Protein AF-0000000080691422 (afdb_homodimer)

Structure (mmCIF, N/CA/C/O backbone):
data_AF-0000000080691422-model_v1
#
loop_
_entity.id
_entity.type
_entity.pdbx_description
1 polymer 'LacI transcriptional regulator'
#
loop_
_atom_site.group_PDB
_atom_site.id
_atom_site.type_symbol
_atom_site.label_atom_id
_atom_site.label_alt_id
_atom_site.label_comp_id
_atom_site.label_asym_id
_atom_site.label_entity_id
_atom_site.label_seq_id
_atom_site.pdbx_PDB_ins_code
_atom_site.Cartn_x
_atom_site.Cartn_y
_atom_site.Cartn_z
_atom_site.occupancy
_atom_site.B_iso_or_equiv
_atom_site.auth_seq_id
_atom_site.auth_comp_id
_atom_site.auth_asym_id
_atom_site.auth_atom_id
_atom_site.pdbx_PDB_model_num
ATOM 1 N N . ARG A 1 1 ? 32.285 -22.207 -23.541 1 24.23 1 ARG A N 1
ATOM 2 C CA . ARG A 1 1 ? 33.228 -21.154 -23.181 1 24.23 1 ARG A CA 1
ATOM 3 C C . ARG A 1 1 ? 32.974 -19.89 -23.995 1 24.23 1 ARG A C 1
ATOM 5 O O . ARG A 1 1 ? 33.753 -19.555 -24.89 1 24.23 1 ARG A O 1
ATOM 12 N N . TRP A 1 2 ? 31.738 -19.546 -24.39 1 28.56 2 TRP A N 1
ATOM 13 C CA . TRP A 1 2 ? 31.642 -18.549 -25.452 1 28.56 2 TRP A CA 1
ATOM 14 C C . TRP A 1 2 ? 32.177 -17.201 -24.982 1 28.56 2 TRP A C 1
ATOM 16 O O . TRP A 1 2 ? 31.766 -16.693 -23.936 1 28.56 2 TRP A O 1
ATOM 26 N N . PRO A 1 3 ? 33.341 -16.684 -25.59 1 31.63 3 PRO A N 1
ATOM 27 C CA . PRO A 1 3 ? 34.159 -15.512 -25.272 1 31.63 3 PRO A CA 1
ATOM 28 C C . PRO A 1 3 ? 33.355 -14.214 -25.267 1 31.63 3 PRO A C 1
ATOM 30 O O . PRO A 1 3 ? 32.479 -14.024 -26.115 1 31.63 3 PRO A O 1
ATOM 33 N N . VAL A 1 4 ? 32.903 -13.841 -24.109 1 35.77 4 VAL A N 1
ATOM 34 C CA . VAL A 1 4 ? 32.48 -12.452 -23.962 1 35.77 4 VAL A CA 1
ATOM 35 C C . VAL A 1 4 ? 33.383 -11.546 -24.796 1 35.77 4 VAL A C 1
ATOM 37 O O . VAL A 1 4 ? 34.608 -11.581 -24.656 1 35.77 4 VAL A O 1
ATOM 40 N N . SER A 1 5 ? 32.944 -11.149 -25.981 1 38.04 5 SER A N 1
ATOM 41 C CA . SER A 1 5 ? 33.784 -10.465 -26.959 1 38.04 5 SER A CA 1
ATOM 42 C C . SER A 1 5 ? 34.468 -9.248 -26.345 1 38.04 5 SER A C 1
ATOM 44 O O . SER A 1 5 ? 33.986 -8.691 -25.356 1 38.04 5 SER A O 1
ATOM 46 N N . GLU A 1 6 ? 35.759 -8.865 -26.626 1 40.36 6 GLU A N 1
ATOM 47 C CA . GLU A 1 6 ? 36.775 -7.9 -26.217 1 40.36 6 GLU A CA 1
ATOM 48 C C . GLU A 1 6 ? 36.21 -6.483 -26.187 1 40.36 6 GLU A C 1
ATOM 50 O O . GLU A 1 6 ? 36.448 -5.734 -25.238 1 40.36 6 GLU A O 1
ATOM 55 N N . PRO A 1 7 ? 35.446 -6.08 -27.175 1 41.86 7 PRO A N 1
ATOM 56 C CA . PRO A 1 7 ? 35.034 -4.676 -27.242 1 41.86 7 PRO A CA 1
ATOM 57 C C . PRO A 1 7 ? 34.017 -4.307 -26.166 1 41.86 7 PRO A C 1
ATOM 59 O O . PRO A 1 7 ? 34.061 -3.2 -25.622 1 41.86 7 PRO A O 1
ATOM 62 N N . VAL A 1 8 ? 33.145 -5.143 -25.851 1 39.08 8 VAL A N 1
ATOM 63 C CA . VAL A 1 8 ? 32.098 -4.851 -24.876 1 39.08 8 VAL A CA 1
ATOM 64 C C . VAL A 1 8 ? 32.689 -4.847 -23.468 1 39.08 8 VAL A C 1
ATOM 66 O O . VAL A 1 8 ? 32.259 -4.072 -22.61 1 39.08 8 VAL A O 1
ATOM 69 N N . ARG A 1 9 ? 33.76 -5.564 -23.225 1 39.48 9 ARG A N 1
ATOM 70 C CA . ARG A 1 9 ? 34.492 -5.542 -21.963 1 39.48 9 ARG A CA 1
ATOM 71 C C . ARG A 1 9 ? 35.174 -4.195 -21.749 1 39.48 9 ARG A C 1
ATOM 73 O O . ARG A 1 9 ? 35.097 -3.62 -20.661 1 39.48 9 ARG A O 1
ATOM 80 N N . LEU A 1 10 ? 35.674 -3.632 -22.836 1 42.99 10 LEU A N 1
ATOM 81 C CA . LEU A 1 10 ? 36.429 -2.388 -22.724 1 42.99 10 LEU A CA 1
ATOM 82 C C . LEU A 1 10 ? 35.501 -1.214 -22.43 1 42.99 10 LEU A C 1
ATOM 84 O O . LEU A 1 10 ? 35.832 -0.342 -21.623 1 42.99 10 LEU A O 1
ATOM 88 N N . LYS A 1 11 ? 34.32 -1.191 -23.02 1 40.81 11 LYS A N 1
ATOM 89 C CA . LYS A 1 11 ? 33.427 -0.057 -22.8 1 40.81 11 LYS A CA 1
ATOM 90 C C . LYS A 1 11 ? 32.871 -0.063 -21.379 1 40.81 11 LYS A C 1
ATOM 92 O O . LYS A 1 11 ? 32.753 0.989 -20.748 1 40.81 11 LYS A O 1
ATOM 97 N N . VAL A 1 12 ? 32.628 -1.166 -20.876 1 39.18 12 VAL A N 1
ATOM 98 C CA . VAL A 1 12 ? 32.087 -1.266 -19.524 1 39.18 12 VAL A CA 1
ATOM 99 C C . VAL A 1 12 ? 33.189 -0.993 -18.504 1 39.18 12 VAL A C 1
ATOM 101 O O . VAL A 1 12 ? 32.975 -0.272 -17.527 1 39.18 12 VAL A O 1
ATOM 104 N N . GLU A 1 13 ? 34.379 -1.437 -18.697 1 42.79 13 GLU A N 1
ATOM 105 C CA . GLU A 1 13 ? 35.534 -1.1 -17.87 1 42.79 13 GLU A CA 1
ATOM 106 C C . GLU A 1 13 ? 35.827 0.397 -17.915 1 42.79 13 GLU A C 1
ATOM 108 O O . GLU A 1 13 ? 36.156 1.001 -16.892 1 42.79 13 GLU A O 1
ATOM 113 N N . ALA A 1 14 ? 35.666 0.992 -19.065 1 40.8 14 ALA A N 1
ATOM 114 C CA . ALA A 1 14 ? 35.876 2.434 -19.169 1 40.8 14 ALA A CA 1
ATOM 115 C C . ALA A 1 14 ? 34.83 3.2 -18.365 1 40.8 14 ALA A C 1
ATOM 117 O O . ALA A 1 14 ? 35.15 4.19 -17.703 1 40.8 14 ALA A O 1
ATOM 118 N N . ALA A 1 15 ? 33.587 2.712 -18.319 1 38.79 15 ALA A N 1
ATOM 119 C CA . ALA A 1 15 ? 32.567 3.424 -17.553 1 38.79 15 ALA A CA 1
ATOM 120 C C . ALA A 1 15 ? 32.768 3.225 -16.053 1 38.79 15 ALA A C 1
ATOM 122 O O . ALA A 1 15 ? 32.65 4.172 -15.273 1 38.79 15 ALA A O 1
ATOM 123 N N . ILE A 1 16 ? 33.062 2.095 -15.506 1 37.37 16 ILE A N 1
ATOM 124 C CA . ILE A 1 16 ? 33.367 1.807 -14.109 1 37.37 16 ILE A CA 1
ATOM 125 C C . ILE A 1 16 ? 34.735 2.382 -13.75 1 37.37 16 ILE A C 1
ATOM 127 O O . ILE A 1 16 ? 34.912 2.95 -12.67 1 37.37 16 ILE A O 1
ATOM 131 N N . ALA A 1 17 ? 35.809 2.136 -14.479 1 39.19 17 ALA A N 1
ATOM 132 C CA . ALA A 1 17 ? 37.102 2.788 -14.289 1 39.19 17 ALA A CA 1
ATOM 133 C C . ALA A 1 17 ? 36.948 4.305 -14.229 1 39.19 17 ALA A C 1
ATOM 135 O O . ALA A 1 17 ? 37.669 4.98 -13.491 1 39.19 17 ALA A O 1
ATOM 136 N N . GLN A 1 18 ? 36.028 4.797 -15.028 1 36.29 18 GLN A N 1
ATOM 137 C CA . GLN A 1 18 ? 35.68 6.201 -14.834 1 36.29 18 GLN A CA 1
ATOM 138 C C . GLN A 1 18 ? 34.96 6.411 -13.505 1 36.29 18 GLN A C 1
ATOM 140 O O . GLN A 1 18 ? 34.994 7.506 -12.941 1 36.29 18 GLN A O 1
ATOM 145 N N . LEU A 1 19 ? 34.231 5.441 -12.994 1 35.13 19 LEU A N 1
ATOM 146 C CA . LEU A 1 19 ? 33.566 5.485 -11.696 1 35.13 19 LEU A CA 1
ATOM 147 C C . LEU A 1 19 ? 34.568 5.289 -10.564 1 35.13 19 LEU A C 1
ATOM 149 O O . LEU A 1 19 ? 34.35 5.763 -9.447 1 35.13 19 LEU A O 1
ATOM 153 N N . ASP A 1 20 ? 35.464 4.387 -10.467 1 36.57 20 ASP A N 1
ATOM 154 C CA . ASP A 1 20 ? 36.581 4.397 -9.528 1 36.57 20 ASP A CA 1
ATOM 155 C C . ASP A 1 20 ? 37.198 5.79 -9.424 1 36.57 20 ASP A C 1
ATOM 157 O O . ASP A 1 20 ? 37.956 6.071 -8.493 1 36.57 20 ASP A O 1
ATOM 161 N N . TYR A 1 21 ? 37.533 6.391 -10.52 1 33.08 21 TYR A N 1
ATOM 162 C CA . TYR A 1 21 ? 37.82 7.819 -10.444 1 33.08 21 TYR A CA 1
ATOM 163 C C . TYR A 1 21 ? 36.557 8.613 -10.136 1 33.08 21 TYR A C 1
ATOM 165 O O . TYR A 1 21 ? 36.063 9.36 -10.984 1 33.08 21 TYR A O 1
ATOM 173 N N . VAL A 1 22 ? 35.43 7.85 -9.762 1 35.56 22 VAL A N 1
ATOM 174 C CA . VAL A 1 22 ? 34.347 8.751 -9.381 1 35.56 22 VAL A CA 1
ATOM 175 C C . VAL A 1 22 ? 34.857 9.771 -8.364 1 35.56 22 VAL A C 1
ATOM 177 O O . VAL A 1 22 ? 35.231 9.409 -7.246 1 35.56 22 VAL A O 1
ATOM 180 N N . PRO A 1 23 ? 35.385 10.723 -8.632 1 34.98 23 PRO A N 1
ATOM 181 C CA . PRO A 1 23 ? 35.595 11.788 -7.648 1 34.98 23 PRO A CA 1
ATOM 182 C C . PRO A 1 23 ? 34.509 11.822 -6.575 1 34.98 23 PRO A C 1
ATOM 184 O O . PRO A 1 23 ? 33.383 11.381 -6.817 1 34.98 23 PRO A O 1
ATOM 187 N N . SER A 1 24 ? 34.779 11.594 -5.24 1 37 24 SER A N 1
ATOM 188 C CA . SER A 1 24 ? 33.771 11.726 -4.194 1 37 24 SER A CA 1
ATOM 189 C C . SER A 1 24 ? 32.576 12.542 -4.677 1 37 24 SER A C 1
ATOM 191 O O . SER A 1 24 ? 32.747 13.582 -5.317 1 37 24 SER A O 1
ATOM 193 N N . ALA A 1 25 ? 31.604 11.798 -5.216 1 39.37 25 ALA A N 1
ATOM 194 C CA . ALA A 1 25 ? 30.421 12.6 -5.516 1 39.37 25 ALA A CA 1
ATOM 195 C C . ALA A 1 25 ? 30.403 13.881 -4.686 1 39.37 25 ALA A C 1
ATOM 197 O O . ALA A 1 25 ? 29.927 14.921 -5.148 1 39.37 25 ALA A O 1
ATOM 198 N N . VAL A 1 26 ? 30.919 13.711 -3.491 1 39.73 26 VAL A N 1
ATOM 199 C CA . VAL A 1 26 ? 31.14 14.909 -2.687 1 39.73 26 VAL A CA 1
ATOM 200 C C . VAL A 1 26 ? 32.104 15.847 -3.412 1 39.73 26 VAL A C 1
ATOM 202 O O . VAL A 1 26 ? 31.87 17.056 -3.48 1 39.73 26 VAL A O 1
ATOM 205 N N . ALA A 1 27 ? 33.154 15.238 -3.887 1 41.83 27 ALA A N 1
ATOM 206 C CA . ALA A 1 27 ? 34.135 16.098 -4.546 1 41.83 27 ALA A CA 1
ATOM 207 C C . ALA A 1 27 ? 33.622 16.577 -5.901 1 41.83 27 ALA A C 1
ATOM 209 O O . ALA A 1 27 ? 33.85 17.726 -6.286 1 41.83 27 ALA A O 1
ATOM 210 N N . ARG A 1 28 ? 32.96 15.773 -6.634 1 42.05 28 ARG A N 1
ATOM 211 C CA . ARG A 1 28 ? 32.341 16.237 -7.871 1 42.05 28 ARG A CA 1
ATOM 212 C C . ARG A 1 28 ? 31.118 17.101 -7.582 1 42.05 28 ARG A C 1
ATOM 214 O O . ARG A 1 28 ? 30.856 18.074 -8.292 1 42.05 28 ARG A O 1
ATOM 221 N N . SER A 1 29 ? 30.236 16.61 -6.608 1 42.56 29 SER A N 1
ATOM 222 C CA . SER A 1 29 ? 29.128 17.441 -6.148 1 42.56 29 SER A CA 1
ATOM 223 C C . SER A 1 29 ? 29.625 18.781 -5.616 1 42.56 29 SER A C 1
ATOM 225 O O . SER A 1 29 ? 28.918 19.788 -5.698 1 42.56 29 SER A O 1
ATOM 227 N N . LEU A 1 30 ? 30.793 18.727 -5.033 1 43.4 30 LEU A N 1
ATOM 228 C CA . LEU A 1 30 ? 31.358 20.021 -4.665 1 43.4 30 LEU A CA 1
ATOM 229 C C . LEU A 1 30 ? 31.565 20.893 -5.899 1 43.4 30 LEU A C 1
ATOM 231 O O . LEU A 1 30 ? 31.418 22.115 -5.832 1 43.4 30 LEU A O 1
ATOM 235 N N . LYS A 1 31 ? 32.065 20.24 -6.954 1 44.5 31 LYS A N 1
ATOM 236 C CA . LYS A 1 31 ? 32.187 21.1 -8.127 1 44.5 31 LYS A CA 1
ATOM 237 C C . LYS A 1 31 ? 30.849 21.241 -8.848 1 44.5 31 LYS A C 1
ATOM 239 O O . LYS A 1 31 ? 30.549 22.297 -9.409 1 44.5 31 LYS A O 1
ATOM 244 N N . ALA A 1 32 ? 30.101 20.066 -9.056 1 48.86 32 ALA A N 1
ATOM 245 C CA . ALA A 1 32 ? 28.823 20.171 -9.755 1 48.86 32 ALA A CA 1
ATOM 246 C C . ALA A 1 32 ? 27.726 20.671 -8.82 1 48.86 32 ALA A C 1
ATOM 248 O O . ALA A 1 32 ? 27.559 20.15 -7.714 1 48.86 32 ALA A O 1
ATOM 249 N N . LYS A 1 33 ? 27.22 21.857 -8.883 1 58.92 33 LYS A N 1
ATOM 250 C CA . LYS A 1 33 ? 26.228 22.65 -8.162 1 58.92 33 LYS A CA 1
ATOM 251 C C . LYS A 1 33 ? 24.949 21.851 -7.929 1 58.92 33 LYS A C 1
ATOM 253 O O . LYS A 1 33 ? 24.093 22.257 -7.14 1 58.92 33 LYS A O 1
ATOM 258 N N . THR A 1 34 ? 24.698 20.579 -8.618 1 72.55 34 THR A N 1
ATOM 259 C CA . THR A 1 34 ? 23.437 19.86 -8.479 1 72.55 34 THR A CA 1
ATOM 260 C C . THR A 1 34 ? 23.678 18.355 -8.404 1 72.55 34 THR A C 1
ATOM 262 O O . THR A 1 34 ? 24.608 17.838 -9.027 1 72.55 34 THR A O 1
ATOM 265 N N . THR A 1 35 ? 23.076 17.584 -7.496 1 81.04 35 THR A N 1
ATOM 266 C CA . THR A 1 35 ? 23.162 16.136 -7.348 1 81.04 35 THR A CA 1
ATOM 267 C C . THR A 1 35 ? 22.004 15.449 -8.066 1 81.04 35 THR A C 1
ATOM 269 O O . THR A 1 35 ? 21.965 14.221 -8.159 1 81.04 35 THR A O 1
ATOM 272 N N . SER A 1 36 ? 21.041 16.152 -8.6 1 91.59 36 SER A N 1
ATOM 273 C CA . SER A 1 36 ? 19.838 15.658 -9.263 1 91.59 36 SER A CA 1
ATOM 274 C C . SER A 1 36 ? 19.086 14.669 -8.379 1 91.59 36 SER A C 1
ATOM 276 O O . SER A 1 36 ? 18.585 13.652 -8.864 1 91.59 36 SER A O 1
ATOM 278 N N . THR A 1 37 ? 19.106 14.94 -7.073 1 94.78 37 THR A N 1
ATOM 279 C CA . THR A 1 37 ? 18.426 14.084 -6.107 1 94.78 37 THR A CA 1
ATOM 280 C C . THR A 1 37 ? 17.464 14.897 -5.246 1 94.78 37 THR A C 1
ATOM 282 O O . THR A 1 37 ? 17.799 15.998 -4.802 1 94.78 37 THR A O 1
ATOM 285 N N . ILE A 1 38 ? 16.298 14.332 -5.104 1 96.74 38 ILE A N 1
ATOM 286 C CA . ILE A 1 38 ? 15.277 14.94 -4.258 1 96.74 38 ILE A CA 1
ATOM 287 C C . ILE A 1 38 ? 14.999 14.039 -3.057 1 96.74 38 ILE A C 1
ATOM 289 O O . ILE A 1 38 ? 14.938 12.815 -3.192 1 96.74 38 ILE A O 1
ATOM 293 N N . GLY A 1 39 ? 14.923 14.683 -1.863 1 97.02 39 GLY A N 1
ATOM 294 C CA . GLY A 1 39 ? 14.48 13.953 -0.685 1 97.02 39 GLY A CA 1
ATOM 295 C C . GLY A 1 39 ? 12.979 14.012 -0.476 1 97.02 39 GLY A C 1
ATOM 296 O O . GLY A 1 39 ? 12.369 15.075 -0.611 1 97.02 39 GLY A O 1
ATOM 297 N N . LEU A 1 40 ? 12.402 12.915 -0.248 1 97.8 40 LEU A N 1
ATOM 298 C CA . LEU A 1 40 ? 10.981 12.812 0.067 1 97.8 40 LEU A CA 1
ATOM 299 C C . LEU A 1 40 ? 10.773 12.166 1.432 1 97.8 40 LEU A C 1
ATOM 301 O O . LEU A 1 40 ? 11.236 11.048 1.672 1 97.8 40 LEU A O 1
ATOM 305 N N . LEU A 1 41 ? 10.138 12.84 2.324 1 95.98 41 LEU A N 1
ATOM 306 C CA . LEU A 1 41 ? 9.822 12.336 3.656 1 95.98 41 LEU A CA 1
ATOM 307 C C . LEU A 1 41 ? 8.316 12.188 3.838 1 95.98 41 LEU A C 1
ATOM 309 O O . LEU A 1 41 ? 7.576 13.171 3.75 1 95.98 41 LEU A O 1
ATOM 313 N N . ILE A 1 42 ? 7.862 10.953 4.087 1 96.24 42 ILE A N 1
ATOM 314 C CA . ILE A 1 42 ? 6.438 10.7 4.272 1 96.24 42 ILE A CA 1
ATOM 315 C C . ILE A 1 42 ? 6.2 10.061 5.638 1 96.24 42 ILE A C 1
ATOM 317 O O . ILE A 1 42 ? 7.11 9.464 6.218 1 96.24 42 ILE A O 1
ATOM 321 N N . PRO A 1 43 ? 4.975 10.07 6.136 1 93.79 43 PRO A N 1
ATOM 322 C CA . PRO A 1 43 ? 4.677 9.566 7.479 1 93.79 43 PRO A CA 1
ATOM 323 C C . PRO A 1 43 ? 4.626 8.041 7.538 1 93.79 43 PRO A C 1
ATOM 325 O O . PRO A 1 43 ? 4.951 7.448 8.571 1 93.79 43 PRO A O 1
ATOM 328 N N . ASN A 1 44 ? 4.079 7.414 6.425 1 93.39 44 ASN A N 1
ATOM 329 C CA . ASN A 1 44 ? 3.853 5.975 6.5 1 93.39 44 ASN A CA 1
ATOM 330 C C . ASN A 1 44 ? 3.74 5.352 5.111 1 93.39 44 ASN A C 1
ATOM 332 O O . ASN A 1 44 ? 2.671 5.38 4.498 1 93.39 44 ASN A O 1
ATOM 336 N N . GLY A 1 45 ? 4.716 4.618 4.789 1 94.17 45 GLY A N 1
ATOM 337 C CA . GLY A 1 45 ? 4.746 4.033 3.458 1 94.17 45 GLY A CA 1
ATOM 338 C C . GLY A 1 45 ? 3.809 2.849 3.306 1 94.17 45 GLY A C 1
ATOM 339 O O . GLY A 1 45 ? 3.525 2.415 2.187 1 94.17 45 GLY A O 1
ATOM 340 N N . MET A 1 46 ? 3.25 2.323 4.399 1 95.03 46 MET A N 1
ATOM 341 C CA . MET A 1 46 ? 2.315 1.203 4.346 1 95.03 46 MET A CA 1
ATOM 342 C C . MET A 1 46 ? 0.908 1.684 4.008 1 95.03 46 MET A C 1
ATOM 344 O O . MET A 1 46 ? 0.035 0.88 3.676 1 95.03 46 MET A O 1
ATOM 348 N N . ASN A 1 47 ? 0.676 2.93 4.227 1 96.06 47 ASN A N 1
ATOM 349 C CA . ASN A 1 47 ? -0.573 3.536 3.779 1 96.06 47 ASN A CA 1
ATOM 350 C C . ASN A 1 47 ? -0.552 3.82 2.28 1 96.06 47 ASN A C 1
ATOM 352 O O . ASN A 1 47 ? 0.262 4.614 1.806 1 96.06 47 ASN A O 1
ATOM 356 N N . PRO A 1 48 ? -1.504 3.216 1.518 1 97.42 48 PRO A N 1
ATOM 357 C CA . PRO A 1 48 ? -1.481 3.362 0.06 1 97.42 48 PRO A CA 1
ATOM 358 C C . PRO A 1 48 ? -1.563 4.819 -0.388 1 97.42 48 PRO A C 1
ATOM 360 O O . PRO A 1 48 ? -1.099 5.16 -1.479 1 97.42 48 PRO A O 1
ATOM 363 N N . TYR A 1 49 ? -2.092 5.688 0.44 1 97.13 49 TYR A N 1
ATOM 364 C CA . TYR A 1 49 ? -2.151 7.105 0.098 1 97.13 49 TYR A CA 1
ATOM 365 C C . TYR A 1 49 ? -0.754 7.668 -0.138 1 97.13 49 TYR A C 1
ATOM 367 O O . TYR A 1 49 ? -0.503 8.315 -1.157 1 97.13 49 TYR A O 1
ATOM 375 N N . PHE A 1 50 ? 0.132 7.352 0.695 1 97.36 50 PHE A N 1
ATOM 376 C CA . PHE A 1 50 ? 1.47 7.923 0.608 1 97.36 50 PHE A CA 1
ATOM 377 C C . PHE A 1 50 ? 2.288 7.225 -0.471 1 97.36 50 PHE A C 1
ATOM 379 O O . PHE A 1 50 ? 3.14 7.845 -1.111 1 97.36 50 PHE A O 1
ATOM 386 N N . ALA A 1 51 ? 2.019 5.952 -0.674 1 96.97 51 ALA A N 1
ATOM 387 C CA . ALA A 1 51 ? 2.681 5.256 -1.775 1 96.97 51 ALA A CA 1
ATOM 388 C C . ALA A 1 51 ? 2.299 5.87 -3.119 1 96.97 51 ALA A C 1
ATOM 390 O O . ALA A 1 51 ? 3.153 6.053 -3.99 1 96.97 51 ALA A O 1
ATOM 391 N N . GLU A 1 52 ? 1.03 6.172 -3.294 1 97.45 52 GLU A N 1
ATOM 392 C CA . GLU A 1 52 ? 0.551 6.786 -4.529 1 97.45 52 GLU A CA 1
ATOM 393 C C . GLU A 1 52 ? 1.074 8.212 -4.675 1 97.45 52 GLU A C 1
ATOM 395 O O . GLU A 1 52 ? 1.416 8.643 -5.778 1 97.45 52 GLU A O 1
ATOM 400 N N . LEU A 1 53 ? 1.103 8.929 -3.559 1 97.68 53 LEU A N 1
ATOM 401 C CA . LEU A 1 53 ? 1.672 10.272 -3.557 1 97.68 53 LEU A CA 1
ATOM 402 C C . LEU A 1 53 ? 3.134 10.244 -3.99 1 97.68 53 LEU A C 1
ATOM 404 O O . LEU A 1 53 ? 3.548 11.028 -4.846 1 97.68 53 LEU A O 1
ATOM 408 N N . ALA A 1 54 ? 3.865 9.328 -3.404 1 97.72 54 ALA A N 1
ATOM 409 C CA . ALA A 1 54 ? 5.278 9.17 -3.739 1 97.72 54 ALA A CA 1
ATOM 410 C C . ALA A 1 54 ? 5.458 8.836 -5.217 1 97.72 54 ALA A C 1
ATOM 412 O O . ALA A 1 54 ? 6.371 9.348 -5.869 1 97.72 54 ALA A O 1
ATOM 413 N N . ARG A 1 55 ? 4.584 8.034 -5.709 1 96.82 55 ARG A N 1
ATOM 414 C CA . ARG A 1 55 ? 4.671 7.653 -7.115 1 96.82 55 ARG A CA 1
ATOM 415 C C . ARG A 1 55 ? 4.496 8.865 -8.023 1 96.82 55 ARG A C 1
ATOM 417 O O . ARG A 1 55 ? 5.226 9.024 -9.003 1 96.82 55 ARG A O 1
ATOM 424 N N . GLY A 1 56 ? 3.491 9.663 -7.745 1 97.65 56 GLY A N 1
ATOM 425 C CA . GLY A 1 56 ? 3.302 10.883 -8.514 1 97.65 56 GLY A CA 1
ATOM 426 C C . GLY A 1 56 ? 4.516 11.791 -8.501 1 97.65 56 GLY A C 1
ATOM 427 O O . GLY A 1 56 ? 4.901 12.337 -9.537 1 97.65 56 GLY A O 1
ATOM 428 N N . ILE A 1 57 ? 5.139 11.933 -7.334 1 98.23 57 ILE A N 1
ATOM 429 C CA . ILE A 1 57 ? 6.336 12.752 -7.179 1 98.23 57 ILE A CA 1
ATOM 430 C C . ILE A 1 57 ? 7.482 12.148 -7.987 1 98.23 57 ILE A C 1
ATOM 432 O O . ILE A 1 57 ? 8.163 12.854 -8.734 1 98.23 57 ILE A O 1
ATOM 436 N N . GLU A 1 58 ? 7.69 10.852 -7.851 1 97.56 58 GLU A N 1
ATOM 437 C CA . GLU A 1 58 ? 8.765 10.135 -8.53 1 97.56 58 GLU A CA 1
ATOM 438 C C . GLU A 1 58 ? 8.628 10.242 -10.046 1 97.56 58 GLU A C 1
ATOM 440 O O . GLU A 1 58 ? 9.613 10.474 -10.749 1 97.56 58 GLU A O 1
ATOM 445 N N . ASP A 1 59 ? 7.418 10.09 -10.533 1 96.66 59 ASP A N 1
ATOM 446 C CA . ASP A 1 59 ? 7.183 10.143 -11.973 1 96.66 59 ASP A CA 1
ATOM 447 C C . ASP A 1 59 ? 7.579 11.503 -12.544 1 96.66 59 ASP A C 1
ATOM 449 O O . ASP A 1 59 ? 8.288 11.576 -13.55 1 96.66 59 ASP A O 1
ATOM 453 N N . TYR A 1 60 ? 7.13 12.521 -11.879 1 97.96 60 TYR A N 1
ATOM 454 C CA . TYR A 1 60 ? 7.443 13.864 -12.352 1 97.96 60 TYR A CA 1
ATOM 455 C C . TYR A 1 60 ? 8.94 14.138 -12.266 1 97.96 60 TYR A C 1
ATOM 457 O O . TYR A 1 60 ? 9.529 14.702 -13.192 1 97.96 60 TYR A O 1
ATOM 465 N N . CYS A 1 61 ? 9.607 13.728 -11.182 1 96.98 61 CYS A N 1
ATOM 466 C CA . CYS A 1 61 ? 11.038 13.941 -10.995 1 96.98 61 CYS A CA 1
ATOM 467 C C . CYS A 1 61 ? 11.843 13.172 -12.036 1 96.98 61 CYS A C 1
ATOM 469 O O . CYS A 1 61 ? 12.789 13.708 -12.615 1 96.98 61 CYS A O 1
ATOM 471 N N . GLU A 1 62 ? 11.407 11.995 -12.242 1 95.56 62 GLU A N 1
ATOM 472 C CA . GLU A 1 62 ? 12.101 11.162 -13.219 1 95.56 62 GLU A CA 1
ATOM 473 C C . GLU A 1 62 ? 12.063 11.793 -14.608 1 95.56 62 GLU A C 1
ATOM 475 O O . GLU A 1 62 ? 13.08 11.835 -15.304 1 95.56 62 GLU A O 1
ATOM 480 N N . ARG A 1 63 ? 10.916 12.261 -14.978 1 95.88 63 ARG A N 1
ATOM 481 C CA . ARG A 1 63 ? 10.745 12.882 -16.288 1 95.88 63 ARG A CA 1
ATOM 482 C C . ARG A 1 63 ? 11.621 14.123 -16.424 1 95.88 63 ARG A C 1
ATOM 484 O O . ARG A 1 63 ? 11.868 14.596 -17.535 1 95.88 63 ARG A O 1
ATOM 491 N N . ASN A 1 64 ? 12.106 14.613 -15.305 1 95.86 64 ASN A N 1
ATOM 492 C CA . ASN A 1 64 ? 12.917 15.826 -15.323 1 95.86 64 ASN A CA 1
ATOM 493 C C . ASN A 1 64 ? 14.346 15.553 -14.864 1 95.86 64 ASN A C 1
ATOM 495 O O . ASN A 1 64 ? 15.055 16.47 -14.448 1 95.86 64 ASN A O 1
ATOM 499 N N . GLY A 1 65 ? 14.71 14.278 -14.837 1 93.32 65 GLY A N 1
ATOM 500 C CA . GLY A 1 65 ? 16.099 13.887 -14.654 1 93.32 65 GLY A CA 1
ATOM 501 C C . GLY A 1 65 ? 16.511 13.813 -13.196 1 93.32 65 GLY A C 1
ATOM 502 O O . GLY A 1 65 ? 17.702 13.855 -12.88 1 93.32 65 GLY A O 1
ATOM 503 N N . PHE A 1 66 ? 15.545 13.805 -12.265 1 95.19 66 PHE A N 1
ATOM 504 C CA . PHE A 1 66 ? 15.85 13.721 -10.842 1 95.19 66 PHE A CA 1
ATOM 505 C C . PHE A 1 66 ? 15.516 12.337 -10.298 1 95.19 66 PHE A C 1
ATOM 507 O O . PHE A 1 66 ? 14.527 11.725 -10.708 1 95.19 66 PHE A O 1
ATOM 514 N N . CYS A 1 67 ? 16.319 11.859 -9.313 1 95.41 67 CYS A N 1
ATOM 515 C CA . CYS A 1 67 ? 16.013 10.678 -8.513 1 95.41 67 CYS A CA 1
ATOM 516 C C . CYS A 1 67 ? 15.406 11.071 -7.171 1 95.41 67 CYS A C 1
ATOM 518 O O . CYS A 1 67 ? 15.719 12.133 -6.63 1 95.41 67 CYS A O 1
ATOM 520 N N . VAL A 1 68 ? 14.521 10.21 -6.723 1 97.71 68 VAL A N 1
ATOM 521 C CA . VAL A 1 68 ? 13.872 10.51 -5.45 1 97.71 68 VAL A CA 1
ATOM 522 C C . VAL A 1 68 ? 14.33 9.512 -4.389 1 97.71 68 VAL A C 1
ATOM 524 O O . VAL A 1 68 ? 14.284 8.299 -4.607 1 97.71 68 VAL A O 1
ATOM 527 N N . ILE A 1 69 ? 14.779 10.031 -3.279 1 97.24 69 ILE A N 1
ATOM 528 C CA . ILE A 1 69 ? 15.096 9.251 -2.088 1 97.24 69 ILE A CA 1
ATOM 529 C C . ILE A 1 69 ? 13.962 9.376 -1.073 1 97.24 69 ILE A C 1
ATOM 531 O O . ILE A 1 69 ? 13.691 10.467 -0.566 1 97.24 69 ILE A O 1
ATOM 535 N N . LEU A 1 70 ? 13.42 8.232 -0.811 1 97.76 70 LEU A N 1
ATOM 536 C CA . LEU A 1 70 ? 12.226 8.23 0.027 1 97.76 70 LEU A CA 1
ATOM 537 C C . LEU A 1 70 ? 12.554 7.761 1.441 1 97.76 70 LEU A C 1
ATOM 539 O O . LEU A 1 70 ? 13.28 6.78 1.621 1 97.76 70 LEU A O 1
ATOM 543 N N . CYS A 1 71 ? 12.028 8.464 2.44 1 96.99 71 CYS A N 1
ATOM 544 C CA . CYS A 1 71 ? 12.184 8.127 3.85 1 96.99 71 CYS A CA 1
ATOM 545 C C . CYS A 1 71 ? 10.832 8.075 4.552 1 96.99 71 CYS A C 1
ATOM 547 O O . CYS A 1 71 ? 9.956 8.898 4.282 1 96.99 71 CYS A O 1
ATOM 549 N N . ASN A 1 72 ? 10.716 7.091 5.425 1 95.97 72 ASN A N 1
ATOM 550 C CA . ASN A 1 72 ? 9.485 6.912 6.189 1 95.97 72 ASN A CA 1
ATOM 551 C C . ASN A 1 72 ? 9.672 7.303 7.652 1 95.97 72 ASN A C 1
ATOM 553 O O . ASN A 1 72 ? 10.455 6.68 8.37 1 95.97 72 ASN A O 1
ATOM 557 N N . SER A 1 73 ? 8.892 8.264 8.117 1 92.25 73 SER A N 1
ATOM 558 C CA . SER A 1 73 ? 9.043 8.705 9.5 1 92.25 73 SER A CA 1
ATOM 559 C C . SER A 1 73 ? 8.188 7.865 10.443 1 92.25 73 SER A C 1
ATOM 561 O O . SER A 1 73 ? 8.359 7.925 11.663 1 92.25 73 SER A O 1
ATOM 563 N N . ASP A 1 74 ? 7.207 7.053 9.9 1 90.05 74 ASP A N 1
ATOM 564 C CA . ASP A 1 74 ? 6.317 6.191 10.672 1 90.05 74 ASP A CA 1
ATOM 565 C C . ASP A 1 74 ? 5.542 6.995 11.714 1 90.05 74 ASP A C 1
ATOM 567 O O . ASP A 1 74 ? 5.426 6.577 12.868 1 90.05 74 ASP A O 1
ATOM 571 N N . ASP A 1 75 ? 5.16 8.19 11.357 1 89.47 75 ASP A N 1
ATOM 572 C CA . ASP A 1 75 ? 4.389 9.099 12.2 1 89.47 75 ASP A CA 1
ATOM 573 C C . ASP A 1 75 ? 5.106 9.362 13.523 1 89.47 75 ASP A C 1
ATOM 575 O O . ASP A 1 75 ? 4.464 9.488 14.568 1 89.47 75 ASP A O 1
ATOM 579 N N . ASN A 1 76 ? 6.371 9.346 13.487 1 90.24 76 ASN A N 1
ATOM 580 C CA . ASN A 1 76 ? 7.217 9.581 14.652 1 90.24 76 ASN A CA 1
ATOM 581 C C . ASN A 1 76 ? 8.075 10.831 14.48 1 90.24 76 ASN A C 1
ATOM 583 O O . ASN A 1 76 ? 8.959 10.868 13.623 1 90.24 76 ASN A O 1
ATOM 587 N N . PRO A 1 77 ? 7.883 11.831 15.336 1 86.81 77 PRO A N 1
ATOM 588 C CA . PRO A 1 77 ? 8.606 13.096 15.184 1 86.81 77 PRO A CA 1
ATOM 589 C C . PRO A 1 77 ? 10.119 12.929 15.305 1 86.81 77 PRO A C 1
ATOM 591 O O . PRO A 1 77 ? 10.877 13.636 14.636 1 86.81 77 PRO A O 1
ATOM 594 N N . GLU A 1 78 ? 10.55 12.059 16.188 1 87.42 78 GLU A N 1
ATOM 595 C CA . GLU A 1 78 ? 11.984 11.832 16.346 1 87.42 78 GLU A CA 1
ATOM 596 C C . GLU A 1 78 ? 12.584 11.203 15.092 1 87.42 78 GLU A C 1
ATOM 598 O O . GLU A 1 78 ? 13.662 11.602 14.647 1 87.42 78 GLU A O 1
ATOM 603 N N . LYS A 1 79 ? 11.867 10.294 14.536 1 89.73 79 LYS A N 1
ATOM 604 C CA . LYS A 1 79 ? 12.308 9.684 13.284 1 89.73 79 LYS A CA 1
ATOM 605 C C . LYS A 1 79 ? 12.344 10.71 12.156 1 89.73 79 LYS A C 1
ATOM 607 O O . LYS A 1 79 ? 13.275 10.719 11.347 1 89.73 79 LYS A O 1
ATOM 612 N N . GLN A 1 80 ? 11.353 11.533 12.178 1 90.51 80 GLN A N 1
ATOM 613 C CA . GLN A 1 80 ? 11.283 12.582 11.167 1 90.51 80 GLN A CA 1
ATOM 614 C C . GLN A 1 80 ? 12.51 13.487 11.227 1 90.51 80 GLN A C 1
ATOM 616 O O . GLN A 1 80 ? 13.117 13.788 10.197 1 90.51 80 GLN A O 1
ATOM 621 N N . ARG A 1 81 ? 12.891 13.906 12.364 1 86.46 81 ARG A N 1
ATOM 622 C CA . ARG A 1 81 ? 14.058 14.763 12.546 1 86.46 81 ARG A CA 1
ATOM 623 C C . ARG A 1 81 ? 15.33 14.063 12.077 1 86.46 81 ARG A C 1
ATOM 625 O O . ARG A 1 81 ? 16.17 14.67 11.41 1 86.46 81 ARG A O 1
ATOM 632 N N . GLY A 1 82 ? 15.406 12.834 12.474 1 87.53 82 GLY A N 1
ATOM 633 C CA . GLY A 1 82 ? 16.568 12.059 12.067 1 87.53 82 GLY A CA 1
ATOM 634 C C . GLY A 1 82 ? 16.707 11.938 10.561 1 87.53 82 GLY A C 1
ATOM 635 O O . GLY A 1 82 ? 17.802 12.1 10.019 1 87.53 82 GLY A O 1
ATOM 636 N N . TYR A 1 83 ? 15.661 11.733 9.908 1 91.66 83 TYR A N 1
ATOM 637 C CA . TYR A 1 83 ? 15.7 11.565 8.459 1 91.66 83 TYR A CA 1
ATOM 638 C C . TYR A 1 83 ? 15.974 12.893 7.764 1 91.66 83 TYR A C 1
ATOM 640 O O . TYR A 1 83 ? 16.643 12.932 6.729 1 91.66 83 TYR A O 1
ATOM 648 N N . LEU A 1 84 ? 15.397 13.909 8.306 1 88.69 84 LEU A N 1
ATOM 649 C CA . LEU A 1 84 ? 15.688 15.218 7.732 1 88.69 84 LEU A CA 1
ATOM 650 C C . LEU A 1 84 ? 17.181 15.522 7.802 1 88.69 84 LEU A C 1
ATOM 652 O O . LEU A 1 84 ? 17.764 16.016 6.834 1 88.69 84 LEU A O 1
ATOM 656 N N . ARG A 1 85 ? 17.765 15.195 8.899 1 86.84 85 ARG A N 1
ATOM 657 C CA . ARG A 1 85 ? 19.207 15.365 9.049 1 86.84 85 ARG A CA 1
ATOM 658 C C . ARG A 1 85 ? 19.966 14.544 8.013 1 86.84 85 ARG A C 1
ATOM 660 O O . ARG A 1 85 ? 20.9 15.042 7.382 1 86.84 85 ARG A O 1
ATOM 667 N N . VAL A 1 86 ? 19.567 13.352 7.861 1 89.98 86 VAL A N 1
ATOM 668 C CA . VAL A 1 86 ? 20.22 12.445 6.923 1 89.98 86 VAL A CA 1
ATOM 669 C C . VAL A 1 86 ? 20.113 13.003 5.506 1 89.98 86 VAL A C 1
ATOM 671 O O . VAL A 1 86 ? 21.099 13.032 4.766 1 89.98 86 VAL A O 1
ATOM 674 N N . LEU A 1 87 ? 18.969 13.47 5.1 1 91.3 87 LEU A N 1
ATOM 675 C CA . LEU A 1 87 ? 18.742 13.965 3.746 1 91.3 87 LEU A CA 1
ATOM 676 C C . LEU A 1 87 ? 19.573 15.216 3.478 1 91.3 87 LEU A C 1
ATOM 678 O O . LEU A 1 87 ? 20.108 15.387 2.381 1 91.3 87 LEU A O 1
ATOM 682 N N . LEU A 1 88 ? 19.71 15.995 4.443 1 85.34 88 LEU A N 1
ATOM 683 C CA . LEU A 1 88 ? 20.531 17.193 4.305 1 85.34 88 LEU A CA 1
ATOM 684 C C . LEU A 1 88 ? 22.01 16.832 4.225 1 85.34 88 LEU A C 1
ATOM 686 O O . LEU A 1 88 ? 22.749 17.397 3.416 1 85.34 88 LEU A O 1
ATOM 690 N N . GLU A 1 89 ? 22.331 15.89 5.008 1 84.02 89 GLU A N 1
ATOM 691 C CA . GLU A 1 89 ? 23.712 15.415 4.995 1 84.02 89 GLU A CA 1
ATOM 692 C C . GLU A 1 89 ? 24.067 14.788 3.65 1 84.02 89 GLU A C 1
ATOM 694 O O . GLU A 1 89 ? 25.213 14.873 3.203 1 84.02 89 GLU A O 1
ATOM 699 N N . LYS A 1 90 ? 23.102 14.202 3.053 1 89.2 90 LYS A N 1
ATOM 700 C CA . LYS A 1 90 ? 23.33 13.553 1.765 1 89.2 90 LYS A CA 1
ATOM 701 C C . LYS A 1 90 ? 23.278 14.564 0.623 1 89.2 90 LYS A C 1
ATOM 703 O O . LYS A 1 90 ? 23.466 14.204 -0.541 1 89.2 90 LYS A O 1
ATOM 708 N N . ARG A 1 91 ? 22.993 15.831 0.844 1 88.04 91 ARG A N 1
ATOM 709 C CA . ARG A 1 91 ? 23.043 16.958 -0.081 1 88.04 91 ARG A CA 1
ATOM 710 C C . ARG A 1 91 ? 22.038 16.781 -1.215 1 88.04 91 ARG A C 1
ATOM 712 O O . ARG A 1 91 ? 22.397 16.879 -2.39 1 88.04 91 ARG A O 1
ATOM 719 N N . VAL A 1 92 ? 20.845 16.606 -0.88 1 92.66 92 VAL A N 1
ATOM 720 C CA . VAL A 1 92 ? 19.788 16.581 -1.885 1 92.66 92 VAL A CA 1
ATOM 721 C C . VAL A 1 92 ? 19.535 17.995 -2.404 1 92.66 92 VAL A C 1
ATOM 723 O O . VAL A 1 92 ? 19.814 18.976 -1.711 1 92.66 92 VAL A O 1
ATOM 726 N N . ASP A 1 93 ? 19.017 18.113 -3.58 1 93.49 93 ASP A N 1
ATOM 727 C CA . ASP A 1 93 ? 18.797 19.404 -4.223 1 93.49 93 ASP A CA 1
ATOM 728 C C . ASP A 1 93 ? 17.496 20.042 -3.744 1 93.49 93 ASP A C 1
ATOM 730 O O . ASP A 1 93 ? 17.293 21.248 -3.905 1 93.49 93 ASP A O 1
ATOM 734 N N . GLY A 1 94 ? 16.634 19.311 -3.253 1 94.31 94 GLY A N 1
ATOM 735 C CA . GLY A 1 94 ? 15.343 19.754 -2.751 1 94.31 94 GLY A CA 1
ATOM 736 C C . GLY A 1 94 ? 14.661 18.725 -1.87 1 94.31 94 GLY A C 1
ATOM 737 O O . GLY A 1 94 ? 15.035 17.551 -1.873 1 94.31 94 GLY A O 1
ATOM 738 N N . LEU A 1 95 ? 13.63 19.234 -1.104 1 94.47 95 LEU A N 1
ATOM 739 C CA . LEU A 1 95 ? 12.921 18.38 -0.157 1 94.47 95 LEU A CA 1
ATOM 740 C C . LEU A 1 95 ? 11.411 18.509 -0.334 1 94.47 95 LEU A C 1
ATOM 742 O O . LEU A 1 95 ? 10.896 19.613 -0.524 1 94.47 95 LEU A O 1
ATOM 746 N N . ILE A 1 96 ? 10.777 17.394 -0.379 1 96.21 96 ILE A N 1
ATOM 747 C CA . ILE A 1 96 ? 9.328 17.345 -0.216 1 96.21 96 ILE A CA 1
ATOM 748 C C . ILE A 1 96 ? 8.98 16.625 1.085 1 96.21 96 ILE A C 1
ATOM 750 O O . ILE A 1 96 ? 9.416 15.494 1.312 1 96.21 96 ILE A O 1
ATOM 754 N N . VAL A 1 97 ? 8.133 17.255 1.943 1 93.83 97 VAL A N 1
ATOM 755 C CA . VAL A 1 97 ? 7.883 16.717 3.276 1 93.83 97 VAL A CA 1
ATOM 756 C C . VAL A 1 97 ? 6.381 16.683 3.547 1 93.83 97 VAL A C 1
ATOM 758 O O . VAL A 1 97 ? 5.683 17.677 3.333 1 93.83 97 VAL A O 1
ATOM 761 N N . SER A 1 98 ? 5.904 15.519 3.85 1 93.3 98 SER A N 1
ATOM 762 C CA . SER A 1 98 ? 4.621 15.396 4.534 1 93.3 98 SER A CA 1
ATOM 763 C C . SER A 1 98 ? 4.811 15.189 6.033 1 93.3 98 SER A C 1
ATOM 765 O O . SER A 1 98 ? 5.183 14.098 6.471 1 93.3 98 SER A O 1
ATOM 767 N N . SER A 1 99 ? 4.557 16.174 6.798 1 82.62 99 SER A N 1
ATOM 768 C CA . SER A 1 99 ? 5.022 16.259 8.179 1 82.62 99 SER A CA 1
ATOM 769 C C . SER A 1 99 ? 4.139 15.436 9.111 1 82.62 99 SER A C 1
ATOM 771 O O . SER A 1 99 ? 2.96 15.216 8.825 1 82.62 99 SER A O 1
ATOM 773 N N . VAL A 1 100 ? 4.912 14.998 10.152 1 75.35 100 VAL A N 1
ATOM 774 C CA . VAL A 1 100 ? 4.196 14.41 11.279 1 75.35 100 VAL A CA 1
ATOM 775 C C . VAL A 1 100 ? 3.919 15.481 12.331 1 75.35 100 VAL A C 1
ATOM 777 O O . VAL A 1 100 ? 4.72 16.401 12.516 1 75.35 100 VAL A O 1
ATOM 780 N N . GLY A 1 101 ? 2.721 15.936 12.499 1 64.72 101 GLY A N 1
ATOM 781 C CA . GLY A 1 101 ? 2.316 16.969 13.438 1 64.72 101 GLY A CA 1
ATOM 782 C C . GLY A 1 101 ? 3.268 17.115 14.611 1 64.72 101 GLY A C 1
ATOM 783 O O . GLY A 1 101 ? 4.072 16.22 14.88 1 64.72 101 GLY A O 1
ATOM 784 N N . GLY A 1 102 ? 3.374 18.318 15.43 1 55.8 102 GLY A N 1
ATOM 785 C CA . GLY A 1 102 ? 3.914 18.589 16.753 1 55.8 102 GLY A CA 1
ATOM 786 C C . GLY A 1 102 ? 5.368 19.023 16.727 1 55.8 102 GLY A C 1
ATOM 787 O O . GLY A 1 102 ? 5.962 19.286 17.774 1 55.8 102 GLY A O 1
ATOM 788 N N . ASP A 1 103 ? 5.997 18.838 15.521 1 53.54 103 ASP A N 1
ATOM 789 C CA . ASP A 1 103 ? 7.426 19.002 15.771 1 53.54 103 ASP A CA 1
ATOM 790 C C . ASP A 1 103 ? 7.88 20.423 15.446 1 53.54 103 ASP A C 1
ATOM 792 O O . ASP A 1 103 ? 8.45 20.67 14.38 1 53.54 103 ASP A O 1
ATOM 796 N N . ALA A 1 104 ? 7.405 21.301 16.208 1 54.38 104 ALA A N 1
ATOM 797 C CA . ALA A 1 104 ? 7.978 22.644 16.186 1 54.38 104 ALA A CA 1
ATOM 798 C C . ALA A 1 104 ? 9.495 22.591 16.034 1 54.38 104 ALA A C 1
ATOM 800 O O . ALA A 1 104 ? 10.101 23.499 15.459 1 54.38 104 ALA A O 1
ATOM 801 N N . GLY A 1 105 ? 10.07 21.491 16.445 1 54.39 105 GLY A N 1
ATOM 802 C CA . GLY A 1 105 ? 11.521 21.393 16.417 1 54.39 105 GLY A CA 1
ATOM 803 C C . GLY A 1 105 ? 12.077 21.166 15.024 1 54.39 105 GLY A C 1
ATOM 804 O O . GLY A 1 105 ? 13.137 21.693 14.68 1 54.39 105 GLY A O 1
ATOM 805 N N . VAL A 1 106 ? 11.35 20.533 14.179 1 59.67 106 VAL A N 1
ATOM 806 C CA . VAL A 1 106 ? 11.838 20.274 12.829 1 59.67 106 VAL A CA 1
ATOM 807 C C . VAL A 1 106 ? 11.8 21.562 12.009 1 59.67 106 VAL A C 1
ATOM 809 O O . VAL A 1 106 ? 12.701 21.823 11.208 1 59.67 106 VAL A O 1
ATOM 812 N N . ALA A 1 107 ? 10.801 22.264 12.302 1 59.5 107 ALA A N 1
ATOM 813 C CA . ALA A 1 107 ? 10.594 23.517 11.58 1 59.5 107 ALA A CA 1
ATOM 814 C C . ALA A 1 107 ? 11.794 24.447 11.74 1 59.5 107 ALA A C 1
ATOM 816 O O . ALA A 1 107 ? 12.213 25.101 10.782 1 59.5 107 ALA A O 1
ATOM 817 N N . GLY A 1 108 ? 12.283 24.39 12.88 1 56.1 108 GLY A N 1
ATOM 818 C CA . GLY A 1 108 ? 13.412 25.275 13.113 1 56.1 108 GLY A CA 1
ATOM 819 C C . GLY A 1 108 ? 14.642 24.898 12.309 1 56.1 108 GLY A C 1
ATOM 820 O O . GLY A 1 108 ? 15.311 25.766 11.745 1 56.1 108 GLY A O 1
ATOM 821 N N . GLY A 1 109 ? 14.9 23.594 12.149 1 58.7 109 GLY A N 1
ATOM 822 C CA . GLY A 1 109 ? 16.053 23.136 11.39 1 58.7 109 GLY A CA 1
ATOM 823 C C . GLY A 1 109 ? 15.907 23.349 9.895 1 58.7 109 GLY A C 1
ATOM 824 O O . GLY A 1 109 ? 16.872 23.705 9.216 1 58.7 109 GLY A O 1
ATOM 825 N N . LEU A 1 110 ? 14.706 23.3 9.458 1 64.87 110 LEU A N 1
ATOM 826 C CA . LEU A 1 110 ? 14.447 23.425 8.027 1 64.87 110 LEU A CA 1
ATOM 827 C C . LEU A 1 110 ? 14.421 24.89 7.605 1 64.87 110 LEU A C 1
ATOM 829 O O . LEU A 1 110 ? 14.694 25.211 6.446 1 64.87 110 LEU A O 1
ATOM 833 N N . ALA A 1 111 ? 14.103 25.659 8.542 1 60.06 111 ALA A N 1
ATOM 834 C CA . ALA A 1 111 ? 13.992 27.084 8.242 1 60.06 111 ALA A CA 1
ATOM 835 C C . ALA A 1 111 ? 15.343 27.667 7.839 1 60.06 111 ALA A C 1
ATOM 837 O O . ALA A 1 111 ? 15.407 28.633 7.075 1 60.06 111 ALA A O 1
ATOM 838 N N . GLU A 1 112 ? 16.314 27.022 8.269 1 57.16 112 GLU A N 1
ATOM 839 C CA . GLU A 1 112 ? 17.646 27.565 8.017 1 57.16 112 GLU A CA 1
ATOM 840 C C . GLU A 1 112 ? 18.301 26.885 6.818 1 57.16 112 GLU A C 1
ATOM 842 O O . GLU A 1 112 ? 19.348 27.328 6.342 1 57.16 112 GLU A O 1
ATOM 847 N N . VAL A 1 113 ? 17.553 25.954 6.45 1 63.92 113 VAL A N 1
ATOM 848 C CA . VAL A 1 113 ? 18.173 25.173 5.385 1 63.92 113 VAL A CA 1
ATOM 849 C C . VAL A 1 113 ? 17.877 25.816 4.032 1 63.92 113 VAL A C 1
ATOM 851 O O . VAL A 1 113 ? 16.755 26.26 3.781 1 63.92 113 VAL A O 1
ATOM 854 N N . ARG A 1 114 ? 18.901 26.104 3.274 1 75.52 114 ARG A N 1
ATOM 855 C CA . ARG A 1 114 ? 18.833 26.715 1.95 1 75.52 114 ARG A CA 1
ATOM 856 C C . ARG A 1 114 ? 18.278 25.734 0.922 1 75.52 114 ARG A C 1
ATOM 858 O O . ARG A 1 114 ? 18.007 26.111 -0.22 1 75.52 114 ARG A O 1
ATOM 865 N N . THR A 1 115 ? 18.042 24.56 1.405 1 86.69 115 THR A N 1
ATOM 866 C CA . THR A 1 115 ? 17.518 23.558 0.484 1 86.69 115 THR A CA 1
ATOM 867 C C . THR A 1 115 ? 16.048 23.825 0.172 1 86.69 115 THR A C 1
ATOM 869 O O . THR A 1 115 ? 15.23 23.962 1.084 1 86.69 115 THR A O 1
ATOM 872 N N . PRO A 1 116 ? 15.745 24.048 -1.142 1 91.07 116 PRO A N 1
ATOM 873 C CA . PRO A 1 116 ? 14.339 24.253 -1.501 1 91.07 116 PRO A CA 1
ATOM 874 C C . PRO A 1 116 ? 13.412 23.215 -0.873 1 91.07 116 PRO A C 1
ATOM 876 O O . PRO A 1 116 ? 13.749 22.029 -0.825 1 91.07 116 PRO A O 1
ATOM 879 N N . LEU A 1 117 ? 12.229 23.702 -0.375 1 91.58 117 LEU A N 1
ATOM 880 C CA . LEU A 1 117 ? 11.336 22.857 0.411 1 91.58 117 LEU A CA 1
ATOM 881 C C . LEU A 1 117 ? 9.887 23.047 -0.022 1 91.58 117 LEU A C 1
ATOM 883 O O . LEU A 1 117 ? 9.436 24.177 -0.218 1 91.58 117 LEU A O 1
ATOM 887 N N . VAL A 1 118 ? 9.178 21.962 -0.206 1 94.16 118 VAL A N 1
ATOM 888 C CA . VAL A 1 118 ? 7.733 21.967 -0.411 1 94.16 118 VAL A CA 1
ATOM 889 C C . VAL A 1 118 ? 7.062 21.063 0.621 1 94.16 118 VAL A C 1
ATOM 891 O O . VAL A 1 118 ? 7.497 19.931 0.841 1 94.16 118 VAL A O 1
ATOM 894 N N . ILE A 1 119 ? 6.075 21.588 1.284 1 93.24 119 ILE A N 1
ATOM 895 C CA . ILE A 1 119 ? 5.265 20.82 2.223 1 93.24 119 ILE A CA 1
ATOM 896 C C . ILE A 1 119 ? 4.016 20.297 1.52 1 93.24 119 ILE A C 1
ATOM 898 O O . ILE A 1 119 ? 3.33 21.046 0.82 1 93.24 119 ILE A O 1
ATOM 902 N N . VAL A 1 120 ? 3.74 19.007 1.733 1 94.51 120 VAL A N 1
ATOM 903 C CA . VAL A 1 120 ? 2.611 18.416 1.023 1 94.51 120 VAL A CA 1
ATOM 904 C C . VAL A 1 120 ? 1.672 17.738 2.02 1 94.51 120 VAL A C 1
ATOM 906 O O . VAL A 1 120 ? 2.125 17.103 2.975 1 94.51 120 VAL A O 1
ATOM 909 N N . ASP A 1 121 ? 0.38 17.862 1.941 1 90.15 121 ASP A N 1
ATOM 910 C CA . ASP A 1 121 ? -0.715 17.177 2.622 1 90.15 121 ASP A CA 1
ATOM 911 C C . ASP A 1 121 ? -0.849 17.657 4.066 1 90.15 121 ASP A C 1
ATOM 913 O O . ASP A 1 121 ? -1.85 18.278 4.429 1 90.15 121 ASP A O 1
ATOM 917 N N . ARG A 1 122 ? 0.219 17.466 4.883 1 86.53 122 ARG A N 1
ATOM 918 C CA . ARG A 1 122 ? 0.205 17.855 6.289 1 86.53 122 ARG A CA 1
ATOM 919 C C . ARG A 1 122 ? 1.107 19.06 6.534 1 86.53 122 ARG A C 1
ATOM 921 O O . ARG A 1 122 ? 2.245 19.096 6.062 1 86.53 122 ARG A O 1
ATOM 928 N N . GLU A 1 123 ? 0.624 19.953 7.309 1 77.86 123 GLU A N 1
ATOM 929 C CA . GLU A 1 123 ? 1.342 21.203 7.538 1 77.86 123 GLU A CA 1
ATOM 930 C C . GLU A 1 123 ? 2.489 21.008 8.526 1 77.86 123 GLU A C 1
ATOM 932 O O . GLU A 1 123 ? 2.499 20.04 9.289 1 77.86 123 GLU A O 1
ATOM 937 N N . LEU A 1 124 ? 3.445 21.831 8.292 1 73.94 124 LEU A N 1
ATOM 938 C CA . LEU A 1 124 ? 4.56 21.952 9.225 1 73.94 124 LEU A CA 1
ATOM 939 C C . LEU A 1 124 ? 4.579 23.332 9.874 1 73.94 124 LEU A C 1
ATOM 941 O O . LEU A 1 124 ? 4.731 24.344 9.186 1 73.94 124 LEU A O 1
ATOM 945 N N . ASP A 1 125 ? 4.401 23.353 11.099 1 69.33 125 ASP A N 1
ATOM 946 C CA . ASP A 1 125 ? 4.28 24.633 11.791 1 69.33 125 ASP A CA 1
ATOM 947 C C . ASP A 1 125 ? 5.59 25.416 11.729 1 69.33 125 ASP A C 1
ATOM 949 O O . ASP A 1 125 ? 6.672 24.836 11.842 1 69.33 125 ASP A O 1
ATOM 953 N N . GLY A 1 126 ? 5.488 26.661 11.524 1 68.21 126 GLY A N 1
ATOM 954 C CA . GLY A 1 126 ? 6.612 27.568 11.698 1 68.21 126 GLY A CA 1
ATOM 955 C C . GLY A 1 126 ? 7.477 27.691 10.457 1 68.21 126 GLY A C 1
ATOM 956 O O . GLY A 1 126 ? 8.555 28.286 10.503 1 68.21 126 GLY A O 1
ATOM 957 N N . ILE A 1 127 ? 7.027 27.04 9.393 1 73.29 127 ILE A N 1
ATOM 958 C CA . ILE A 1 127 ? 7.843 27.104 8.186 1 73.29 127 ILE A CA 1
ATOM 959 C C . ILE A 1 127 ? 7.085 27.848 7.089 1 73.29 127 ILE A C 1
ATOM 961 O O . ILE A 1 127 ? 5.913 27.563 6.834 1 73.29 127 ILE A O 1
ATOM 965 N N . ASP A 1 128 ? 7.791 28.878 6.597 1 76.64 128 ASP A N 1
ATOM 966 C CA . ASP A 1 128 ? 7.256 29.557 5.422 1 76.64 128 ASP A CA 1
ATOM 967 C C . ASP A 1 128 ? 7.748 28.899 4.135 1 76.64 128 ASP A C 1
ATOM 969 O O . ASP A 1 128 ? 8.787 29.281 3.593 1 76.64 128 ASP A O 1
ATOM 973 N N . ALA A 1 129 ? 7.057 27.886 3.722 1 84.09 129 ALA A N 1
ATOM 974 C CA . ALA A 1 129 ? 7.433 27.133 2.528 1 84.09 129 ALA A CA 1
ATOM 975 C C . ALA A 1 129 ? 6.231 26.917 1.614 1 84.09 129 ALA A C 1
ATOM 977 O O . ALA A 1 129 ? 5.087 27.131 2.021 1 84.09 129 ALA A O 1
ATOM 978 N N . ASP A 1 130 ? 6.519 26.63 0.379 1 91.33 130 ASP A N 1
ATOM 979 C CA . ASP A 1 130 ? 5.457 26.199 -0.525 1 91.33 130 ASP A CA 1
ATOM 980 C C . ASP A 1 130 ? 4.695 25.008 0.053 1 91.33 130 ASP A C 1
ATOM 982 O O . ASP A 1 130 ? 5.29 24.126 0.676 1 91.33 130 ASP A O 1
ATOM 986 N N . MET A 1 131 ? 3.446 25.101 -0.097 1 92.96 131 MET A N 1
ATOM 987 C CA . MET A 1 131 ? 2.604 24.047 0.461 1 92.96 131 MET A CA 1
ATOM 988 C C . MET A 1 131 ? 1.466 23.697 -0.492 1 92.96 131 MET A C 1
ATOM 990 O O . MET A 1 131 ? 0.888 24.581 -1.126 1 92.96 131 MET A O 1
ATOM 994 N N . ILE A 1 132 ? 1.212 22.454 -0.61 1 95.18 132 ILE A N 1
ATOM 995 C CA . ILE A 1 132 ? 0.018 21.987 -1.305 1 95.18 132 ILE A CA 1
ATOM 996 C C . ILE A 1 132 ? -0.697 20.939 -0.456 1 95.18 132 ILE A C 1
ATOM 998 O O . ILE A 1 132 ? -0.058 20.046 0.106 1 95.18 132 ILE A O 1
ATOM 1002 N N . ARG A 1 133 ? -1.942 21.076 -0.251 1 92.81 133 ARG A N 1
ATOM 1003 C CA . ARG A 1 133 ? -2.704 20.101 0.523 1 92.81 133 ARG A CA 1
ATOM 1004 C C . ARG A 1 133 ? -4.14 20.005 0.02 1 92.81 133 ARG A C 1
ATOM 1006 O O . ARG A 1 133 ? -4.605 20.876 -0.718 1 92.81 133 ARG A O 1
ATOM 1013 N N . ILE A 1 134 ? -4.771 19.002 0.389 1 94.31 134 ILE A N 1
ATOM 1014 C CA . ILE A 1 134 ? -6.203 18.858 0.146 1 94.31 134 ILE A CA 1
ATOM 1015 C C . ILE A 1 134 ? -6.988 19.544 1.261 1 94.31 134 ILE A C 1
ATOM 1017 O O . ILE A 1 134 ? -6.497 19.674 2.385 1 94.31 134 ILE A O 1
ATOM 1021 N N . ASP A 1 135 ? -8.116 20.078 0.97 1 96.22 135 ASP A N 1
ATOM 1022 C CA . ASP A 1 135 ? -8.997 20.646 1.986 1 96.22 135 ASP A CA 1
ATOM 1023 C C . ASP A 1 135 ? -9.692 19.547 2.787 1 96.22 135 ASP A C 1
ATOM 1025 O O . ASP A 1 135 ? -10.812 19.147 2.46 1 96.22 135 ASP A O 1
ATOM 1029 N N . HIS A 1 136 ? -9.053 19.105 3.797 1 96.38 136 HIS A N 1
ATOM 1030 C CA . HIS A 1 136 ? -9.499 17.979 4.61 1 96.38 136 HIS A CA 1
ATOM 1031 C C . HIS A 1 136 ? -10.869 18.25 5.222 1 96.38 136 HIS A C 1
ATOM 1033 O O . HIS A 1 136 ? -11.728 17.366 5.246 1 96.38 136 HIS A O 1
ATOM 1039 N N . GLU A 1 137 ? -11.063 19.413 5.736 1 97.58 137 GLU A N 1
ATOM 1040 C CA . GLU A 1 137 ? -12.34 19.741 6.362 1 97.58 137 GLU A CA 1
ATOM 1041 C C . GLU A 1 137 ? -13.473 19.735 5.341 1 97.58 137 GLU A C 1
ATOM 1043 O O . GLU A 1 137 ? -14.536 19.16 5.588 1 97.58 137 GLU A O 1
ATOM 1048 N N . GLN A 1 138 ? -13.197 20.349 4.221 1 98.13 138 GLN A N 1
ATOM 1049 C CA . GLN A 1 138 ? -14.212 20.375 3.173 1 98.13 138 GLN A CA 1
ATOM 1050 C C . GLN A 1 138 ? -14.518 18.968 2.669 1 98.13 138 GLN A C 1
ATOM 1052 O O . GLN A 1 138 ? -15.673 18.644 2.381 1 98.13 138 GLN A O 1
ATOM 1057 N N . GLY A 1 139 ? -13.485 18.171 2.544 1 98.28 139 GLY A N 1
ATOM 1058 C CA . GLY A 1 139 ? -13.701 16.798 2.116 1 98.28 139 GLY A CA 1
ATOM 1059 C C . GLY A 1 139 ? -14.601 16.016 3.053 1 98.28 139 GLY A C 1
ATOM 1060 O O . GLY A 1 139 ? -15.517 15.321 2.607 1 98.28 139 GLY A O 1
ATOM 1061 N N . ALA A 1 140 ? -14.347 16.152 4.288 1 98.54 140 ALA A N 1
ATOM 1062 C CA . ALA A 1 140 ? -15.151 15.437 5.276 1 98.54 140 ALA A CA 1
ATOM 1063 C C . ALA A 1 140 ? -16.577 15.979 5.319 1 98.54 140 ALA A C 1
ATOM 1065 O O . ALA A 1 140 ? -17.531 15.221 5.51 1 98.54 140 ALA A O 1
ATOM 1066 N N . TYR A 1 141 ? -16.696 17.288 5.167 1 98.7 141 TYR A N 1
ATOM 1067 C CA . TYR A 1 141 ? -18.011 17.91 5.061 1 98.7 141 TYR A CA 1
ATOM 1068 C C . TYR A 1 141 ? -18.801 17.32 3.899 1 98.7 141 TYR A C 1
ATOM 1070 O O . TYR A 1 141 ? -19.961 16.934 4.061 1 98.7 141 TYR A O 1
ATOM 1078 N N . LEU A 1 142 ? -18.187 17.185 2.729 1 98.78 142 LEU A N 1
ATOM 1079 C CA . LEU A 1 142 ? -18.834 16.655 1.533 1 98.78 142 LEU A CA 1
ATOM 1080 C C . LEU A 1 142 ? -19.22 15.193 1.726 1 98.78 142 LEU A C 1
ATOM 1082 O O . LEU A 1 142 ? -20.295 14.768 1.297 1 98.78 142 LEU A O 1
ATOM 1086 N N . ALA A 1 143 ? -18.306 14.448 2.363 1 98.81 143 ALA A N 1
ATOM 1087 C CA . ALA A 1 143 ? -18.585 13.039 2.628 1 98.81 143 ALA A CA 1
ATOM 1088 C C . ALA A 1 143 ? -19.831 12.881 3.495 1 98.81 143 ALA A C 1
ATOM 1090 O O . ALA A 1 143 ? -20.722 12.091 3.175 1 98.81 143 ALA A O 1
ATOM 1091 N N . THR A 1 144 ? -19.882 13.615 4.556 1 98.81 144 THR A N 1
ATOM 1092 C CA . THR A 1 144 ? -20.999 13.542 5.492 1 98.81 144 THR A CA 1
ATOM 1093 C C . THR A 1 144 ? -22.276 14.078 4.852 1 98.81 144 THR A C 1
ATOM 1095 O O . THR A 1 144 ? -23.353 13.505 5.028 1 98.81 144 THR A O 1
ATOM 1098 N N . ARG A 1 145 ? -22.154 15.165 4.134 1 98.75 145 ARG A N 1
ATOM 1099 C CA . ARG A 1 145 ? -23.294 15.745 3.43 1 98.75 145 ARG A CA 1
ATOM 1100 C C . ARG A 1 145 ? -23.901 14.743 2.454 1 98.75 145 ARG A C 1
ATOM 1102 O O . ARG A 1 145 ? -25.124 14.66 2.323 1 98.75 145 ARG A O 1
ATOM 1109 N N . HIS A 1 146 ? -23.056 13.989 1.765 1 98.88 146 HIS A N 1
ATOM 1110 C CA . HIS A 1 146 ? -23.522 12.944 0.861 1 98.88 146 HIS A CA 1
ATOM 1111 C C . HIS A 1 146 ? -24.434 11.957 1.584 1 98.88 146 HIS A C 1
ATOM 1113 O O . HIS A 1 146 ? -25.497 11.599 1.072 1 98.88 146 HIS A O 1
ATOM 1119 N N . LEU A 1 147 ? -24.019 11.532 2.766 1 98.81 147 LEU A N 1
ATOM 1120 C CA . LEU A 1 147 ? -24.817 10.6 3.556 1 98.81 147 LEU A CA 1
ATOM 1121 C C . LEU A 1 147 ? -26.12 11.249 4.01 1 98.81 147 LEU A C 1
ATOM 1123 O O . LEU A 1 147 ? -27.178 10.616 3.978 1 98.81 147 LEU A O 1
ATOM 1127 N N . LEU A 1 148 ? -26.1 12.515 4.412 1 98.7 148 LEU A N 1
ATOM 1128 C CA . LEU A 1 148 ? -27.283 13.264 4.821 1 98.7 148 LEU A CA 1
ATOM 1129 C C . LEU A 1 148 ? -28.268 13.396 3.664 1 98.7 148 LEU A C 1
ATOM 1131 O O . LEU A 1 148 ? -29.475 13.22 3.848 1 98.7 148 LEU A O 1
ATOM 1135 N N . ASP A 1 149 ? -27.689 13.67 2.493 1 98.63 149 ASP A N 1
ATOM 1136 C CA . ASP A 1 149 ? -28.513 13.857 1.303 1 98.63 149 ASP A CA 1
ATOM 1137 C C . ASP A 1 149 ? -29.208 12.556 0.906 1 98.63 149 ASP A C 1
ATOM 1139 O O . ASP A 1 149 ? -30.277 12.579 0.293 1 98.63 149 ASP A O 1
ATOM 1143 N N . LEU A 1 150 ? -28.638 11.434 1.211 1 98.4 150 LEU A N 1
ATOM 1144 C CA . LEU A 1 150 ? -29.241 10.131 0.952 1 98.4 150 LEU A CA 1
ATOM 1145 C C . LEU A 1 150 ? -30.345 9.833 1.961 1 98.4 150 LEU A C 1
ATOM 1147 O O . LEU A 1 150 ? -31.105 8.876 1.792 1 98.4 150 LEU A O 1
ATOM 1151 N N . GLY A 1 151 ? -30.34 10.629 3.115 1 98.09 151 GLY A N 1
ATOM 1152 C CA . GLY A 1 151 ? -31.428 10.488 4.07 1 98.09 151 GLY A CA 1
ATOM 1153 C C . GLY A 1 151 ? -30.973 9.966 5.42 1 98.09 151 GLY A C 1
ATOM 1154 O O . GLY A 1 151 ? -31.785 9.801 6.333 1 98.09 151 GLY A O 1
ATOM 1155 N N . HIS A 1 152 ? -29.706 9.786 5.603 1 98.02 152 HIS A N 1
ATOM 1156 C CA . HIS A 1 152 ? -29.21 9.268 6.873 1 98.02 152 HIS A CA 1
ATOM 1157 C C . HIS A 1 152 ? -29.238 10.342 7.955 1 98.02 152 HIS A C 1
ATOM 1159 O O . HIS A 1 152 ? -28.939 11.508 7.686 1 98.02 152 HIS A O 1
ATOM 1165 N N . ARG A 1 153 ? -29.539 9.955 9.162 1 96.68 153 ARG A N 1
ATOM 1166 C CA . ARG A 1 153 ? -29.496 10.844 10.319 1 96.68 153 ARG A CA 1
ATOM 1167 C C . ARG A 1 153 ? -28.663 10.239 11.444 1 96.68 153 ARG A C 1
ATOM 1169 O O . ARG A 1 153 ? -28.213 10.952 12.342 1 96.68 153 ARG A O 1
ATOM 1176 N N . ALA A 1 154 ? -28.512 8.88 11.426 1 96.41 154 ALA A N 1
ATOM 1177 C CA . ALA A 1 154 ? -27.624 8.167 12.341 1 96.41 154 ALA A CA 1
ATOM 1178 C C . ALA A 1 154 ? -26.278 7.875 11.682 1 96.41 154 ALA A C 1
ATOM 1180 O O . ALA A 1 154 ? -26.063 6.783 11.152 1 96.41 154 ALA A O 1
ATOM 1181 N N . ILE A 1 155 ? -25.443 8.865 11.755 1 98.05 155 ILE A N 1
ATOM 1182 C CA . ILE A 1 155 ? -24.173 8.798 11.041 1 98.05 155 ILE A CA 1
ATOM 1183 C C . ILE A 1 155 ? -23.018 8.802 12.039 1 98.05 155 ILE A C 1
ATOM 1185 O O . ILE A 1 155 ? -22.856 9.754 12.807 1 98.05 155 ILE A O 1
ATOM 1189 N N . ALA A 1 156 ? -22.229 7.757 12.065 1 98.29 156 ALA A N 1
ATOM 1190 C CA . ALA A 1 156 ? -21.043 7.679 12.914 1 98.29 156 ALA A CA 1
ATOM 1191 C C . ALA A 1 156 ? -19.788 8.075 12.141 1 98.29 156 ALA A C 1
ATOM 1193 O O . ALA A 1 156 ? -19.782 8.065 10.908 1 98.29 156 ALA A O 1
ATOM 1194 N N . CYS A 1 157 ? -18.793 8.425 12.878 1 98.48 157 CYS A N 1
ATOM 1195 C CA . CYS A 1 157 ? -17.483 8.748 12.324 1 98.48 157 CYS A CA 1
ATOM 1196 C C . CYS A 1 157 ? -16.385 7.949 13.016 1 98.48 157 CYS A C 1
ATOM 1198 O O . CYS A 1 157 ? -16.295 7.945 14.245 1 98.48 157 CYS A O 1
ATOM 1200 N N . ILE A 1 158 ? -15.688 7.213 12.244 1 98.19 158 ILE A N 1
ATOM 1201 C CA . ILE A 1 158 ? -14.432 6.64 12.714 1 98.19 158 ILE A CA 1
ATOM 1202 C C . ILE A 1 158 ? -13.258 7.438 12.153 1 98.19 158 ILE A C 1
ATOM 1204 O O . ILE A 1 158 ? -12.844 7.225 11.011 1 98.19 158 ILE A O 1
ATOM 1208 N N . GLY A 1 159 ? -12.79 8.285 12.93 1 96.96 159 GLY A N 1
ATOM 1209 C CA . GLY A 1 159 ? -11.768 9.222 12.493 1 96.96 159 GLY A CA 1
ATOM 1210 C C . GLY A 1 159 ? -10.367 8.641 12.54 1 96.96 159 GLY A C 1
ATOM 1211 O O . GLY A 1 159 ? -10.195 7.421 12.532 1 96.96 159 GLY A O 1
ATOM 1212 N N . GLY A 1 160 ? -9.341 9.441 12.434 1 95.31 160 GLY A N 1
ATOM 1213 C CA . GLY A 1 160 ? -7.942 9.073 12.575 1 95.31 160 GLY A CA 1
ATOM 1214 C C . GLY A 1 160 ? -7.423 9.229 13.992 1 95.31 160 GLY A C 1
ATOM 1215 O O . GLY A 1 160 ? -8.206 9.401 14.93 1 95.31 160 GLY A O 1
ATOM 1216 N N . PRO A 1 161 ? -6.136 9.084 14.101 1 93.8 161 PRO A N 1
ATOM 1217 C CA . PRO A 1 161 ? -5.541 9.204 15.435 1 93.8 161 PRO A CA 1
ATOM 1218 C C . PRO A 1 161 ? -5.844 10.547 16.097 1 93.8 161 PRO A C 1
ATOM 1220 O O . PRO A 1 161 ? -5.871 11.58 15.423 1 93.8 161 PRO A O 1
ATOM 1223 N N . VAL A 1 162 ? -5.946 10.575 17.368 1 90.56 162 VAL A N 1
ATOM 1224 C CA . VAL A 1 162 ? -6.36 11.731 18.155 1 90.56 162 VAL A CA 1
ATOM 1225 C C . VAL A 1 162 ? -5.366 12.873 17.958 1 90.56 162 VAL A C 1
ATOM 1227 O O . VAL A 1 162 ? -5.753 14.044 17.931 1 90.56 162 VAL A O 1
ATOM 1230 N N . HIS A 1 163 ? -4.136 12.616 17.721 1 86.85 163 HIS A N 1
ATOM 1231 C CA . HIS A 1 163 ? -3.109 13.651 17.667 1 86.85 163 HIS A CA 1
ATOM 1232 C C . HIS A 1 163 ? -2.834 14.079 16.229 1 86.85 163 HIS A C 1
ATOM 1234 O O . HIS A 1 163 ? -1.979 14.934 15.985 1 86.85 163 HIS A O 1
ATOM 1240 N N . SER A 1 164 ? -3.541 13.588 15.319 1 89.91 164 SER A N 1
ATOM 1241 C CA . SER A 1 164 ? -3.35 13.905 13.907 1 89.91 164 SER A CA 1
ATOM 1242 C C . SER A 1 164 ? -4.13 15.153 13.511 1 89.91 164 SER A C 1
ATOM 1244 O O . SER A 1 164 ? -5.351 15.207 13.674 1 89.91 164 SER A O 1
ATOM 1246 N N . THR A 1 165 ? -3.461 16.124 12.952 1 89.2 165 THR A N 1
ATOM 1247 C CA . THR A 1 165 ? -4.107 17.355 12.51 1 89.2 165 THR A CA 1
ATOM 1248 C C . THR A 1 165 ? -5.107 17.07 11.394 1 89.2 165 THR A C 1
ATOM 1250 O O . THR A 1 165 ? -6.176 17.682 11.339 1 89.2 165 THR A O 1
ATOM 1253 N N . VAL A 1 166 ? -4.791 16.154 10.564 1 92.94 166 VAL A N 1
ATOM 1254 C CA . VAL A 1 166 ? -5.669 15.779 9.461 1 92.94 166 VAL A CA 1
ATOM 1255 C C . VAL A 1 166 ? -6.955 15.164 10.01 1 92.94 166 VAL A C 1
ATOM 1257 O O . VAL A 1 166 ? -8.052 15.49 9.55 1 92.94 166 VAL A O 1
ATOM 1260 N N . ALA A 1 167 ? -6.837 14.309 10.983 1 94.73 167 ALA A N 1
ATOM 1261 C CA . ALA A 1 167 ? -8.002 13.692 11.611 1 94.73 167 ALA A CA 1
ATOM 1262 C C . ALA A 1 167 ? -8.905 14.746 12.247 1 94.73 167 ALA A C 1
ATOM 1264 O O . ALA A 1 167 ? -10.131 14.657 12.159 1 94.73 167 ALA A O 1
ATOM 1265 N N . GLU A 1 168 ? -8.307 15.727 12.838 1 94.72 168 GLU A N 1
ATOM 1266 C CA . GLU A 1 168 ? -9.059 16.801 13.481 1 94.72 168 GLU A CA 1
ATOM 1267 C C . GLU A 1 168 ? -9.849 17.611 12.457 1 94.72 168 GLU A C 1
ATOM 1269 O O . GLU A 1 168 ? -11.014 17.942 12.685 1 94.72 168 GLU A O 1
ATOM 1274 N N . MET A 1 169 ? -9.227 17.927 11.391 1 95.75 169 MET A N 1
ATOM 1275 C CA . MET A 1 169 ? -9.879 18.7 10.338 1 95.75 169 MET A CA 1
ATOM 1276 C C . MET A 1 169 ? -11.045 17.924 9.736 1 95.75 169 MET A C 1
ATOM 1278 O O . MET A 1 169 ? -12.104 18.495 9.467 1 95.75 169 MET A O 1
ATOM 1282 N N . ARG A 1 170 ? -10.839 16.66 9.5 1 97.32 170 ARG A N 1
ATOM 1283 C CA . ARG A 1 170 ? -11.907 15.838 8.94 1 97.32 170 ARG A CA 1
ATOM 1284 C C . ARG A 1 170 ? -13.064 15.7 9.924 1 97.32 170 ARG A C 1
ATOM 1286 O O . ARG A 1 170 ? -14.231 15.768 9.531 1 97.32 170 ARG A O 1
ATOM 1293 N N . LEU A 1 171 ? -12.721 15.52 11.213 1 97.41 171 LEU A N 1
ATOM 1294 C CA . LEU A 1 171 ? -13.761 15.478 12.235 1 97.41 171 LEU A CA 1
ATOM 1295 C C . LEU A 1 171 ? -14.553 16.781 12.259 1 97.41 171 LEU A C 1
ATOM 1297 O O . LEU A 1 171 ? -15.774 16.767 12.43 1 97.41 171 LEU A O 1
ATOM 1301 N N . ALA A 1 172 ? -13.866 17.899 12.129 1 97.44 172 ALA A N 1
ATOM 1302 C CA . ALA A 1 172 ? -14.522 19.204 12.09 1 97.44 172 ALA A CA 1
ATOM 1303 C C . ALA A 1 172 ? -15.499 19.292 10.921 1 97.44 172 ALA A C 1
ATOM 1305 O O . ALA A 1 172 ? -16.593 19.845 11.058 1 97.44 172 ALA A O 1
ATOM 1306 N N . GLY A 1 173 ? -15.072 18.772 9.76 1 98.4 173 GLY A N 1
ATOM 1307 C CA . GLY A 1 173 ? -15.958 18.743 8.607 1 98.4 173 GLY A CA 1
ATOM 1308 C C . GLY A 1 173 ? -17.199 17.898 8.828 1 98.4 173 GLY A C 1
ATOM 1309 O O . GLY A 1 173 ? -18.303 18.297 8.451 1 98.4 173 GLY A O 1
ATOM 1310 N N . TYR A 1 174 ? -17.001 16.758 9.486 1 98.58 174 TYR A N 1
ATOM 1311 C CA . TYR A 1 174 ? -18.09 15.865 9.868 1 98.58 174 TYR A CA 1
ATOM 1312 C C . TYR A 1 174 ? -19.079 16.574 10.785 1 98.58 174 TYR A C 1
ATOM 1314 O O . TYR A 1 174 ? -20.286 16.568 10.53 1 98.58 174 TYR A O 1
ATOM 1322 N N . ARG A 1 175 ? -18.608 17.209 11.755 1 98.19 175 ARG A N 1
ATOM 1323 C CA . ARG A 1 175 ? -19.442 17.902 12.732 1 98.19 175 ARG A CA 1
ATOM 1324 C C . ARG A 1 175 ? -20.181 19.071 12.091 1 98.19 175 ARG A C 1
ATOM 1326 O O . ARG A 1 175 ? -21.358 19.3 12.376 1 98.19 175 ARG A O 1
ATOM 1333 N N . ARG A 1 176 ? -19.502 19.812 11.261 1 98.39 176 ARG A N 1
ATOM 1334 C CA . ARG A 1 176 ? -20.099 20.956 10.579 1 98.39 176 ARG A CA 1
ATOM 1335 C C . ARG A 1 176 ? -21.295 20.527 9.735 1 98.39 176 ARG A C 1
ATOM 1337 O O . ARG A 1 176 ? -22.334 21.19 9.74 1 98.39 176 ARG A O 1
ATOM 1344 N N . ALA A 1 177 ? -21.134 19.425 9.008 1 98.68 177 ALA A N 1
ATOM 1345 C CA . ALA A 1 177 ? -22.219 18.92 8.17 1 98.68 177 ALA A CA 1
ATOM 1346 C C . ALA A 1 177 ? -23.435 18.548 9.012 1 98.68 177 ALA A C 1
ATOM 1348 O O . ALA A 1 177 ? -24.568 18.886 8.662 1 98.68 177 ALA A O 1
ATOM 1349 N N . LEU A 1 178 ? -23.237 17.874 10.114 1 98.36 178 LEU A N 1
ATOM 1350 C CA . LEU A 1 178 ? -24.329 17.461 10.989 1 98.36 178 LEU A CA 1
ATOM 1351 C C . LEU A 1 178 ? -25.018 18.673 11.608 1 98.36 178 LEU A C 1
ATOM 1353 O O . LEU A 1 178 ? -26.248 18.73 11.667 1 98.36 178 LEU A O 1
ATOM 1357 N N . GLN A 1 179 ? -24.207 19.589 12.039 1 97.83 179 GLN A N 1
ATOM 1358 C CA . GLN A 1 179 ? -24.742 20.803 12.647 1 97.83 179 GLN A CA 1
ATOM 1359 C C . GLN A 1 179 ? -25.636 21.56 11.67 1 97.83 179 GLN A C 1
ATOM 1361 O O . GLN A 1 179 ? -26.74 21.977 12.026 1 97.83 179 GLN A O 1
ATOM 1366 N N . GLN A 1 180 ? -25.197 21.709 10.486 1 98.07 180 GLN A N 1
ATOM 1367 C CA . GLN A 1 180 ? -25.948 22.444 9.474 1 98.07 180 GLN A CA 1
ATOM 1368 C C . GLN A 1 180 ? -27.259 21.738 9.14 1 98.07 180 GLN A C 1
ATOM 1370 O O . GLN A 1 180 ? -28.238 22.382 8.759 1 98.07 180 GLN A O 1
ATOM 1375 N N . ALA A 1 181 ? -27.249 20.449 9.272 1 97.88 181 ALA A N 1
ATOM 1376 C CA . ALA A 1 181 ? -28.449 19.665 8.991 1 97.88 181 ALA A CA 1
ATOM 1377 C C . ALA A 1 181 ? -29.296 19.486 10.248 1 97.88 181 ALA A C 1
ATOM 1379 O O . ALA A 1 181 ? -30.302 18.773 10.23 1 97.88 181 ALA A O 1
ATOM 1380 N N . SER A 1 182 ? -28.886 20.059 11.385 1 97.49 182 SER A N 1
ATOM 1381 C CA . SER A 1 182 ? -29.563 19.98 12.676 1 97.49 182 SER A CA 1
ATOM 1382 C C . SER A 1 182 ? -29.667 18.537 13.158 1 97.49 182 SER A C 1
ATOM 1384 O O . SER A 1 182 ? -30.715 18.116 13.653 1 97.49 182 SER A O 1
ATOM 1386 N N . VAL A 1 183 ? -28.674 17.777 12.862 1 96.36 183 VAL A N 1
ATOM 1387 C CA . VAL A 1 183 ? -28.556 16.412 13.364 1 96.36 183 VAL A CA 1
ATOM 1388 C C . VAL A 1 183 ? -27.609 16.382 14.562 1 96.36 183 VAL A C 1
ATOM 1390 O O . VAL A 1 183 ? -26.531 16.979 14.524 1 96.36 183 VAL A O 1
ATOM 1393 N N . GLN A 1 184 ? -27.991 15.77 15.582 1 91.55 184 GLN A N 1
ATOM 1394 C CA . GLN A 1 184 ? -27.194 15.731 16.804 1 91.55 184 GLN A CA 1
ATOM 1395 C C . GLN A 1 184 ? -25.995 14.8 16.65 1 91.55 184 GLN A C 1
ATOM 1397 O O . GLN A 1 184 ? -26.133 13.679 16.156 1 91.55 184 GLN A O 1
ATOM 1402 N N . VAL A 1 185 ? -24.904 15.298 17.091 1 89.44 185 VAL A N 1
ATOM 1403 C CA . VAL A 1 185 ? -23.7 14.476 17.14 1 89.44 185 VAL A CA 1
ATOM 1404 C C . VAL A 1 185 ? -23.694 13.643 18.42 1 89.44 185 VAL A C 1
ATOM 1406 O O . VAL A 1 185 ? -23.83 14.183 19.52 1 89.44 185 VAL A O 1
ATOM 1409 N N . ARG A 1 186 ? -23.578 12.44 18.262 1 90.23 186 ARG A N 1
ATOM 1410 C CA . ARG A 1 186 ? -23.489 11.552 19.416 1 90.23 186 ARG A CA 1
ATOM 1411 C C . ARG A 1 186 ? -22.038 11.193 19.719 1 90.23 186 ARG A C 1
ATOM 1413 O O . ARG A 1 186 ? -21.322 10.693 18.849 1 90.23 186 ARG A O 1
ATOM 1420 N N . ALA A 1 187 ? -21.605 11.305 20.876 1 89.63 187 ALA A N 1
ATOM 1421 C CA . ALA A 1 187 ? -20.222 11.071 21.282 1 89.63 187 ALA A CA 1
ATOM 1422 C C . ALA A 1 187 ? -19.827 9.613 21.067 1 89.63 187 ALA A C 1
ATOM 1424 O O . ALA A 1 187 ? -18.685 9.319 20.706 1 89.63 187 ALA A O 1
ATOM 1425 N N . GLU A 1 188 ? -20.798 8.73 21.263 1 90.93 188 GLU A N 1
ATOM 1426 C CA . GLU A 1 188 ? -20.522 7.302 21.138 1 90.93 188 GLU A CA 1
ATOM 1427 C C . GLU A 1 188 ? -20.322 6.904 19.678 1 90.93 188 GLU A C 1
ATOM 1429 O O . GLU A 1 188 ? -19.844 5.805 19.389 1 90.93 188 GLU A O 1
ATOM 1434 N N . TRP A 1 189 ? -20.647 7.889 18.77 1 92.94 189 TRP A N 1
ATOM 1435 C CA . TRP A 1 189 ? -20.528 7.608 17.343 1 92.94 189 TRP A CA 1
ATOM 1436 C C . TRP A 1 189 ? -19.344 8.355 16.738 1 92.94 189 TRP A C 1
ATOM 1438 O O . TRP A 1 189 ? -19.211 8.434 15.515 1 92.94 189 TRP A O 1
ATOM 1448 N N . SER A 1 190 ? -18.543 8.915 17.572 1 94.46 190 SER A N 1
ATOM 1449 C CA . SER A 1 190 ? -17.301 9.559 17.156 1 94.46 190 SER A CA 1
ATOM 1450 C C . SER A 1 190 ? -16.087 8.859 17.757 1 94.46 190 SER A C 1
ATOM 1452 O O . SER A 1 190 ? -15.683 9.162 18.882 1 94.46 190 SER A O 1
ATOM 1454 N N . LEU A 1 191 ? -15.489 7.997 16.985 1 95.47 191 LEU A N 1
ATOM 1455 C CA . LEU A 1 191 ? -14.38 7.19 17.482 1 95.47 191 LEU A CA 1
ATOM 1456 C C . LEU A 1 191 ? -13.074 7.583 16.8 1 95.47 191 LEU A C 1
ATOM 1458 O O . LEU A 1 191 ? -13.075 7.996 15.638 1 95.47 191 LEU A O 1
ATOM 1462 N N . HIS A 1 192 ? -12.028 7.444 17.507 1 96.25 192 HIS A N 1
ATOM 1463 C CA . HIS A 1 192 ? -10.686 7.581 16.954 1 96.25 192 HIS A CA 1
ATOM 1464 C C . HIS A 1 192 ? -10.075 6.218 16.645 1 96.25 192 HIS A C 1
ATOM 1466 O O . HIS A 1 192 ? -10.415 5.221 17.286 1 96.25 192 HIS A O 1
ATOM 1472 N N . SER A 1 193 ? -9.262 6.226 15.662 1 96.72 193 SER A N 1
ATOM 1473 C CA . SER A 1 193 ? -8.557 5.023 15.23 1 96.72 193 SER A CA 1
ATOM 1474 C C . SER A 1 193 ? -7.24 5.371 14.545 1 96.72 193 SER A C 1
ATOM 1476 O O . SER A 1 193 ? -7.061 6.493 14.066 1 96.72 193 SER A O 1
ATOM 1478 N N . GLU A 1 194 ? -6.295 4.382 14.538 1 95.83 194 GLU A N 1
ATOM 1479 C CA . GLU A 1 194 ? -5.162 4.521 13.628 1 95.83 194 GLU A CA 1
ATOM 1480 C C . GLU A 1 194 ? -5.608 4.417 12.172 1 95.83 194 GLU A C 1
ATOM 1482 O O . GLU A 1 194 ? -6.697 3.917 11.885 1 95.83 194 GLU A O 1
ATOM 1487 N N . PHE A 1 195 ? -4.812 4.898 11.287 1 95.88 195 PHE A N 1
ATOM 1488 C CA . PHE A 1 195 ? -5.119 4.841 9.863 1 95.88 195 PHE A CA 1
ATOM 1489 C C . PHE A 1 195 ? -4.762 3.476 9.287 1 95.88 195 PHE A C 1
ATOM 1491 O O . PHE A 1 195 ? -3.951 3.379 8.363 1 95.88 195 PHE A O 1
ATOM 1498 N N . THR A 1 196 ? -5.302 2.44 9.855 1 96.72 196 THR A N 1
ATOM 1499 C CA . THR A 1 196 ? -5.097 1.072 9.392 1 96.72 196 THR A CA 1
ATOM 1500 C C . THR A 1 196 ? -6.428 0.334 9.279 1 96.72 196 THR A C 1
ATOM 1502 O O . THR A 1 196 ? -7.407 0.705 9.929 1 96.72 196 THR A O 1
ATOM 1505 N N . SER A 1 197 ? -6.417 -0.656 8.49 1 98.14 197 SER A N 1
ATOM 1506 C CA . SER A 1 197 ? -7.617 -1.476 8.359 1 98.14 197 SER A CA 1
ATOM 1507 C C . SER A 1 197 ? -7.928 -2.213 9.657 1 98.14 197 SER A C 1
ATOM 1509 O O . SER A 1 197 ? -9.093 -2.351 10.035 1 98.14 197 SER A O 1
ATOM 1511 N N . SER A 1 198 ? -6.894 -2.684 10.322 1 98.18 198 SER A N 1
ATOM 1512 C CA . SER A 1 198 ? -7.078 -3.398 11.581 1 98.18 198 SER A CA 1
ATOM 1513 C C . SER A 1 198 ? -7.755 -2.514 12.624 1 98.18 198 SER A C 1
ATOM 1515 O O . SER A 1 198 ? -8.696 -2.944 13.293 1 98.18 198 SER A O 1
ATOM 1517 N N . ALA A 1 199 ? -7.316 -1.32 12.752 1 98.08 199 ALA A N 1
ATOM 1518 C CA . ALA A 1 199 ? -7.901 -0.39 13.715 1 98.08 199 ALA A CA 1
ATOM 1519 C C . ALA A 1 199 ? -9.324 -0.01 13.315 1 98.08 199 ALA A C 1
ATOM 1521 O O . ALA A 1 199 ? -10.204 0.113 14.17 1 98.08 199 ALA A O 1
ATOM 1522 N N . GLY A 1 200 ? -9.514 0.227 12.006 1 98.43 200 GLY A N 1
ATOM 1523 C CA . GLY A 1 200 ? -10.86 0.481 11.518 1 98.43 200 GLY A CA 1
ATOM 1524 C C . GLY A 1 200 ? -11.821 -0.659 11.799 1 98.43 200 GLY A C 1
ATOM 1525 O O . GLY A 1 200 ? -12.972 -0.429 12.175 1 98.43 200 GLY A O 1
ATOM 1526 N N . HIS A 1 201 ? -11.341 -1.874 11.611 1 98.59 201 HIS A N 1
ATOM 1527 C CA . HIS A 1 201 ? -12.126 -3.07 11.894 1 98.59 201 HIS A CA 1
ATOM 1528 C C . HIS A 1 201 ? -12.53 -3.129 13.364 1 98.59 201 HIS A C 1
ATOM 1530 O O . HIS A 1 201 ? -13.698 -3.364 13.682 1 98.59 201 HIS A O 1
ATOM 1536 N N . GLU A 1 202 ? -11.587 -2.901 14.22 1 98.05 202 GLU A N 1
ATOM 1537 C CA . GLU A 1 202 ? -11.843 -2.949 15.657 1 98.05 202 GLU A CA 1
ATOM 1538 C C . GLU A 1 202 ? -12.864 -1.893 16.071 1 98.05 202 GLU A C 1
ATOM 1540 O O . GLU A 1 202 ? -13.79 -2.182 16.831 1 98.05 202 GLU A O 1
ATOM 1545 N N . ALA A 1 203 ? -12.669 -0.692 15.607 1 97.21 203 ALA A N 1
ATOM 1546 C CA . ALA A 1 203 ? -13.595 0.392 15.926 1 97.21 203 ALA A CA 1
ATOM 1547 C C . ALA A 1 203 ? -14.999 0.082 15.414 1 97.21 203 ALA A C 1
ATOM 1549 O O . ALA A 1 203 ? -15.988 0.33 16.107 1 97.21 203 ALA A O 1
ATOM 1550 N N . ALA A 1 204 ? -15.091 -0.425 14.234 1 97.92 204 ALA A N 1
ATOM 1551 C CA . ALA A 1 204 ? -16.38 -0.768 13.638 1 97.92 204 ALA A CA 1
ATOM 1552 C C . ALA A 1 204 ? -17.073 -1.875 14.429 1 97.92 204 ALA A C 1
ATOM 1554 O O . ALA A 1 204 ? -18.294 -1.851 14.602 1 97.92 204 ALA A O 1
ATOM 1555 N N . CYS A 1 205 ? -16.272 -2.852 14.843 1 97.29 205 CYS A N 1
ATOM 1556 C CA . CYS A 1 205 ? -16.837 -3.927 15.651 1 97.29 205 CYS A CA 1
ATOM 1557 C C . CYS A 1 205 ? -17.511 -3.374 16.901 1 97.29 205 CYS A C 1
ATOM 1559 O O . CYS A 1 205 ? -18.598 -3.817 17.273 1 97.29 205 CYS A O 1
ATOM 1561 N N . GLN A 1 206 ? -16.897 -2.429 17.472 1 94.59 206 GLN A N 1
ATOM 1562 C CA . GLN A 1 206 ? -17.453 -1.799 18.665 1 94.59 206 GLN A CA 1
ATOM 1563 C C . GLN A 1 206 ? -18.738 -1.043 18.34 1 94.59 206 GLN A C 1
ATOM 1565 O O . GLN A 1 206 ? -19.739 -1.176 19.047 1 94.59 206 GLN A O 1
ATOM 1570 N N . LEU A 1 207 ? -18.741 -0.301 17.29 1 94.61 207 LEU A N 1
ATOM 1571 C CA . LEU A 1 207 ? -19.857 0.553 16.897 1 94.61 207 LEU A CA 1
ATOM 1572 C C . LEU A 1 207 ? -21.072 -0.284 16.51 1 94.61 207 LEU A C 1
ATOM 1574 O O . LEU A 1 207 ? -22.207 0.076 16.83 1 94.61 207 LEU A O 1
ATOM 1578 N N . LEU A 1 208 ? -20.881 -1.385 15.839 1 95.47 208 LEU A N 1
ATOM 1579 C CA . LEU A 1 208 ? -21.957 -2.162 15.234 1 95.47 208 LEU A CA 1
ATOM 1580 C C . LEU A 1 208 ? -22.559 -3.134 16.243 1 95.47 208 LEU A C 1
ATOM 1582 O O . LEU A 1 208 ? -23.622 -3.709 15.999 1 95.47 208 LEU A O 1
ATOM 1586 N N . ALA A 1 209 ? -21.953 -3.376 17.354 1 90.92 209 ALA A N 1
ATOM 1587 C CA . ALA A 1 209 ? -22.413 -4.318 18.371 1 90.92 209 ALA A CA 1
ATOM 1588 C C . ALA A 1 209 ? -23.579 -3.738 19.167 1 90.92 209 ALA A C 1
ATOM 1590 O O . ALA A 1 209 ? -24.469 -4.473 19.601 1 90.92 209 ALA A O 1
ATOM 1591 N N . GLU A 1 210 ? -23.725 -2.577 19.462 1 80.86 210 GLU A N 1
ATOM 1592 C CA . GLU A 1 210 ? -24.695 -2.019 20.399 1 80.86 210 GLU A CA 1
ATOM 1593 C C . GLU A 1 210 ? -25.813 -1.284 19.664 1 80.86 210 GLU A C 1
ATOM 1595 O O . GLU A 1 210 ? -26.926 -1.799 19.542 1 80.86 210 GLU A O 1
ATOM 1600 N N . ARG A 1 211 ? -25.722 -0.114 19.216 1 80.28 211 ARG A N 1
ATOM 1601 C CA . ARG A 1 211 ? -26.647 0.744 18.482 1 80.28 211 ARG A CA 1
ATOM 1602 C C . ARG A 1 211 ? -26.067 1.144 17.13 1 80.28 211 ARG A C 1
ATOM 1604 O O . ARG A 1 211 ? -25.524 2.241 16.981 1 80.28 211 ARG A O 1
ATOM 1611 N N . PRO A 1 212 ? -26.322 0.244 16.225 1 90.43 212 PRO A N 1
ATOM 1612 C CA . PRO A 1 212 ? -25.637 0.468 14.949 1 90.43 212 PRO A CA 1
ATOM 1613 C C . PRO A 1 212 ? -26.181 1.678 14.193 1 90.43 212 PRO A C 1
ATOM 1615 O O . PRO A 1 212 ? -27.398 1.861 14.107 1 90.43 212 PRO A O 1
ATOM 1618 N N . PRO A 1 213 ? -25.284 2.568 13.8 1 96.01 213 PRO A N 1
ATOM 1619 C CA . PRO A 1 213 ? -25.69 3.612 12.857 1 96.01 213 PRO A CA 1
ATOM 1620 C C . PRO A 1 213 ? -26.134 3.049 11.508 1 96.01 213 PRO A C 1
ATOM 1622 O O . PRO A 1 213 ? -25.976 1.853 11.253 1 96.01 213 PRO A O 1
ATOM 1625 N N . THR A 1 214 ? -26.755 3.861 10.745 1 97.07 214 THR A N 1
ATOM 1626 C CA . THR A 1 214 ? -27.121 3.432 9.399 1 97.07 214 THR A CA 1
ATOM 1627 C C . THR A 1 214 ? -26.045 3.832 8.393 1 97.07 214 THR A C 1
ATOM 1629 O O . THR A 1 214 ? -26.083 3.412 7.235 1 97.07 214 THR A O 1
ATOM 1632 N N . ALA A 1 215 ? -25.052 4.695 8.897 1 98.41 215 ALA A N 1
ATOM 1633 C CA . ALA A 1 215 ? -23.965 5.125 8.02 1 98.41 215 ALA A CA 1
ATOM 1634 C C . ALA A 1 215 ? -22.698 5.415 8.82 1 98.41 215 ALA A C 1
ATOM 1636 O O . ALA A 1 215 ? -22.77 5.851 9.972 1 98.41 215 ALA A O 1
ATOM 1637 N N . ILE A 1 216 ? -21.58 5.168 8.22 1 98.73 216 ILE A N 1
ATOM 1638 C CA . ILE A 1 216 ? -20.286 5.459 8.828 1 98.73 216 ILE A CA 1
ATOM 1639 C C . ILE A 1 216 ? -19.432 6.274 7.86 1 98.73 216 ILE A C 1
ATOM 1641 O O . ILE A 1 216 ? -19.233 5.875 6.71 1 98.73 216 ILE A O 1
ATOM 1645 N N . PHE A 1 217 ? -19.021 7.419 8.28 1 98.89 217 PHE A N 1
ATOM 1646 C CA . PHE A 1 217 ? -17.915 8.127 7.646 1 98.89 217 PHE A CA 1
ATOM 1647 C C . PHE A 1 217 ? -16.58 7.675 8.225 1 98.89 217 PHE A C 1
ATOM 1649 O O . PHE A 1 217 ? -16.284 7.937 9.393 1 98.89 217 PHE A O 1
ATOM 1656 N N . ALA A 1 218 ? -15.776 6.988 7.46 1 98.87 218 ALA A N 1
ATOM 1657 C CA . ALA A 1 218 ? -14.437 6.569 7.868 1 98.87 218 ALA A CA 1
ATOM 1658 C C . ALA A 1 218 ? -13.397 7.624 7.503 1 98.87 218 ALA A C 1
ATOM 1660 O O . ALA A 1 218 ? -13.402 8.151 6.388 1 98.87 218 ALA A O 1
ATOM 1661 N N . GLY A 1 219 ? -12.487 7.858 8.36 1 98.19 219 GLY A N 1
ATOM 1662 C CA . GLY A 1 219 ? -11.515 8.933 8.235 1 98.19 219 GLY A CA 1
ATOM 1663 C C . GLY A 1 219 ? -10.609 8.78 7.027 1 98.19 219 GLY A C 1
ATOM 1664 O O . GLY A 1 219 ? -10.001 9.752 6.574 1 98.19 219 GLY A O 1
ATOM 1665 N N . ASN A 1 220 ? -10.425 7.587 6.521 1 97.82 220 ASN A N 1
ATOM 1666 C CA . ASN A 1 220 ? -9.808 7.326 5.224 1 97.82 220 ASN A CA 1
ATOM 1667 C C . ASN A 1 220 ? -10.217 5.962 4.674 1 97.82 220 ASN A C 1
ATOM 1669 O O . ASN A 1 220 ? -10.948 5.218 5.329 1 97.82 220 ASN A O 1
ATOM 1673 N N . ASP A 1 221 ? -9.82 5.671 3.491 1 98.58 221 ASP A N 1
ATOM 1674 C CA . ASP A 1 221 ? -10.256 4.466 2.792 1 98.58 221 ASP A CA 1
ATOM 1675 C C . ASP A 1 221 ? -9.774 3.208 3.512 1 98.58 221 ASP A C 1
ATOM 1677 O O . ASP A 1 221 ? -10.474 2.194 3.536 1 98.58 221 ASP A O 1
ATOM 1681 N N . VAL A 1 222 ? -8.626 3.238 4.091 1 98.32 222 VAL A N 1
ATOM 1682 C CA . VAL A 1 222 ? -8.076 2.068 4.766 1 98.32 222 VAL A CA 1
ATOM 1683 C C . VAL A 1 222 ? -8.93 1.726 5.985 1 98.32 222 VAL A C 1
ATOM 1685 O O . VAL A 1 222 ? -9.212 0.553 6.244 1 98.32 222 VAL A O 1
ATOM 1688 N N . ILE A 1 223 ? -9.312 2.709 6.767 1 98.62 223 ILE A N 1
ATOM 1689 C CA . ILE A 1 223 ? -10.252 2.508 7.864 1 98.62 223 ILE A CA 1
ATOM 1690 C C . ILE A 1 223 ? -11.565 1.946 7.323 1 98.62 223 ILE A C 1
ATOM 1692 O O . ILE A 1 223 ? -12.12 0.998 7.883 1 98.62 223 ILE A O 1
ATOM 1696 N N . ALA A 1 224 ? -12.046 2.526 6.225 1 98.87 224 ALA A N 1
ATOM 1697 C CA . ALA A 1 224 ? -13.316 2.119 5.629 1 98.87 224 ALA A CA 1
ATOM 1698 C C . ALA A 1 224 ? -13.289 0.646 5.232 1 98.87 224 ALA A C 1
ATOM 1700 O O . ALA A 1 224 ? -14.289 -0.061 5.378 1 98.87 224 ALA A O 1
ATOM 1701 N N . ILE A 1 225 ? -12.204 0.203 4.742 1 98.61 225 ILE A N 1
ATOM 1702 C CA . ILE A 1 225 ? -12.059 -1.195 4.351 1 98.61 225 ILE A CA 1
ATOM 1703 C C . ILE A 1 225 ? -12.16 -2.089 5.585 1 98.61 225 ILE A C 1
ATOM 1705 O O . ILE A 1 225 ? -12.772 -3.159 5.536 1 98.61 225 ILE A O 1
ATOM 1709 N N . GLY A 1 226 ? -11.555 -1.642 6.698 1 98.7 226 GLY A N 1
ATOM 1710 C CA . GLY A 1 226 ? -11.756 -2.338 7.959 1 98.7 226 GLY A CA 1
ATOM 1711 C C . GLY A 1 226 ? -13.211 -2.391 8.387 1 98.7 226 GLY A C 1
ATOM 1712 O O . GLY A 1 226 ? -13.673 -3.406 8.912 1 98.7 226 GLY A O 1
ATOM 1713 N N . VAL A 1 227 ? -13.946 -1.316 8.128 1 98.73 227 VAL A N 1
ATOM 1714 C CA . VAL A 1 227 ? -15.368 -1.242 8.447 1 98.73 227 VAL A CA 1
ATOM 1715 C C . VAL A 1 227 ? -16.142 -2.242 7.591 1 98.73 227 VAL A C 1
ATOM 1717 O O . VAL A 1 227 ? -17.02 -2.949 8.093 1 98.73 227 VAL A O 1
ATOM 1720 N N . LEU A 1 228 ? -15.837 -2.301 6.293 1 98.56 228 LEU A N 1
ATOM 1721 C CA . LEU A 1 228 ? -16.489 -3.246 5.393 1 98.56 228 LEU A CA 1
ATOM 1722 C C . LEU A 1 228 ? -16.292 -4.679 5.875 1 98.56 228 LEU A C 1
ATOM 1724 O O . LEU A 1 228 ? -17.224 -5.486 5.834 1 98.56 228 LEU A O 1
ATOM 1728 N N . ARG A 1 229 ? -15.071 -4.965 6.345 1 98.45 229 ARG A N 1
ATOM 1729 C CA . ARG A 1 229 ? -14.767 -6.298 6.854 1 98.45 229 ARG A CA 1
ATOM 1730 C C . ARG A 1 229 ? -15.612 -6.623 8.081 1 98.45 229 ARG A C 1
ATOM 1732 O O . ARG A 1 229 ? -16.2 -7.703 8.168 1 98.45 229 ARG A O 1
ATOM 1739 N N . ALA A 1 230 ? -15.652 -5.699 9 1 98.07 230 ALA A N 1
ATOM 1740 C CA . ALA A 1 230 ? -16.434 -5.886 10.22 1 98.07 230 ALA A CA 1
ATOM 1741 C C . ALA A 1 230 ? -17.909 -6.109 9.897 1 98.07 230 ALA A C 1
ATOM 1743 O O . ALA A 1 230 ? -18.558 -6.969 10.496 1 98.07 230 ALA A O 1
ATOM 1744 N N . ALA A 1 231 ? -18.47 -5.33 8.974 1 97.73 231 ALA A N 1
ATOM 1745 C CA . ALA A 1 231 ? -19.861 -5.476 8.551 1 97.73 231 ALA A CA 1
ATOM 1746 C C . ALA A 1 231 ? -20.111 -6.86 7.958 1 97.73 231 ALA A C 1
ATOM 1748 O O . ALA A 1 231 ? -21.093 -7.522 8.303 1 97.73 231 ALA A O 1
ATOM 1749 N N . ALA A 1 232 ? -19.225 -7.282 7.115 1 96.54 232 ALA A N 1
ATOM 1750 C CA . ALA A 1 232 ? -19.365 -8.581 6.462 1 96.54 232 ALA A CA 1
ATOM 1751 C C . ALA A 1 232 ? -19.381 -9.711 7.488 1 96.54 232 ALA A C 1
ATOM 1753 O O . ALA A 1 232 ? -20.182 -10.643 7.382 1 96.54 232 ALA A O 1
ATOM 1754 N N . GLU A 1 233 ? -18.515 -9.596 8.447 1 96.71 233 GLU A N 1
ATOM 1755 C CA . GLU A 1 233 ? -18.412 -10.618 9.483 1 96.71 233 GLU A CA 1
ATOM 1756 C C . GLU A 1 233 ? -19.695 -10.701 10.306 1 96.71 233 GLU A C 1
ATOM 1758 O O . GLU A 1 233 ? -19.968 -11.723 10.939 1 96.71 233 GLU A O 1
ATOM 1763 N N . ARG A 1 234 ? -20.446 -9.671 10.243 1 95.91 234 ARG A N 1
ATOM 1764 C CA . ARG A 1 234 ? -21.672 -9.599 11.033 1 95.91 234 ARG A CA 1
ATOM 1765 C C . ARG A 1 234 ? -22.904 -9.738 10.145 1 95.91 234 ARG A C 1
ATOM 1767 O O . ARG A 1 234 ? -24.027 -9.489 10.588 1 95.91 234 ARG A O 1
ATOM 1774 N N . LEU A 1 235 ? -22.649 -10.005 8.891 1 95.26 235 LEU A N 1
ATOM 1775 C CA . LEU A 1 235 ? -23.691 -10.224 7.894 1 95.26 235 LEU A CA 1
ATOM 1776 C C . LEU A 1 235 ? -24.53 -8.965 7.7 1 95.26 235 LEU A C 1
ATOM 1778 O O . LEU A 1 235 ? -25.74 -9.049 7.475 1 95.26 235 LEU A O 1
ATOM 1782 N N . ILE A 1 236 ? -23.909 -7.856 7.908 1 96.32 236 ILE A N 1
ATOM 1783 C CA . ILE A 1 236 ? -24.52 -6.566 7.605 1 96.32 236 ILE A CA 1
ATOM 1784 C C . ILE A 1 236 ? -24.254 -6.2 6.146 1 96.32 236 ILE A C 1
ATOM 1786 O O . ILE A 1 236 ? -23.099 -6.119 5.721 1 96.32 236 ILE A O 1
ATOM 1790 N N . ARG A 1 237 ? -25.366 -6.047 5.447 1 96.44 237 ARG A N 1
ATOM 1791 C CA . ARG A 1 237 ? -25.219 -5.777 4.021 1 96.44 237 ARG A CA 1
ATOM 1792 C C . ARG A 1 237 ? -24.865 -4.314 3.774 1 96.44 237 ARG A C 1
ATOM 1794 O O . ARG A 1 237 ? -25.512 -3.414 4.313 1 96.44 237 ARG A O 1
ATOM 1801 N N . VAL A 1 238 ? -23.824 -4.039 3.018 1 97.84 238 VAL A N 1
ATOM 1802 C CA . VAL A 1 238 ? -23.441 -2.717 2.532 1 97.84 238 VAL A CA 1
ATOM 1803 C C . VAL A 1 238 ? -23.724 -2.614 1.035 1 97.84 238 VAL A C 1
ATOM 1805 O O . VAL A 1 238 ? -23.222 -3.417 0.245 1 97.84 238 VAL A O 1
ATOM 1808 N N . PRO A 1 239 ? -24.519 -1.701 0.641 1 97.65 239 PRO A N 1
ATOM 1809 C CA . PRO A 1 239 ? -24.945 -0.504 1.37 1 97.65 239 PRO A CA 1
ATOM 1810 C C . PRO A 1 239 ? -26.34 -0.648 1.976 1 97.65 239 PRO A C 1
ATOM 1812 O O . PRO A 1 239 ? -26.839 0.284 2.612 1 97.65 239 PRO A O 1
ATOM 1815 N N . GLN A 1 240 ? -27.02 -1.74 1.815 1 96.25 240 GLN A N 1
ATOM 1816 C CA . GLN A 1 240 ? -28.447 -1.856 2.099 1 96.25 240 GLN A CA 1
ATOM 1817 C C . GLN A 1 240 ? -28.736 -1.602 3.576 1 96.25 240 GLN A C 1
ATOM 1819 O O . GLN A 1 240 ? -29.715 -0.935 3.917 1 96.25 240 GLN A O 1
ATOM 1824 N N . ASP A 1 241 ? -27.93 -2.164 4.445 1 96.56 241 ASP A N 1
ATOM 1825 C CA . ASP A 1 241 ? -28.149 -2.05 5.884 1 96.56 241 ASP A CA 1
ATOM 1826 C C . ASP A 1 241 ? -27.235 -0.992 6.497 1 96.56 241 ASP A C 1
ATOM 1828 O O . ASP A 1 241 ? -27.519 -0.468 7.576 1 96.56 241 ASP A O 1
ATOM 1832 N N . LEU A 1 242 ? -26.158 -0.693 5.848 1 98.19 242 LEU A N 1
ATOM 1833 C CA . LEU A 1 242 ? -25.144 0.244 6.318 1 98.19 242 LEU A CA 1
ATOM 1834 C C . LEU A 1 242 ? -24.438 0.914 5.145 1 98.19 242 LEU A C 1
ATOM 1836 O O . LEU A 1 242 ? -23.937 0.235 4.245 1 98.19 242 LEU A O 1
ATOM 1840 N N . SER A 1 243 ? -24.434 2.2 5.143 1 98.85 243 SER A N 1
ATOM 1841 C CA . SER A 1 243 ? -23.624 2.927 4.171 1 98.85 243 SER A CA 1
ATOM 1842 C C . SER A 1 243 ? -22.248 3.261 4.736 1 98.85 243 SER A C 1
ATOM 1844 O O . SER A 1 243 ? -22.124 3.623 5.908 1 98.85 243 SER A O 1
ATOM 1846 N N . VAL A 1 244 ? -21.232 3.09 3.943 1 98.9 244 VAL A N 1
ATOM 1847 C CA . VAL A 1 244 ? -19.86 3.39 4.338 1 98.9 244 VAL A CA 1
ATOM 1848 C C . VAL A 1 244 ? -19.221 4.327 3.316 1 98.9 244 VAL A C 1
ATOM 1850 O O . VAL A 1 244 ? -19.295 4.083 2.109 1 98.9 244 VAL A O 1
ATOM 1853 N N . ILE A 1 245 ? -18.647 5.414 3.715 1 98.94 245 ILE A N 1
ATOM 1854 C CA . ILE A 1 245 ? -17.923 6.338 2.849 1 98.94 245 ILE A CA 1
ATOM 1855 C C . ILE A 1 245 ? -16.529 6.593 3.417 1 98.94 245 ILE A C 1
ATOM 1857 O O . ILE A 1 245 ? -16.36 6.722 4.632 1 98.94 245 ILE A O 1
ATOM 1861 N N . GLY A 1 246 ? -15.56 6.565 2.557 1 98.83 246 GLY A N 1
ATOM 1862 C CA . GLY A 1 246 ? -14.182 6.772 2.974 1 98.83 246 GLY A CA 1
ATOM 1863 C C . GLY A 1 246 ? -13.629 8.122 2.559 1 98.83 246 GLY A C 1
ATOM 1864 O O . GLY A 1 246 ? -14.389 9.058 2.302 1 98.83 246 GLY A O 1
ATOM 1865 N N . PHE A 1 247 ? -12.288 8.284 2.552 1 98.56 247 PHE A N 1
ATOM 1866 C CA . PHE A 1 247 ? -11.53 9.483 2.216 1 98.56 247 PHE A CA 1
ATOM 1867 C C . PHE A 1 247 ? -10.182 9.119 1.605 1 98.56 247 PHE A C 1
ATOM 1869 O O . PHE A 1 247 ? -9.521 8.183 2.061 1 98.56 247 PHE A O 1
ATOM 1876 N N . ASP A 1 248 ? -9.718 9.846 0.546 1 97.58 248 ASP A N 1
ATOM 1877 C CA . ASP A 1 248 ? -8.425 9.771 -0.129 1 97.58 248 ASP A CA 1
ATOM 1878 C C . ASP A 1 248 ? -8.585 9.293 -1.57 1 97.58 248 ASP A C 1
ATOM 1880 O O . ASP A 1 248 ? -7.852 9.73 -2.459 1 97.58 248 ASP A O 1
ATOM 1884 N N . ASP A 1 249 ? -9.493 8.305 -1.782 1 97.99 249 ASP A N 1
ATOM 1885 C CA . ASP A 1 249 ? -9.72 7.676 -3.079 1 97.99 249 ASP A CA 1
ATOM 1886 C C . ASP A 1 249 ? -8.482 6.912 -3.543 1 97.99 249 ASP A C 1
ATOM 1888 O O . ASP A 1 249 ? -8.001 7.118 -4.659 1 97.99 249 ASP A O 1
ATOM 1892 N N . ILE A 1 250 ? -7.997 6.076 -2.663 1 97.67 250 ILE A N 1
ATOM 1893 C CA . ILE A 1 250 ? -6.879 5.226 -3.057 1 97.67 250 ILE A CA 1
ATOM 1894 C C . ILE A 1 250 ? -7.334 4.238 -4.129 1 97.67 250 ILE A C 1
ATOM 1896 O O . ILE A 1 250 ? -8.521 3.915 -4.22 1 97.67 250 ILE A O 1
ATOM 1900 N N . GLN A 1 251 ? -6.409 3.711 -4.879 1 96.16 251 GLN A N 1
ATOM 1901 C CA . GLN A 1 251 ? -6.732 2.84 -6.004 1 96.16 251 GLN A CA 1
ATOM 1902 C C . GLN A 1 251 ? -7.488 1.598 -5.54 1 96.16 251 GLN A C 1
ATOM 1904 O O . GLN A 1 251 ? -8.446 1.17 -6.186 1 96.16 251 GLN A O 1
ATOM 1909 N N . MET A 1 252 ? -7.09 1.051 -4.452 1 96.16 252 MET A N 1
ATOM 1910 C CA . MET A 1 252 ? -7.623 -0.21 -3.945 1 96.16 252 MET A CA 1
ATOM 1911 C C . MET A 1 252 ? -9.116 -0.093 -3.656 1 96.16 252 MET A C 1
ATOM 1913 O O . MET A 1 252 ? -9.837 -1.092 -3.677 1 96.16 252 MET A O 1
ATOM 1917 N N . SER A 1 253 ? -9.607 1.075 -3.366 1 97.4 253 SER A N 1
ATOM 1918 C CA . SER A 1 253 ? -10.995 1.273 -2.964 1 97.4 253 SER A CA 1
ATOM 1919 C C . SER A 1 253 ? -11.953 0.943 -4.104 1 97.4 253 SER A C 1
ATOM 1921 O O . SER A 1 253 ? -13.136 0.684 -3.873 1 97.4 253 SER A O 1
ATOM 1923 N N . ARG A 1 254 ? -11.399 0.909 -5.363 1 97.26 254 ARG A N 1
ATOM 1924 C CA . ARG A 1 254 ? -12.191 0.576 -6.543 1 97.26 254 ARG A CA 1
ATOM 1925 C C . ARG A 1 254 ? -12.381 -0.932 -6.667 1 97.26 254 ARG A C 1
ATOM 1927 O O . ARG A 1 254 ? -13.3 -1.394 -7.346 1 97.26 254 ARG A O 1
ATOM 1934 N N . TYR A 1 255 ? -11.575 -1.681 -5.93 1 97.52 255 TYR A N 1
ATOM 1935 C CA . TYR A 1 255 ? -11.525 -3.105 -6.245 1 97.52 255 TYR A CA 1
ATOM 1936 C C . TYR A 1 255 ? -12.027 -3.94 -5.073 1 97.52 255 TYR A C 1
ATOM 1938 O O . TYR A 1 255 ? -12.179 -5.158 -5.192 1 97.52 255 TYR A O 1
ATOM 1946 N N . VAL A 1 256 ? -12.283 -3.254 -3.964 1 96.85 256 VAL A N 1
ATOM 1947 C CA . VAL A 1 256 ? -12.891 -3.974 -2.85 1 96.85 256 VAL A CA 1
ATOM 1948 C C . VAL A 1 256 ? -14.37 -4.22 -3.139 1 96.85 256 VAL A C 1
ATOM 1950 O O . VAL A 1 256 ? -14.926 -3.657 -4.085 1 96.85 256 VAL A O 1
ATOM 1953 N N . TYR A 1 257 ? -14.973 -5.143 -2.344 1 93.73 257 TYR A N 1
ATOM 1954 C CA . TYR A 1 257 ? -16.402 -5.396 -2.487 1 93.73 257 TYR A CA 1
ATOM 1955 C C . TYR A 1 257 ? -17.142 -5.097 -1.188 1 93.73 257 TYR A C 1
ATOM 1957 O O . TYR A 1 257 ? -16.873 -5.717 -0.157 1 93.73 257 TYR A O 1
ATOM 1965 N N . PRO A 1 258 ? -18.182 -4.235 -1.32 1 97.04 258 PRO A N 1
ATOM 1966 C CA . PRO A 1 258 ? -18.511 -3.366 -2.452 1 97.04 258 PRO A CA 1
ATOM 1967 C C . PRO A 1 258 ? -17.442 -2.308 -2.716 1 97.04 258 PRO A C 1
ATOM 1969 O O . PRO A 1 258 ? -16.665 -1.974 -1.818 1 97.04 258 PRO A O 1
ATOM 1972 N N . ALA A 1 259 ? -17.379 -1.842 -3.981 1 98.32 259 ALA A N 1
ATOM 1973 C CA . ALA A 1 259 ? -16.496 -0.716 -4.273 1 98.32 259 ALA A CA 1
ATOM 1974 C C . ALA A 1 259 ? -16.833 0.487 -3.396 1 98.32 259 ALA A C 1
ATOM 1976 O O . ALA A 1 259 ? -18.005 0.832 -3.229 1 98.32 259 ALA A O 1
ATOM 1977 N N . LEU A 1 260 ? -15.875 1.119 -2.939 1 98.74 260 LEU A N 1
ATOM 1978 C CA . LEU A 1 260 ? -16.041 2.057 -1.834 1 98.74 260 LEU A CA 1
ATOM 1979 C C . LEU A 1 260 ? -16.32 3.464 -2.352 1 98.74 260 LEU A C 1
ATOM 1981 O O . LEU A 1 260 ? -15.525 4.019 -3.114 1 98.74 260 LEU A O 1
ATOM 1985 N N . THR A 1 261 ? -17.473 4.056 -2.008 1 98.88 261 THR A N 1
ATOM 1986 C CA . THR A 1 261 ? -17.68 5.493 -2.144 1 98.88 261 THR A CA 1
ATOM 1987 C C . THR A 1 261 ? -16.688 6.266 -1.279 1 98.88 261 THR A C 1
ATOM 1989 O O . THR A 1 261 ? -16.443 5.899 -0.127 1 98.88 261 THR A O 1
ATOM 1992 N N . THR A 1 262 ? -16.086 7.273 -1.802 1 98.78 262 THR A N 1
ATOM 1993 C CA . THR A 1 262 ? -15.028 7.982 -1.09 1 98.78 262 THR A CA 1
ATOM 1994 C C . THR A 1 262 ? -14.953 9.438 -1.541 1 98.78 262 THR A C 1
ATOM 1996 O O . THR A 1 262 ? -15.693 9.855 -2.435 1 98.78 262 THR A O 1
ATOM 1999 N N . VAL A 1 263 ? -14.218 10.215 -0.812 1 98.33 263 VAL A N 1
ATOM 2000 C CA . VAL A 1 263 ? -13.901 11.59 -1.184 1 98.33 263 VAL A CA 1
ATOM 2001 C C . VAL A 1 263 ? -12.402 11.724 -1.442 1 98.33 263 VAL A C 1
ATOM 2003 O O . VAL A 1 263 ? -11.589 11.113 -0.745 1 98.33 263 VAL A O 1
ATOM 2006 N N . GLY A 1 264 ? -12.107 12.363 -2.379 1 92.36 264 GLY A N 1
ATOM 2007 C CA . GLY A 1 264 ? -10.688 12.587 -2.61 1 92.36 264 GLY A CA 1
ATOM 2008 C C . GLY A 1 264 ? -10.402 13.3 -3.918 1 92.36 264 GLY A C 1
ATOM 2009 O O . GLY A 1 264 ? -11.311 13.852 -4.542 1 92.36 264 GLY A O 1
ATOM 2010 N N . GLN A 1 265 ? -9.232 13.43 -4.153 1 87.63 265 GLN A N 1
ATOM 2011 C CA . GLN A 1 265 ? -8.673 13.928 -5.406 1 87.63 265 GLN A CA 1
ATOM 2012 C C . GLN A 1 265 ? -7.606 12.981 -5.947 1 87.63 265 GLN A C 1
ATOM 2014 O O . GLN A 1 265 ? -7.252 11.997 -5.294 1 87.63 265 GLN A O 1
ATOM 2019 N N . SER A 1 266 ? -7.173 13.145 -7.187 1 90.57 266 SER A N 1
ATOM 2020 C CA . SER A 1 266 ? -6.089 12.331 -7.728 1 90.57 266 SER A CA 1
ATOM 2021 C C . SER A 1 266 ? -4.811 12.5 -6.913 1 90.57 266 SER A C 1
ATOM 2023 O O . SER A 1 266 ? -4.163 13.547 -6.975 1 90.57 266 SER A O 1
ATOM 2025 N N . ILE A 1 267 ? -4.467 11.488 -6.176 1 96.38 267 ILE A N 1
ATOM 2026 C CA . ILE A 1 267 ? -3.283 11.488 -5.324 1 96.38 267 ILE A CA 1
ATOM 2027 C C . ILE A 1 267 ? -2.032 11.679 -6.18 1 96.38 267 ILE A C 1
ATOM 2029 O O . ILE A 1 267 ? -1.14 12.451 -5.822 1 96.38 267 ILE A O 1
ATOM 2033 N N . MET A 1 268 ? -2.028 11.012 -7.314 1 95.08 268 MET A N 1
ATOM 2034 C CA . MET A 1 268 ? -0.891 11.103 -8.226 1 95.08 268 MET A CA 1
ATOM 2035 C C . MET A 1 268 ? -0.708 12.532 -8.726 1 95.08 268 MET A C 1
ATOM 2037 O O . MET A 1 268 ? 0.416 13.034 -8.786 1 95.08 268 MET A O 1
ATOM 2041 N N . GLN A 1 269 ? -1.81 13.142 -9.032 1 95.35 269 GLN A N 1
ATOM 2042 C CA . GLN A 1 269 ? -1.745 14.521 -9.505 1 95.35 269 GLN A CA 1
ATOM 2043 C C . GLN A 1 269 ? -1.244 15.456 -8.407 1 95.35 269 GLN A C 1
ATOM 2045 O O . GLN A 1 269 ? -0.509 16.406 -8.682 1 95.35 269 GLN A O 1
ATOM 2050 N N . LEU A 1 270 ? -1.733 15.245 -7.236 1 96.69 270 LEU A N 1
ATOM 2051 C CA . LEU A 1 270 ? -1.234 16.018 -6.103 1 96.69 270 LEU A CA 1
ATOM 2052 C C . LEU A 1 270 ? 0.281 15.889 -5.982 1 96.69 270 LEU A C 1
ATOM 2054 O O . LEU A 1 270 ? 0.979 16.885 -5.782 1 96.69 270 LEU A O 1
ATOM 2058 N N . GLY A 1 271 ? 0.783 14.667 -6.116 1 97.7 271 GLY A N 1
ATOM 2059 C CA . GLY A 1 271 ? 2.215 14.42 -6.076 1 97.7 271 GLY A CA 1
ATOM 2060 C C . GLY A 1 271 ? 2.972 15.117 -7.191 1 97.7 271 GLY A C 1
ATOM 2061 O O . GLY A 1 271 ? 4.018 15.724 -6.954 1 97.7 271 GLY A O 1
ATOM 2062 N N . GLU A 1 272 ? 2.45 15.018 -8.357 1 97.68 272 GLU A N 1
ATOM 2063 C CA . GLU A 1 272 ? 3.086 15.668 -9.499 1 97.68 272 GLU A CA 1
ATOM 2064 C C . GLU A 1 272 ? 3.16 17.179 -9.303 1 97.68 272 GLU A C 1
ATOM 2066 O O . GLU A 1 272 ? 4.174 17.803 -9.623 1 97.68 272 GLU A O 1
ATOM 2071 N N . THR A 1 273 ? 2.096 17.735 -8.769 1 97.09 273 THR A N 1
ATOM 2072 C CA . THR A 1 273 ? 2.056 19.172 -8.522 1 97.09 273 THR A CA 1
ATOM 2073 C C . THR A 1 273 ? 3.095 19.57 -7.478 1 97.09 273 THR A C 1
ATOM 2075 O O . THR A 1 273 ? 3.769 20.592 -7.624 1 97.09 273 THR A O 1
ATOM 2078 N N . ALA A 1 274 ? 3.213 18.803 -6.421 1 97.3 274 ALA A N 1
ATOM 2079 C CA . ALA A 1 274 ? 4.215 19.07 -5.392 1 97.3 274 ALA A CA 1
ATOM 2080 C C . ALA A 1 274 ? 5.622 19.057 -5.981 1 97.3 274 ALA A C 1
ATOM 2082 O O . ALA A 1 274 ? 6.434 19.937 -5.685 1 97.3 274 ALA A O 1
ATOM 2083 N N . ALA A 1 275 ? 5.903 18.05 -6.821 1 97.92 275 ALA A N 1
ATOM 2084 C CA . ALA A 1 275 ? 7.208 17.938 -7.466 1 97.92 275 ALA A CA 1
ATOM 2085 C C . ALA A 1 275 ? 7.465 19.122 -8.395 1 97.92 275 ALA A C 1
ATOM 2087 O O . ALA A 1 275 ? 8.577 19.651 -8.444 1 97.92 275 ALA A O 1
ATOM 2088 N N . GLU A 1 276 ? 6.427 19.486 -9.109 1 96.86 276 GLU A N 1
ATOM 2089 C CA . GLU A 1 276 ? 6.524 20.63 -10.009 1 96.86 276 GLU A CA 1
ATOM 2090 C C . GLU A 1 276 ? 6.873 21.905 -9.246 1 96.86 276 GLU A C 1
ATOM 2092 O O . GLU A 1 276 ? 7.725 22.682 -9.683 1 96.86 276 GLU A O 1
ATOM 2097 N N . MET A 1 277 ? 6.212 22.126 -8.143 1 95.48 277 MET A N 1
ATOM 2098 C CA . MET A 1 277 ? 6.485 23.287 -7.3 1 95.48 277 MET A CA 1
ATOM 2099 C C . MET A 1 277 ? 7.931 23.281 -6.816 1 95.48 277 MET A C 1
ATOM 2101 O O . MET A 1 277 ? 8.604 24.313 -6.846 1 95.48 277 MET A O 1
ATOM 2105 N N . LEU A 1 278 ? 8.432 22.113 -6.419 1 95.7 278 LEU A N 1
ATOM 2106 C CA . LEU A 1 278 ? 9.789 22.009 -5.893 1 95.7 278 LEU A CA 1
ATOM 2107 C C . LEU A 1 278 ? 10.818 22.282 -6.985 1 95.7 278 LEU A C 1
ATOM 2109 O O . LEU A 1 278 ? 11.769 23.038 -6.773 1 95.7 278 LEU A O 1
ATOM 2113 N N . LEU A 1 279 ? 10.642 21.641 -8.125 1 94.68 279 LEU A N 1
ATOM 2114 C CA . LEU A 1 279 ? 11.612 21.789 -9.205 1 94.68 279 LEU A CA 1
ATOM 2115 C C . LEU A 1 279 ? 11.665 23.233 -9.693 1 94.68 279 LEU A C 1
ATOM 2117 O O . LEU A 1 279 ? 12.73 23.724 -10.077 1 94.68 279 LEU A O 1
ATOM 2121 N N . SER A 1 280 ? 10.491 23.91 -9.69 1 92.39 280 SER A N 1
ATOM 2122 C CA . SER A 1 280 ? 10.466 25.331 -10.024 1 92.39 280 SER A CA 1
ATOM 2123 C C . SER A 1 280 ? 11.296 26.145 -9.038 1 92.39 280 SER A C 1
ATOM 2125 O O . SER A 1 280 ? 11.984 27.09 -9.429 1 92.39 280 SER A O 1
ATOM 2127 N N . ARG A 1 281 ? 11.256 25.744 -7.742 1 90.2 281 ARG A N 1
ATOM 2128 C CA . ARG A 1 281 ? 12.02 26.43 -6.705 1 90.2 281 ARG A CA 1
ATOM 2129 C C . ARG A 1 281 ? 13.514 26.167 -6.861 1 90.2 281 ARG A C 1
ATOM 2131 O O . ARG A 1 281 ? 14.337 27.033 -6.558 1 90.2 281 ARG A O 1
ATOM 2138 N N . ILE A 1 282 ? 13.874 24.974 -7.275 1 88.93 282 ILE A N 1
ATOM 2139 C CA . ILE A 1 282 ? 15.272 24.605 -7.469 1 88.93 282 ILE A CA 1
ATOM 2140 C C . ILE A 1 282 ? 15.858 25.4 -8.634 1 88.93 282 ILE A C 1
ATOM 2142 O O . ILE A 1 282 ? 16.993 25.876 -8.559 1 88.93 282 ILE A O 1
ATOM 2146 N N . THR A 1 283 ? 15.147 25.531 -9.644 1 85.8 283 THR A N 1
ATOM 2147 C CA . THR A 1 283 ? 15.635 26.193 -10.849 1 85.8 283 THR A CA 1
ATOM 2148 C C . THR A 1 283 ? 15.592 27.71 -10.688 1 85.8 283 THR A C 1
ATOM 2150 O O . THR A 1 283 ? 16.394 28.426 -11.289 1 85.8 283 THR A O 1
ATOM 2153 N N . THR A 1 284 ? 14.548 28.217 -10.021 1 79.86 284 THR A N 1
ATOM 2154 C CA . THR A 1 284 ? 14.417 29.655 -9.81 1 79.86 284 THR A CA 1
ATOM 2155 C C . THR A 1 284 ? 14.399 29.984 -8.32 1 79.86 284 THR A C 1
ATOM 2157 O O . THR A 1 284 ? 13.341 30.271 -7.756 1 79.86 284 THR A O 1
ATOM 2160 N N . PRO A 1 285 ? 15.508 29.839 -7.684 1 63.33 285 PRO A N 1
ATOM 2161 C CA . PRO A 1 285 ? 15.528 29.966 -6.225 1 63.33 285 PRO A CA 1
ATOM 2162 C C . PRO A 1 285 ? 15.027 31.326 -5.745 1 63.33 285 PRO A C 1
ATOM 2164 O O . PRO A 1 285 ? 14.425 31.423 -4.672 1 63.33 285 PRO A O 1
ATOM 2167 N N . HIS A 1 286 ? 15.521 32.432 -6.391 1 60.59 286 HIS A N 1
ATOM 2168 C CA . HIS A 1 286 ? 15.396 33.77 -5.824 1 60.59 286 HIS A CA 1
ATOM 2169 C C . HIS A 1 286 ? 14.04 34.384 -6.155 1 60.59 286 HIS A C 1
ATOM 2171 O O . HIS A 1 286 ? 13.532 34.214 -7.266 1 60.59 286 HIS A O 1
ATOM 2177 N N . GLY A 1 287 ? 13.082 34.673 -5.114 1 60.26 287 GLY A N 1
ATOM 2178 C CA . GLY A 1 287 ? 12.196 35.826 -5.149 1 60.26 287 GLY A CA 1
ATOM 2179 C C . GLY A 1 287 ? 10.732 35.457 -5.004 1 60.26 287 GLY A C 1
ATOM 2180 O O . GLY A 1 287 ? 9.873 36.335 -4.897 1 60.26 287 GLY A O 1
ATOM 2181 N N . LEU A 1 288 ? 10.462 34.118 -5.079 1 64 288 LEU A N 1
ATOM 2182 C CA . LEU A 1 288 ? 9.008 34.008 -5.122 1 64 288 LEU A CA 1
ATOM 2183 C C . LEU A 1 288 ? 8.443 33.722 -3.735 1 64 288 LEU A C 1
ATOM 2185 O O . LEU A 1 288 ? 9.066 33.015 -2.94 1 64 288 LEU A O 1
ATOM 2189 N N . PRO A 1 289 ? 7.609 34.553 -3.255 1 80.59 289 PRO A N 1
ATOM 2190 C CA . PRO A 1 289 ? 6.903 34.247 -2.008 1 80.59 289 PRO A CA 1
ATOM 2191 C C . PRO A 1 289 ? 6.396 32.808 -1.956 1 80.59 289 PRO A C 1
ATOM 2193 O O . PRO A 1 289 ? 6.182 32.186 -3 1 80.59 289 PRO A O 1
ATOM 2196 N N . ALA A 1 290 ? 6.435 32.316 -0.811 1 86.13 290 ALA A N 1
ATOM 2197 C CA . ALA A 1 290 ? 5.899 30.971 -0.621 1 86.13 290 ALA A CA 1
ATOM 2198 C C . ALA A 1 290 ? 4.477 30.865 -1.164 1 86.13 290 ALA A C 1
ATOM 2200 O O . ALA A 1 290 ? 3.665 31.775 -0.977 1 86.13 290 ALA A O 1
ATOM 2201 N N . GLU A 1 291 ? 4.222 29.825 -1.913 1 89.65 291 GLU A N 1
ATOM 2202 C CA . GLU A 1 291 ? 2.908 29.571 -2.496 1 89.65 291 GLU A CA 1
ATOM 2203 C C . GLU A 1 291 ? 2.158 28.494 -1.718 1 89.65 291 GLU A C 1
ATOM 2205 O O . GLU A 1 291 ? 2.731 27.459 -1.371 1 89.65 291 GLU A O 1
ATOM 2210 N N . LYS A 1 292 ? 0.974 28.834 -1.375 1 91.76 292 LYS A N 1
ATOM 2211 C CA . LYS A 1 292 ? 0.095 27.863 -0.731 1 91.76 292 LYS A CA 1
ATOM 2212 C C . LYS A 1 292 ? -1.073 27.489 -1.64 1 91.76 292 LYS A C 1
ATOM 2214 O O . LYS A 1 292 ? -1.812 28.362 -2.1 1 91.76 292 LYS A O 1
ATOM 2219 N N . ARG A 1 293 ? -1.174 26.223 -1.949 1 93.71 293 ARG A N 1
ATOM 2220 C CA . ARG A 1 293 ? -2.244 25.721 -2.805 1 93.71 293 ARG A CA 1
ATOM 2221 C C . ARG A 1 293 ? -3.152 24.763 -2.041 1 93.71 293 ARG A C 1
ATOM 2223 O O . ARG A 1 293 ? -2.672 23.89 -1.315 1 93.71 293 ARG A O 1
ATOM 2230 N N . LEU A 1 294 ? -4.415 25.015 -2.136 1 94.39 294 LEU A N 1
ATOM 2231 C CA . LEU A 1 294 ? -5.434 24.165 -1.529 1 94.39 294 LEU A CA 1
ATOM 2232 C C . LEU A 1 294 ? -6.259 23.458 -2.599 1 94.39 294 LEU A C 1
ATOM 2234 O O . LEU A 1 294 ? -6.878 24.11 -3.443 1 94.39 294 LEU A O 1
ATOM 2238 N N . VAL A 1 295 ? -6.247 22.156 -2.595 1 94.82 295 VAL A N 1
ATOM 2239 C CA . VAL A 1 295 ? -6.978 21.369 -3.582 1 94.82 295 VAL A CA 1
ATOM 2240 C C . VAL A 1 295 ? -8.35 20.991 -3.029 1 94.82 295 VAL A C 1
ATOM 2242 O O . VAL A 1 295 ? -8.454 20.451 -1.925 1 94.82 295 VAL A O 1
ATOM 2245 N N . THR A 1 296 ? -9.343 21.205 -3.767 1 93.99 296 THR A N 1
ATOM 2246 C CA . THR A 1 296 ? -10.705 20.879 -3.357 1 93.99 296 THR A CA 1
ATOM 2247 C C . THR A 1 296 ? -11.052 19.44 -3.729 1 93.99 296 THR A C 1
ATOM 2249 O O . THR A 1 296 ? -10.98 19.062 -4.9 1 93.99 296 THR A O 1
ATOM 2252 N N . PRO A 1 297 ? -11.439 18.675 -2.76 1 96.28 297 PRO A N 1
ATOM 2253 C CA . PRO A 1 297 ? -11.815 17.29 -3.051 1 96.28 297 PRO A CA 1
ATOM 2254 C C . PRO A 1 297 ? -13.231 17.167 -3.608 1 96.28 297 PRO A C 1
ATOM 2256 O O . PRO A 1 297 ? -13.985 18.144 -3.609 1 96.28 297 PRO A O 1
ATOM 2259 N N . SER A 1 298 ? -13.531 16.01 -4.163 1 97.77 298 SER A N 1
ATOM 2260 C CA . SER A 1 298 ? -14.868 15.697 -4.656 1 97.77 298 SER A CA 1
ATOM 2261 C C . SER A 1 298 ? -15.31 14.307 -4.209 1 97.77 298 SER A C 1
ATOM 2263 O O . SER A 1 298 ? -14.476 13.457 -3.891 1 97.77 298 SER A O 1
ATOM 2265 N N . VAL A 1 299 ? -16.605 14.124 -4.219 1 98.56 299 VAL A N 1
ATOM 2266 C CA . VAL A 1 299 ? -17.162 12.823 -3.861 1 98.56 299 VAL A CA 1
ATOM 2267 C C . VAL A 1 299 ? -17.139 11.9 -5.077 1 98.56 299 VAL A C 1
ATOM 2269 O O . VAL A 1 299 ? -17.558 12.29 -6.169 1 98.56 299 VAL A O 1
ATOM 2272 N N . VAL A 1 300 ? -16.592 10.798 -4.937 1 98.55 300 VAL A N 1
ATOM 2273 C CA . VAL A 1 300 ? -16.641 9.74 -5.941 1 98.55 300 VAL A CA 1
ATOM 2274 C C . VAL A 1 300 ? -17.617 8.653 -5.499 1 98.55 300 VAL A C 1
ATOM 2276 O O . VAL A 1 300 ? -17.297 7.838 -4.629 1 98.55 300 VAL A O 1
ATOM 2279 N N . VAL A 1 301 ? -18.725 8.595 -6.092 1 98.7 301 VAL A N 1
ATOM 2280 C CA . VAL A 1 301 ? -19.789 7.681 -5.691 1 98.7 301 VAL A CA 1
ATOM 2281 C C . VAL A 1 301 ? -19.57 6.316 -6.34 1 98.7 301 VAL A C 1
ATOM 2283 O O . VAL A 1 301 ? -19.362 6.225 -7.552 1 98.7 301 VAL A O 1
ATOM 2286 N N . ARG A 1 302 ? -19.608 5.269 -5.456 1 98.21 302 ARG A N 1
ATOM 2287 C CA . ARG A 1 302 ? -19.535 3.896 -5.945 1 98.21 302 ARG A CA 1
ATOM 2288 C C . ARG A 1 302 ? -20.642 3.039 -5.341 1 98.21 302 ARG A C 1
ATOM 2290 O O . ARG A 1 302 ? -21.81 3.433 -5.344 1 98.21 302 ARG A O 1
ATOM 2297 N N . GLU A 1 303 ? -20.279 1.867 -4.742 1 98.43 303 GLU A N 1
ATOM 2298 C CA . GLU A 1 303 ? -21.32 0.893 -4.43 1 98.43 303 GLU A CA 1
ATOM 2299 C C . GLU A 1 303 ? -21.64 0.886 -2.938 1 98.43 303 GLU A C 1
ATOM 2301 O O . GLU A 1 303 ? -22.622 0.275 -2.511 1 98.43 303 GLU A O 1
ATOM 2306 N N . SER A 1 304 ? -20.908 1.62 -2.11 1 98.79 304 SER A N 1
ATOM 2307 C CA . SER A 1 304 ? -20.965 1.356 -0.676 1 98.79 304 SER A CA 1
ATOM 2308 C C . SER A 1 304 ? -21.925 2.312 0.024 1 98.79 304 SER A C 1
ATOM 2310 O O . SER A 1 304 ? -21.972 2.362 1.255 1 98.79 304 SER A O 1
ATOM 2312 N N . THR A 1 305 ? -22.7 3.159 -0.699 1 98.8 305 THR A N 1
ATOM 2313 C CA . THR A 1 305 ? -23.646 4.069 -0.065 1 98.8 305 THR A CA 1
ATOM 2314 C C . THR A 1 305 ? -25.007 4 -0.753 1 98.8 305 THR A C 1
ATOM 2316 O O . THR A 1 305 ? -25.084 3.842 -1.973 1 98.8 305 THR A O 1
ATOM 2319 N N . ALA A 1 306 ? -26.049 4.054 0.005 1 98.56 306 ALA A N 1
ATOM 2320 C CA . ALA A 1 306 ? -27.439 4.079 -0.442 1 98.56 306 ALA A CA 1
ATOM 2321 C C . ALA A 1 306 ? -28.346 4.694 0.62 1 98.56 306 ALA A C 1
ATOM 2323 O O . ALA A 1 306 ? -27.901 4.987 1.732 1 98.56 306 ALA A O 1
ATOM 2324 N N . ALA A 1 307 ? -29.58 5.001 0.267 1 98.04 307 ALA A N 1
ATOM 2325 C CA . ALA A 1 307 ? -30.563 5.481 1.235 1 98.04 307 ALA A CA 1
ATOM 2326 C C . ALA A 1 307 ? -30.787 4.455 2.343 1 98.04 307 ALA A C 1
ATOM 2328 O O . ALA A 1 307 ? -30.723 3.247 2.102 1 98.04 307 ALA A O 1
ATOM 2329 N N . PRO A 1 308 ? -31.003 4.877 3.556 1 95.47 308 PRO A N 1
ATOM 2330 C CA . PRO A 1 308 ? -31.243 3.917 4.636 1 95.47 308 PRO A CA 1
ATOM 2331 C C . PRO A 1 308 ? -32.512 3.095 4.423 1 95.47 308 PRO A C 1
ATOM 2333 O O . PRO A 1 308 ? -33.468 3.576 3.811 1 95.47 308 PRO A O 1
ATOM 2336 N N . ASN A 1 309 ? -32.456 1.861 4.824 1 83.98 309 ASN A N 1
ATOM 2337 C CA . ASN A 1 309 ? -33.644 1.015 4.763 1 83.98 309 ASN A CA 1
ATOM 2338 C C . ASN A 1 309 ? -34.707 1.47 5.758 1 83.98 309 ASN A C 1
ATOM 2340 O O . ASN A 1 309 ? -34.431 1.603 6.952 1 83.98 309 ASN A O 1
ATOM 2344 N N . THR A 1 310 ? -35.75 2.317 5.488 1 66.97 310 THR A N 1
ATOM 2345 C CA . THR A 1 310 ? -36.827 2.821 6.333 1 66.97 310 THR A CA 1
ATOM 2346 C C . THR A 1 310 ? -37.531 1.675 7.053 1 66.97 310 THR A C 1
ATOM 2348 O O . THR A 1 310 ? -38.236 1.895 8.04 1 66.97 310 THR A O 1
ATOM 2351 N N . LEU A 1 311 ? -37.605 0.475 6.552 1 52.43 311 LEU A N 1
ATOM 2352 C CA . LEU A 1 311 ? -38.394 -0.52 7.271 1 52.43 311 LEU A CA 1
ATOM 2353 C C . LEU A 1 311 ? -37.804 -0.787 8.652 1 52.43 311 LEU A C 1
ATOM 2355 O O . LEU A 1 311 ? -38.493 -1.299 9.537 1 52.43 311 LEU A O 1
ATOM 2359 N N . SER A 1 312 ? -36.585 -0.687 8.808 1 43.18 312 SER A N 1
ATOM 2360 C CA . SER A 1 312 ? -36.005 -1.108 10.08 1 43.18 312 SER A CA 1
ATOM 2361 C C . SER A 1 312 ? -36.223 -0.057 11.162 1 43.18 312 SER A C 1
ATOM 2363 O O . SER A 1 312 ? -35.976 -0.313 12.343 1 43.18 312 SER A O 1
ATOM 2365 N N . ASN A 1 313 ? -36.225 1.216 10.935 1 39.63 313 ASN A N 1
ATOM 2366 C CA . ASN A 1 313 ? -36.417 2.155 12.034 1 39.63 313 ASN A CA 1
ATOM 2367 C C . ASN A 1 313 ? -37.895 2.322 12.378 1 39.63 313 ASN A C 1
ATOM 2369 O O . ASN A 1 313 ? -38.259 3.201 13.16 1 39.63 313 ASN A O 1
ATOM 2373 N N . GLU A 1 314 ? -38.967 1.764 11.585 1 33.46 314 GLU A N 1
ATOM 2374 C CA . GLU A 1 314 ? -40.263 1.772 12.256 1 33.46 314 GLU A CA 1
ATOM 2375 C C . GLU A 1 314 ? -40.377 0.622 13.253 1 33.46 314 GLU A C 1
ATOM 2377 O O . GLU A 1 314 ? -39.91 -0.487 12.984 1 33.46 314 GLU A O 1
ATOM 2382 N N . ARG B 1 1 ? 2.894 39.022 23.706 1 24.78 1 ARG B N 1
ATOM 2383 C CA . ARG B 1 1 ? 4.319 39.025 23.389 1 24.78 1 ARG B CA 1
ATOM 2384 C C . ARG B 1 1 ? 5.072 38.01 24.242 1 24.78 1 ARG B C 1
ATOM 2386 O O . ARG B 1 1 ? 5.775 38.383 25.183 1 24.78 1 ARG B O 1
ATOM 2393 N N . TRP B 1 2 ? 4.505 36.827 24.616 1 28.35 2 TRP B N 1
ATOM 2394 C CA . TRP B 1 2 ? 5.14 36.076 25.694 1 28.35 2 TRP B CA 1
ATOM 2395 C C . TRP B 1 2 ? 6.531 35.604 25.284 1 28.35 2 TRP B C 1
ATOM 2397 O O . TRP B 1 2 ? 6.709 35.049 24.197 1 28.35 2 TRP B O 1
ATOM 2407 N N . PRO B 1 3 ? 7.654 36.156 25.948 1 31.55 3 PRO B N 1
ATOM 2408 C CA . PRO B 1 3 ? 9.09 36.007 25.699 1 31.55 3 PRO B CA 1
ATOM 2409 C C . PRO B 1 3 ? 9.538 34.548 25.687 1 31.55 3 PRO B C 1
ATOM 2411 O O . PRO B 1 3 ? 9.065 33.746 26.496 1 31.55 3 PRO B O 1
ATOM 2414 N N . VAL B 1 4 ? 9.594 33.997 24.494 1 35.66 4 VAL B N 1
ATOM 2415 C CA . VAL B 1 4 ? 10.362 32.765 24.341 1 35.66 4 VAL B CA 1
ATOM 2416 C C . VAL B 1 4 ? 11.594 32.809 25.243 1 35.66 4 VAL B C 1
ATOM 2418 O O . VAL B 1 4 ? 12.391 33.747 25.171 1 35.66 4 VAL B O 1
ATOM 2421 N N . SER B 1 5 ? 11.52 32.2 26.411 1 37.99 5 SER B N 1
ATOM 2422 C CA . SER B 1 5 ? 12.525 32.368 27.456 1 37.99 5 SER B CA 1
ATOM 2423 C C . SER B 1 5 ? 13.928 32.104 26.92 1 37.99 5 SER B C 1
ATOM 2425 O O . SER B 1 5 ? 14.096 31.394 25.927 1 37.99 5 SER B O 1
ATOM 2427 N N . GLU B 1 6 ? 15.038 32.831 27.272 1 40.14 6 GLU B N 1
ATOM 2428 C CA . GLU B 1 6 ? 16.453 32.977 26.944 1 40.14 6 GLU B CA 1
ATOM 2429 C C . GLU B 1 6 ? 17.16 31.625 26.934 1 40.14 6 GLU B C 1
ATOM 2431 O O . GLU B 1 6 ? 17.937 31.332 26.023 1 40.14 6 GLU B O 1
ATOM 2436 N N . PRO B 1 7 ? 16.895 30.776 27.887 1 41.51 7 PRO B N 1
ATOM 2437 C CA . PRO B 1 7 ? 17.675 29.539 27.98 1 41.51 7 PRO B CA 1
ATOM 2438 C C . PRO B 1 7 ? 17.353 28.553 26.859 1 41.51 7 PRO B C 1
ATOM 2440 O O . PRO B 1 7 ? 18.25 27.87 26.358 1 41.51 7 PRO B O 1
ATOM 2443 N N . VAL B 1 8 ? 16.189 28.459 26.468 1 39.08 8 VAL B N 1
ATOM 2444 C CA . VAL B 1 8 ? 15.777 27.499 25.449 1 39.08 8 VAL B CA 1
ATOM 2445 C C . VAL B 1 8 ? 16.257 27.964 24.077 1 39.08 8 VAL B C 1
ATOM 2447 O O . VAL B 1 8 ? 16.613 27.145 23.226 1 39.08 8 VAL B O 1
ATOM 2450 N N . ARG B 1 9 ? 16.431 29.244 23.866 1 39.61 9 ARG B N 1
ATOM 2451 C CA . ARG B 1 9 ? 17.002 29.802 22.645 1 39.61 9 ARG B CA 1
ATOM 2452 C C . ARG B 1 9 ? 18.475 29.43 22.51 1 39.61 9 ARG B C 1
ATOM 2454 O O . ARG B 1 9 ? 18.92 29.013 21.439 1 39.61 9 ARG B O 1
ATOM 2461 N N . LEU B 1 10 ? 19.17 29.425 23.623 1 43.04 10 LEU B N 1
ATOM 2462 C CA . LEU B 1 10 ? 20.608 29.184 23.589 1 43.04 10 LEU B CA 1
ATOM 2463 C C . LEU B 1 10 ? 20.906 27.718 23.288 1 43.04 10 LEU B C 1
ATOM 2465 O O . LEU B 1 10 ? 21.827 27.411 22.528 1 43.04 10 LEU B O 1
ATOM 2469 N N . LYS B 1 11 ? 20.116 26.804 23.825 1 40.98 11 LYS B N 1
ATOM 2470 C CA . LYS B 1 11 ? 20.398 25.389 23.6 1 40.98 11 LYS B CA 1
ATOM 2471 C C . LYS B 1 11 ? 20.111 24.995 22.154 1 40.98 11 LYS B C 1
ATOM 2473 O O . LYS B 1 11 ? 20.861 24.22 21.556 1 40.98 11 LYS B O 1
ATOM 2478 N N . VAL B 1 12 ? 19.136 25.549 21.609 1 39.09 12 VAL B N 1
ATOM 2479 C CA . VAL B 1 12 ? 18.772 25.229 20.233 1 39.09 12 VAL B CA 1
ATOM 2480 C C . VAL B 1 12 ? 19.756 25.889 19.27 1 39.09 12 VAL B C 1
ATOM 2482 O O . VAL B 1 12 ? 20.203 25.265 18.305 1 39.09 12 VAL B O 1
ATOM 2485 N N . GLU B 1 13 ? 20.212 27.068 19.49 1 42.82 13 GLU B N 1
ATOM 2486 C CA . GLU B 1 13 ? 21.271 27.722 18.727 1 42.82 13 GLU B CA 1
ATOM 2487 C C . GLU B 1 13 ? 22.583 26.95 18.831 1 42.82 13 GLU B C 1
ATOM 2489 O O . GLU B 1 13 ? 23.308 26.812 17.843 1 42.82 13 GLU B O 1
ATOM 2494 N N . ALA B 1 14 ? 22.85 26.395 19.982 1 41.22 14 ALA B N 1
ATOM 2495 C CA . ALA B 1 14 ? 24.065 25.599 20.139 1 41.22 14 ALA B CA 1
ATOM 2496 C C . ALA B 1 14 ? 23.992 24.319 19.312 1 41.22 14 ALA B C 1
ATOM 2498 O O . ALA B 1 14 ? 24.982 23.912 18.699 1 41.22 14 ALA B O 1
ATOM 2499 N N . ALA B 1 15 ? 22.809 23.689 19.191 1 39.3 15 ALA B N 1
ATOM 2500 C CA . ALA B 1 15 ? 22.702 22.466 18.4 1 39.3 15 ALA B CA 1
ATOM 2501 C C . ALA B 1 15 ? 22.767 22.772 16.906 1 39.3 15 ALA B C 1
ATOM 2503 O O . ALA B 1 15 ? 23.431 22.06 16.149 1 39.3 15 ALA B O 1
ATOM 2504 N N . ILE B 1 16 ? 22.141 23.751 16.322 1 37.31 16 ILE B N 1
ATOM 2505 C CA . ILE B 1 16 ? 22.196 24.186 14.93 1 37.31 16 ILE B CA 1
ATOM 2506 C C . ILE B 1 16 ? 23.548 24.835 14.646 1 37.31 16 ILE B C 1
ATOM 2508 O O . ILE B 1 16 ? 24.144 24.606 13.59 1 37.31 16 ILE B O 1
ATOM 2512 N N . ALA B 1 17 ? 24.07 25.789 15.409 1 39.66 17 ALA B N 1
ATOM 2513 C CA . ALA B 1 17 ? 25.42 26.335 15.296 1 39.66 17 ALA B CA 1
ATOM 2514 C C . ALA B 1 17 ? 26.463 25.221 15.276 1 39.66 17 ALA B C 1
ATOM 2516 O O . ALA B 1 17 ? 27.492 25.337 14.607 1 39.66 17 ALA B O 1
ATOM 2517 N N . GLN B 1 18 ? 26.158 24.155 16.024 1 36.63 18 GLN B N 1
ATOM 2518 C CA . GLN B 1 18 ? 26.991 22.97 15.853 1 36.63 18 GLN B CA 1
ATOM 2519 C C . GLN B 1 18 ? 26.74 22.312 14.499 1 36.63 18 GLN B C 1
ATOM 2521 O O . GLN B 1 18 ? 27.62 21.642 13.955 1 36.63 18 GLN B O 1
ATOM 2526 N N . LEU B 1 19 ? 25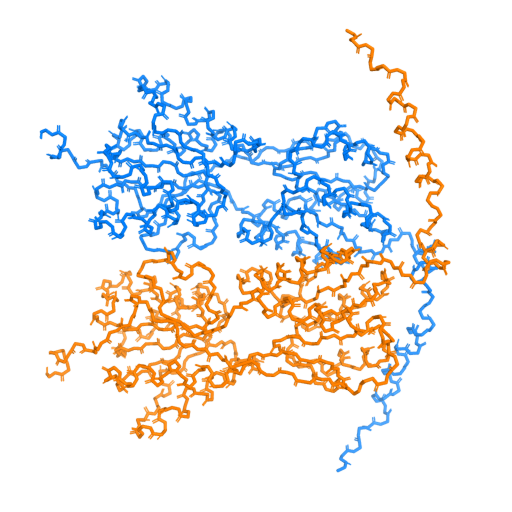.549 22.382 13.938 1 34.92 19 LEU B N 1
ATOM 2527 C CA . LEU B 1 19 ? 25.212 21.875 12.612 1 34.92 19 LEU B CA 1
ATOM 2528 C C . LEU B 1 19 ? 25.768 22.787 11.524 1 34.92 19 LEU B C 1
ATOM 2530 O O . LEU B 1 19 ? 26.06 22.332 10.416 1 34.92 19 LEU B O 1
ATOM 2534 N N . ASP B 1 20 ? 25.657 24.062 11.43 1 36.38 20 ASP B N 1
ATOM 2535 C CA . ASP B 1 20 ? 26.433 24.926 10.546 1 36.38 20 ASP B CA 1
ATOM 2536 C C . ASP B 1 20 ? 27.902 24.508 10.52 1 36.38 20 ASP B C 1
ATOM 2538 O O . ASP B 1 20 ? 28.654 24.916 9.633 1 36.38 20 ASP B O 1
ATOM 2542 N N . TYR B 1 21 ? 28.502 24.343 11.655 1 32.79 21 TYR B N 1
ATOM 2543 C CA . TYR B 1 21 ? 29.787 23.652 11.64 1 32.79 21 TYR B CA 1
ATOM 2544 C C . TYR B 1 21 ? 29.61 22.18 11.285 1 32.79 21 TYR B C 1
ATOM 2546 O O . TYR B 1 21 ? 29.828 21.302 12.123 1 32.79 21 TYR B O 1
ATOM 2554 N N . VAL B 1 22 ? 28.312 21.816 10.84 1 35.47 22 VAL B N 1
ATOM 2555 C CA . VAL B 1 22 ? 28.35 20.425 10.403 1 35.47 22 VAL B CA 1
ATOM 2556 C C . VAL B 1 22 ? 29.508 20.22 9.428 1 35.47 22 VAL B C 1
ATOM 2558 O O . VAL B 1 22 ? 29.509 20.78 8.329 1 35.47 22 VAL B O 1
ATOM 2561 N N . PRO B 1 23 ? 30.565 20.028 9.722 1 34.89 23 PRO B N 1
ATOM 2562 C CA . PRO B 1 23 ? 31.572 19.561 8.767 1 34.89 23 PRO B CA 1
ATOM 2563 C C . PRO B 1 23 ? 30.972 18.733 7.633 1 34.89 23 PRO B C 1
ATOM 2565 O O . PRO B 1 23 ? 29.914 18.122 7.804 1 34.89 23 PRO B O 1
ATOM 2568 N N . SER B 1 24 ? 31.039 19.122 6.299 1 36.77 24 SER B N 1
ATOM 2569 C CA . SER B 1 24 ? 30.559 18.294 5.197 1 36.77 24 SER B CA 1
ATOM 2570 C C . SER B 1 24 ? 30.398 16.84 5.628 1 36.77 24 SER B C 1
ATOM 2572 O O . SER B 1 24 ? 31.278 16.28 6.284 1 36.77 24 SER B O 1
ATOM 2574 N N . ALA B 1 25 ? 29.188 16.561 6.122 1 39.13 25 ALA B N 1
ATOM 2575 C CA . ALA B 1 25 ? 29.02 15.132 6.374 1 39.13 25 ALA B CA 1
ATOM 2576 C C . ALA B 1 25 ? 30.011 14.31 5.555 1 39.13 25 ALA B C 1
ATOM 2578 O O . ALA B 1 25 ? 30.467 13.253 5.998 1 39.13 25 ALA B O 1
ATOM 2579 N N . VAL B 1 26 ? 30.267 14.835 4.375 1 39.1 26 VAL B N 1
ATOM 2580 C CA . VAL B 1 26 ? 31.363 14.255 3.604 1 39.1 26 VAL B CA 1
ATOM 2581 C C . VAL B 1 26 ? 32.668 14.379 4.388 1 39.1 26 VAL B C 1
ATOM 2583 O O . VAL B 1 26 ? 33.444 13.424 4.468 1 39.1 26 VAL B O 1
ATOM 2586 N N . ALA B 1 27 ? 32.859 15.567 4.908 1 41.26 27 ALA B N 1
ATOM 2587 C CA . ALA B 1 27 ? 34.114 15.753 5.631 1 41.26 27 ALA B CA 1
ATOM 2588 C C . ALA B 1 27 ? 34.09 15.021 6.97 1 41.26 27 ALA B C 1
ATOM 2590 O O . ALA B 1 27 ? 35.099 14.451 7.392 1 41.26 27 ALA B O 1
ATOM 2591 N N . ARG B 1 28 ? 33.014 15.014 7.666 1 41.85 28 ARG B N 1
ATOM 2592 C CA . ARG B 1 28 ? 32.913 14.213 8.882 1 41.85 28 ARG B CA 1
ATOM 2593 C C . ARG B 1 28 ? 32.795 12.729 8.553 1 41.85 28 ARG B C 1
ATOM 2595 O O . ARG B 1 28 ? 33.334 11.884 9.27 1 41.85 28 ARG B O 1
ATOM 2602 N N . SER B 1 29 ? 31.902 12.382 7.527 1 42.52 29 SER B N 1
ATOM 2603 C CA . SER B 1 29 ? 31.851 11.014 7.023 1 42.52 29 SER B CA 1
ATOM 2604 C C . SER B 1 29 ? 33.22 10.553 6.534 1 42.52 29 SER B C 1
ATOM 2606 O O . SER B 1 29 ? 33.541 9.365 6.599 1 42.52 29 SER B O 1
ATOM 2608 N N . LEU B 1 30 ? 33.941 11.493 5.997 1 42.95 30 LEU B N 1
ATOM 2609 C CA . LEU B 1 30 ? 35.314 11.119 5.679 1 42.95 30 LEU B CA 1
ATOM 2610 C C . LEU B 1 30 ? 36.071 10.705 6.936 1 42.95 30 LEU B C 1
ATOM 2612 O O . LEU B 1 30 ? 36.929 9.821 6.887 1 42.95 30 LEU B O 1
ATOM 2616 N N . LYS B 1 31 ? 35.835 11.48 8.007 1 44.59 31 LYS B N 1
ATOM 2617 C CA . LYS B 1 31 ? 36.53 11.003 9.199 1 44.59 31 LYS B CA 1
ATOM 2618 C C . LYS B 1 31 ? 35.762 9.865 9.865 1 44.59 31 LYS B C 1
ATOM 2620 O O . LYS B 1 31 ? 36.365 8.954 10.437 1 44.59 31 LYS B O 1
ATOM 2625 N N . ALA B 1 32 ? 34.375 10.016 10.023 1 48.81 32 ALA B N 1
ATOM 2626 C CA . ALA B 1 32 ? 33.618 8.943 10.662 1 48.81 32 ALA B CA 1
ATOM 2627 C C . ALA B 1 32 ? 33.347 7.804 9.684 1 48.81 32 ALA B C 1
ATOM 2629 O O . ALA B 1 32 ? 32.871 8.034 8.57 1 48.81 32 ALA B O 1
ATOM 2630 N N . LYS B 1 33 ? 33.955 6.665 9.732 1 58.69 33 LYS B N 1
ATOM 2631 C CA . LYS B 1 33 ? 33.971 5.414 8.98 1 58.69 33 LYS B CA 1
ATOM 2632 C C . LYS B 1 33 ? 32.553 4.93 8.688 1 58.69 33 LYS B C 1
ATOM 2634 O O . LYS B 1 33 ? 32.353 4.044 7.855 1 58.69 33 LYS B O 1
ATOM 2639 N N . THR B 1 34 ? 31.397 5.516 9.358 1 72.74 34 THR B N 1
ATOM 2640 C CA . THR B 1 34 ? 30.048 4.994 9.166 1 72.74 34 THR B CA 1
ATOM 2641 C C . THR B 1 34 ? 29.035 6.133 9.079 1 72.74 34 THR B C 1
ATOM 2643 O O . THR B 1 34 ? 29.202 7.169 9.725 1 72.74 34 THR B O 1
ATOM 2646 N N . THR B 1 35 ? 28.086 6.179 8.128 1 81.2 35 THR B N 1
ATOM 2647 C CA . THR B 1 35 ? 27.026 7.166 7.959 1 81.2 35 THR B CA 1
ATOM 2648 C C . THR B 1 35 ? 25.734 6.691 8.619 1 81.2 35 THR B C 1
ATOM 2650 O O . THR B 1 35 ? 24.757 7.438 8.694 1 81.2 35 THR B O 1
ATOM 2653 N N . SER B 1 36 ? 25.654 5.492 9.128 1 91.63 36 SER B N 1
ATOM 2654 C CA . SER B 1 36 ? 24.483 4.863 9.732 1 91.63 36 SER B CA 1
ATOM 2655 C C . SER B 1 36 ? 23.277 4.932 8.802 1 91.63 36 SER B C 1
ATOM 2657 O O . SER B 1 36 ? 22.156 5.183 9.248 1 91.63 36 SER B O 1
ATOM 2659 N N . THR B 1 37 ? 23.549 4.794 7.5 1 94.77 37 THR B N 1
ATOM 2660 C CA . THR B 1 37 ? 22.495 4.836 6.492 1 94.77 37 THR B CA 1
ATOM 2661 C C . THR B 1 37 ? 22.544 3.594 5.607 1 94.77 37 THR B C 1
ATOM 2663 O O . THR B 1 37 ? 23.621 3.166 5.187 1 94.77 37 THR B O 1
ATOM 2666 N N . ILE B 1 38 ? 21.374 3.057 5.414 1 96.74 38 ILE B N 1
ATOM 2667 C CA . ILE B 1 38 ? 21.227 1.899 4.539 1 96.74 38 ILE B CA 1
ATOM 2668 C C . ILE B 1 38 ? 20.405 2.282 3.31 1 96.74 38 ILE B C 1
ATOM 2670 O O . ILE B 1 38 ? 19.419 3.015 3.419 1 96.74 38 ILE B O 1
ATOM 2674 N N . GLY B 1 39 ? 20.891 1.83 2.134 1 97.02 39 GLY B N 1
ATOM 2675 C CA . GLY B 1 39 ? 20.096 1.975 0.925 1 97.02 39 GLY B CA 1
ATOM 2676 C C . GLY B 1 39 ? 19.197 0.784 0.656 1 97.02 39 GLY B C 1
ATOM 2677 O O . GLY B 1 39 ? 19.623 -0.365 0.789 1 97.02 39 GLY B O 1
ATOM 2678 N N . LEU B 1 40 ? 17.998 1.037 0.376 1 97.83 40 LEU B N 1
ATOM 2679 C CA . LEU B 1 40 ? 17.03 0.011 0.001 1 97.83 40 LEU B CA 1
ATOM 2680 C C . LEU B 1 40 ? 16.454 0.288 -1.384 1 97.83 40 LEU B C 1
ATOM 2682 O O . LEU B 1 40 ? 15.897 1.361 -1.626 1 97.83 40 LEU B O 1
ATOM 2686 N N . LEU B 1 41 ? 16.6 -0.614 -2.286 1 96.04 41 LEU B N 1
ATOM 2687 C CA . LEU B 1 41 ? 16.061 -0.512 -3.638 1 96.04 41 LEU B CA 1
ATOM 2688 C C . LEU B 1 41 ? 14.997 -1.577 -3.881 1 96.04 41 LEU B C 1
ATOM 2690 O O . LEU B 1 41 ? 15.283 -2.774 -3.805 1 96.04 41 LEU B O 1
ATOM 2694 N N . ILE B 1 42 ? 13.768 -1.132 -4.163 1 96.27 42 ILE B N 1
ATOM 2695 C CA . ILE B 1 42 ? 12.675 -2.066 -4.411 1 96.27 42 ILE B CA 1
ATOM 2696 C C . ILE B 1 42 ? 12.091 -1.818 -5.8 1 96.27 42 ILE B C 1
ATOM 2698 O O . ILE B 1 42 ? 12.233 -0.726 -6.355 1 96.27 42 ILE B O 1
ATOM 2702 N N . PRO B 1 43 ? 11.333 -2.757 -6.346 1 93.88 43 PRO B N 1
ATOM 2703 C CA . PRO B 1 43 ? 10.81 -2.641 -7.709 1 93.88 43 PRO B CA 1
ATOM 2704 C C . PRO B 1 43 ? 9.599 -1.717 -7.799 1 93.88 43 PRO B C 1
ATOM 2706 O O . PRO B 1 43 ? 9.382 -1.076 -8.831 1 93.88 43 PRO B O 1
ATOM 2709 N N . ASN B 1 44 ? 8.727 -1.758 -6.722 1 93.44 44 ASN B N 1
ATOM 2710 C CA . ASN B 1 44 ? 7.473 -1.02 -6.836 1 93.44 44 ASN B CA 1
ATOM 2711 C C . ASN B 1 44 ? 6.865 -0.734 -5.466 1 93.44 44 ASN B C 1
ATOM 2713 O O . ASN B 1 44 ? 6.188 -1.59 -4.892 1 93.44 44 ASN B O 1
ATOM 2717 N N . GLY B 1 45 ? 6.89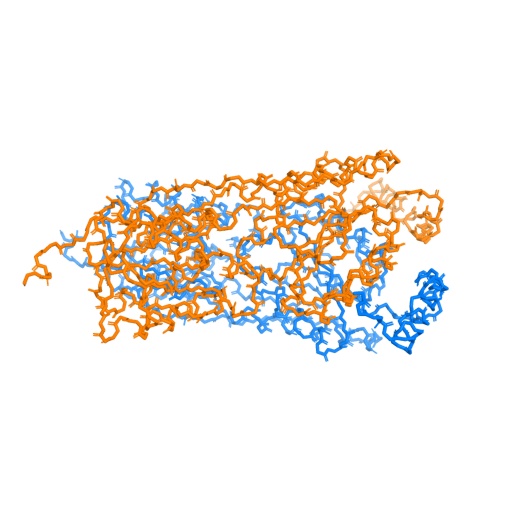7 0.481 -5.118 1 94.25 45 GLY B N 1
ATOM 2718 C CA . GLY B 1 45 ? 6.408 0.854 -3.8 1 94.25 45 GLY B CA 1
ATOM 2719 C C . GLY B 1 45 ? 4.894 0.877 -3.71 1 94.25 45 GLY B C 1
ATOM 2720 O O . GLY B 1 45 ? 4.332 0.917 -2.613 1 94.25 45 GLY B O 1
ATOM 2721 N N . MET B 1 46 ? 4.182 0.791 -4.844 1 95.08 46 MET B N 1
ATOM 2722 C CA . MET B 1 46 ? 2.721 0.778 -4.852 1 95.08 46 MET B CA 1
ATOM 2723 C C . MET B 1 46 ? 2.188 -0.619 -4.556 1 95.08 46 MET B C 1
ATOM 2725 O O . MET B 1 46 ? 1.001 -0.788 -4.273 1 95.08 46 MET B O 1
ATOM 2729 N N . ASN B 1 47 ? 3.009 -1.577 -4.753 1 96.11 47 ASN B N 1
ATOM 2730 C CA . ASN B 1 47 ? 2.666 -2.933 -4.339 1 96.11 47 ASN B CA 1
ATOM 2731 C C . ASN B 1 47 ? 2.841 -3.122 -2.835 1 96.11 47 ASN B C 1
ATOM 2733 O O . ASN B 1 47 ? 3.954 -3.01 -2.316 1 96.11 47 ASN B O 1
ATOM 2737 N N . PRO B 1 48 ? 1.744 -3.486 -2.116 1 97.44 48 PRO B N 1
ATOM 2738 C CA . PRO B 1 48 ? 1.817 -3.585 -0.656 1 97.44 48 PRO B CA 1
ATOM 2739 C C . PRO B 1 48 ? 2.873 -4.582 -0.184 1 97.44 48 PRO B C 1
ATOM 2741 O O . PRO B 1 48 ? 3.386 -4.461 0.931 1 97.44 48 PRO B O 1
ATOM 2744 N N . TYR B 1 49 ? 3.239 -5.525 -1.015 1 97.14 49 TYR B N 1
ATOM 2745 C CA . TYR B 1 49 ? 4.281 -6.479 -0.652 1 97.14 49 TYR B CA 1
ATOM 2746 C C . TYR B 1 49 ? 5.593 -5.765 -0.351 1 97.14 49 TYR B C 1
ATOM 2748 O O . TYR B 1 49 ? 6.212 -6.002 0.689 1 97.14 49 TYR B O 1
ATOM 2756 N N . PHE B 1 50 ? 5.947 -4.868 -1.151 1 97.39 50 PHE B N 1
ATOM 2757 C CA . PHE B 1 50 ? 7.235 -4.201 -1 1 97.39 50 PHE B CA 1
ATOM 2758 C C . PHE B 1 50 ? 7.173 -3.146 0.098 1 97.39 50 PHE B C 1
ATOM 2760 O O . PHE B 1 50 ? 8.167 -2.896 0.782 1 97.39 50 PHE B O 1
ATOM 2767 N N . ALA B 1 51 ? 6.015 -2.549 0.264 1 96.96 51 ALA B N 1
ATOM 2768 C CA . ALA B 1 51 ? 5.855 -1.617 1.377 1 96.96 51 ALA B CA 1
ATOM 2769 C C . ALA B 1 51 ? 6.031 -2.327 2.716 1 96.96 51 ALA B C 1
ATOM 2771 O O . ALA B 1 51 ? 6.68 -1.802 3.624 1 96.96 51 ALA B O 1
ATOM 2772 N N . GLU B 1 52 ? 5.448 -3.499 2.844 1 97.42 52 GLU B N 1
ATOM 2773 C CA . GLU B 1 52 ? 5.567 -4.281 4.071 1 97.42 52 GLU B CA 1
ATOM 2774 C C . GLU B 1 52 ? 6.992 -4.791 4.265 1 97.42 52 GLU B C 1
ATOM 2776 O O . GLU B 1 52 ? 7.498 -4.822 5.389 1 97.42 52 GLU B O 1
ATOM 2781 N N . LEU B 1 53 ? 7.611 -5.203 3.164 1 97.67 53 LEU B N 1
ATOM 2782 C CA . LEU B 1 53 ? 9.009 -5.619 3.211 1 97.67 53 LEU B CA 1
ATOM 2783 C C . LEU B 1 53 ? 9.898 -4.482 3.702 1 97.67 53 LEU B C 1
ATOM 2785 O O . LEU B 1 53 ? 10.733 -4.68 4.588 1 97.67 53 LEU B O 1
ATOM 2789 N N . ALA B 1 54 ? 9.68 -3.322 3.126 1 97.69 54 ALA B N 1
ATOM 2790 C CA . ALA B 1 54 ? 10.444 -2.139 3.513 1 97.69 54 ALA B CA 1
ATOM 2791 C C . ALA B 1 54 ? 10.243 -1.816 4.991 1 97.69 54 ALA B C 1
ATOM 2793 O O . ALA B 1 54 ? 11.192 -1.45 5.688 1 97.69 54 ALA B O 1
ATOM 2794 N N . ARG B 1 55 ? 9.053 -1.985 5.433 1 96.73 55 ARG B N 1
ATOM 2795 C CA . ARG B 1 55 ? 8.762 -1.701 6.835 1 96.73 55 ARG B CA 1
ATOM 2796 C C . ARG B 1 55 ? 9.549 -2.627 7.756 1 96.73 55 ARG B C 1
ATOM 2798 O O . ARG B 1 55 ? 10.094 -2.186 8.77 1 96.73 55 ARG B O 1
ATOM 2805 N N . GLY B 1 56 ? 9.535 -3.903 7.46 1 97.61 56 GLY B N 1
ATOM 2806 C CA . GLY B 1 56 ? 10.326 -4.839 8.242 1 97.61 56 GLY B CA 1
ATOM 2807 C C . GLY B 1 56 ? 11.799 -4.478 8.294 1 97.61 56 GLY B C 1
ATOM 2808 O O . GLY B 1 56 ? 12.423 -4.547 9.354 1 97.61 56 GLY B O 1
ATOM 2809 N N . ILE B 1 57 ? 12.348 -4.068 7.155 1 98.22 57 ILE B N 1
ATOM 2810 C CA . ILE B 1 57 ? 13.746 -3.66 7.063 1 98.22 57 ILE B CA 1
ATOM 2811 C C . ILE B 1 57 ? 13.974 -2.407 7.904 1 98.22 57 ILE B C 1
ATOM 2813 O O . ILE B 1 57 ? 14.923 -2.343 8.69 1 98.22 57 ILE B O 1
ATOM 2817 N N . GLU B 1 58 ? 13.109 -1.419 7.756 1 97.54 58 GLU B N 1
ATOM 2818 C CA . GLU B 1 58 ? 13.211 -0.146 8.465 1 97.54 58 GLU B CA 1
ATOM 2819 C C . GLU B 1 58 ? 13.145 -0.35 9.976 1 97.54 58 GLU B C 1
ATOM 2821 O O . GLU B 1 58 ? 13.92 0.251 10.722 1 97.54 58 GLU B O 1
ATOM 2826 N N . ASP B 1 59 ? 12.246 -1.202 10.402 1 96.62 59 ASP B N 1
ATOM 2827 C CA . ASP B 1 59 ? 12.081 -1.447 11.832 1 96.62 59 ASP B CA 1
ATOM 2828 C C . ASP B 1 59 ? 13.361 -2.012 12.443 1 96.62 59 ASP B C 1
ATOM 2830 O O . ASP B 1 59 ? 13.827 -1.529 13.477 1 96.62 59 ASP B O 1
ATOM 2834 N N . TYR B 1 60 ? 13.888 -2.994 11.783 1 97.95 60 TYR B N 1
ATOM 2835 C CA . TYR B 1 60 ? 15.106 -3.612 12.295 1 97.95 60 TYR B CA 1
ATOM 2836 C C . TYR B 1 60 ? 16.268 -2.626 12.272 1 97.95 60 TYR B C 1
ATOM 2838 O O . TYR B 1 60 ? 17.041 -2.545 13.229 1 97.95 60 TYR B O 1
ATOM 2846 N N . CYS B 1 61 ? 16.419 -1.834 11.209 1 96.97 61 CYS B N 1
ATOM 2847 C CA . CYS B 1 61 ? 17.496 -0.859 11.082 1 96.97 61 CYS B CA 1
ATOM 2848 C C . CYS B 1 61 ? 17.372 0.233 12.138 1 96.97 61 CYS B C 1
ATOM 2850 O O . CYS B 1 61 ? 18.363 0.612 12.765 1 96.97 61 CYS B O 1
ATOM 2852 N N . GLU B 1 62 ? 16.185 0.641 12.304 1 95.53 62 GLU B N 1
ATOM 2853 C CA . GLU B 1 62 ? 15.943 1.687 13.293 1 95.53 62 GLU B CA 1
ATOM 2854 C C . GLU B 1 62 ? 16.352 1.23 14.69 1 95.53 62 GLU B C 1
ATOM 2856 O O . GLU B 1 62 ? 17.004 1.974 15.426 1 95.53 62 GLU B O 1
ATOM 2861 N N . ARG B 1 63 ? 15.97 0.041 15.029 1 95.9 63 ARG B N 1
ATOM 2862 C CA . ARG B 1 63 ? 16.29 -0.511 16.341 1 95.9 63 ARG B CA 1
ATOM 2863 C C . ARG B 1 63 ? 17.798 -0.626 16.535 1 95.9 63 ARG B C 1
ATOM 2865 O O . ARG B 1 63 ? 18.276 -0.756 17.663 1 95.9 63 ARG B O 1
ATOM 2872 N N . ASN B 1 64 ? 18.521 -0.545 15.44 1 95.88 64 ASN B N 1
ATOM 2873 C CA . ASN B 1 64 ? 19.971 -0.695 15.512 1 95.88 64 ASN B CA 1
ATOM 2874 C C . ASN B 1 64 ? 20.688 0.589 15.103 1 95.88 64 ASN B C 1
ATOM 2876 O O . ASN B 1 64 ? 21.862 0.557 14.73 1 95.88 64 ASN B O 1
ATOM 2880 N N . GLY B 1 65 ? 19.943 1.685 15.071 1 93.37 65 GLY B N 1
ATOM 2881 C CA . GLY B 1 65 ? 20.533 3.007 14.935 1 93.37 65 GLY B CA 1
ATOM 2882 C C . GLY B 1 65 ? 20.794 3.399 13.493 1 93.37 65 GLY B C 1
ATOM 2883 O O . GLY B 1 65 ? 21.597 4.294 13.223 1 93.37 65 GLY B O 1
ATOM 2884 N N . PHE B 1 66 ? 20.208 2.684 12.531 1 95.21 66 PHE B N 1
ATOM 2885 C CA . PHE B 1 66 ? 20.391 2.998 11.119 1 95.21 66 PHE B CA 1
ATOM 2886 C C . PHE B 1 66 ? 19.133 3.632 10.538 1 95.21 66 PHE B C 1
ATOM 2888 O O . PHE B 1 66 ? 18.017 3.252 10.898 1 95.21 66 PHE B O 1
ATOM 2895 N N . CYS B 1 67 ? 19.316 4.569 9.576 1 95.36 67 CYS B N 1
ATOM 2896 C CA . CYS B 1 67 ? 18.242 5.099 8.742 1 95.36 67 CYS B CA 1
ATOM 2897 C C . CYS B 1 67 ? 18.212 4.405 7.385 1 95.36 67 CYS B C 1
ATOM 2899 O O . CYS B 1 67 ? 19.25 3.972 6.882 1 95.36 67 CYS B O 1
ATOM 2901 N N . VAL B 1 68 ? 17.002 4.292 6.875 1 97.71 68 VAL B N 1
ATOM 2902 C CA . VAL B 1 68 ? 16.871 3.622 5.586 1 97.71 68 VAL B CA 1
ATOM 2903 C C . VAL B 1 68 ? 16.434 4.627 4.523 1 97.71 68 VAL B C 1
ATOM 2905 O O . VAL B 1 68 ? 15.46 5.359 4.715 1 97.71 68 VAL B O 1
ATOM 2908 N N . ILE B 1 69 ? 17.164 4.668 3.442 1 97.23 69 ILE B N 1
ATOM 2909 C CA . ILE B 1 69 ? 16.808 5.428 2.249 1 97.23 69 ILE B CA 1
ATOM 2910 C C . ILE B 1 69 ? 16.224 4.491 1.195 1 97.23 69 ILE B C 1
ATOM 2912 O O . ILE B 1 69 ? 16.915 3.598 0.698 1 97.23 69 ILE B O 1
ATOM 2916 N N . LEU B 1 70 ? 15.006 4.796 0.89 1 97.77 70 LEU B N 1
ATOM 2917 C CA . LEU B 1 70 ? 14.278 3.889 0.008 1 97.77 70 LEU B CA 1
ATOM 2918 C C . LEU B 1 70 ? 14.177 4.465 -1.4 1 97.77 70 LEU B C 1
ATOM 2920 O O . LEU B 1 70 ? 13.883 5.651 -1.571 1 97.77 70 LEU B O 1
ATOM 2924 N N . CYS B 1 71 ? 14.429 3.635 -2.4 1 97.03 71 CYS B N 1
ATOM 2925 C CA . CYS B 1 71 ? 14.322 3.994 -3.809 1 97.03 71 CYS B CA 1
ATOM 2926 C C . CYS B 1 71 ? 13.448 2.996 -4.56 1 97.03 71 CYS B C 1
ATOM 2928 O O . CYS B 1 71 ? 13.511 1.793 -4.303 1 97.03 71 CYS B O 1
ATOM 2930 N N . ASN B 1 72 ? 12.656 3.55 -5.455 1 96.03 72 ASN B N 1
ATOM 2931 C CA . ASN B 1 72 ? 11.762 2.73 -6.267 1 96.03 72 ASN B CA 1
ATOM 2932 C C . ASN B 1 72 ? 12.233 2.655 -7.717 1 96.03 72 ASN B C 1
ATOM 2934 O O . ASN B 1 72 ? 12.274 3.67 -8.414 1 96.03 72 ASN B O 1
ATOM 2938 N N . SER B 1 73 ? 12.495 1.454 -8.2 1 92.34 73 SER B N 1
ATOM 2939 C CA . SER B 1 73 ? 12.982 1.317 -9.569 1 92.34 73 SER B CA 1
ATOM 2940 C C . SER B 1 73 ? 11.826 1.209 -10.558 1 92.34 73 SER B C 1
ATOM 2942 O O . SER B 1 73 ? 12.026 1.325 -11.769 1 92.34 73 SER B O 1
ATOM 2944 N N . ASP B 1 74 ? 10.556 0.963 -10.067 1 90.21 74 ASP B N 1
ATOM 2945 C CA . ASP B 1 74 ? 9.355 0.841 -10.889 1 90.21 74 ASP B CA 1
ATOM 2946 C C . ASP B 1 74 ? 9.521 -0.249 -11.945 1 90.21 74 ASP B C 1
ATOM 2948 O O . ASP B 1 74 ? 9.174 -0.049 -13.111 1 90.21 74 ASP B O 1
ATOM 2952 N N . ASP B 1 75 ? 10.183 -1.322 -11.586 1 89.57 75 ASP B N 1
ATOM 2953 C CA . ASP B 1 75 ? 10.424 -2.48 -12.442 1 89.57 75 ASP B CA 1
ATOM 2954 C C . ASP B 1 75 ? 11.134 -2.072 -13.731 1 89.57 75 ASP B C 1
ATOM 2956 O O . ASP B 1 75 ? 10.863 -2.627 -14.797 1 89.57 75 ASP B O 1
ATOM 2960 N N . ASN B 1 76 ? 11.932 -1.086 -13.651 1 90.37 76 ASN B N 1
ATOM 2961 C CA . ASN B 1 76 ? 12.693 -0.559 -14.778 1 90.37 76 ASN B CA 1
ATOM 2962 C C . ASN B 1 76 ? 14.196 -0.699 -14.554 1 90.37 76 ASN B C 1
ATOM 2964 O O . ASN B 1 76 ? 14.758 -0.057 -13.665 1 90.37 76 ASN B O 1
ATOM 2968 N N . PRO B 1 77 ? 14.875 -1.469 -15.397 1 86.94 77 PRO B N 1
ATOM 2969 C CA . PRO B 1 77 ? 16.305 -1.72 -15.199 1 86.94 77 PRO B CA 1
ATOM 2970 C C . PRO B 1 77 ? 17.143 -0.445 -15.265 1 86.94 77 PRO B C 1
ATOM 2972 O O . PRO B 1 77 ? 18.144 -0.323 -14.555 1 86.94 77 PRO B O 1
ATOM 2975 N N . GLU B 1 78 ? 16.777 0.46 -16.143 1 87.5 78 GLU B N 1
ATOM 2976 C CA . GLU B 1 78 ? 17.519 1.713 -16.25 1 87.5 78 GLU B CA 1
ATOM 2977 C C . GLU B 1 78 ? 17.37 2.552 -14.984 1 87.5 78 GLU B C 1
ATOM 2979 O O . GLU B 1 78 ? 18.346 3.123 -14.494 1 87.5 78 GLU B O 1
ATOM 2984 N N . LYS B 1 79 ? 16.187 2.567 -14.464 1 89.82 79 LYS B N 1
ATOM 2985 C CA . LYS B 1 79 ? 15.952 3.271 -13.207 1 89.82 79 LYS B CA 1
ATOM 2986 C C . LYS B 1 79 ? 16.726 2.624 -12.062 1 89.82 79 LYS B C 1
ATOM 2988 O O . LYS B 1 79 ? 17.293 3.321 -11.217 1 89.82 79 LYS B O 1
ATOM 2993 N N . GLN B 1 80 ? 16.734 1.336 -12.114 1 90.62 80 GLN B N 1
ATOM 2994 C CA . GLN B 1 80 ? 17.461 0.595 -11.088 1 90.62 80 GLN B CA 1
ATOM 2995 C C . GLN B 1 80 ? 18.941 0.969 -11.085 1 90.62 80 GLN B C 1
ATOM 2997 O O . GLN B 1 80 ? 19.519 1.227 -10.028 1 90.62 80 GLN B O 1
ATOM 3002 N N . ARG B 1 81 ? 19.555 1.015 -12.2 1 86.58 81 ARG B N 1
ATOM 3003 C CA . ARG B 1 81 ? 20.965 1.375 -12.321 1 86.58 81 ARG B CA 1
ATOM 3004 C C . ARG B 1 81 ? 21.214 2.792 -11.816 1 86.58 81 ARG B C 1
ATOM 3006 O O . ARG B 1 81 ? 22.19 3.041 -11.106 1 86.58 81 ARG B O 1
ATOM 3013 N N . GLY B 1 82 ? 20.324 3.639 -12.235 1 87.56 82 GLY B N 1
ATOM 3014 C CA . GLY B 1 82 ? 20.447 5.021 -11.798 1 87.56 82 GLY B CA 1
ATOM 3015 C C . GLY B 1 82 ? 20.384 5.178 -10.291 1 87.56 82 GLY B C 1
ATOM 3016 O O . GLY B 1 82 ? 21.185 5.908 -9.703 1 87.56 82 GLY B O 1
ATOM 3017 N N . TYR B 1 83 ? 19.531 4.494 -9.677 1 91.74 83 TYR B N 1
ATOM 3018 C CA . TYR B 1 83 ? 19.37 4.602 -8.232 1 91.74 83 TYR B CA 1
ATOM 3019 C C . TYR B 1 83 ? 20.541 3.956 -7.502 1 91.74 83 TYR B C 1
ATOM 3021 O O . TYR B 1 83 ? 20.956 4.428 -6.44 1 91.74 83 TYR B O 1
ATOM 3029 N N . LEU B 1 84 ? 20.983 2.877 -8.046 1 88.76 84 LEU B N 1
ATOM 3030 C CA . LEU B 1 84 ? 22.154 2.257 -7.435 1 88.76 84 LEU B CA 1
ATOM 3031 C C . LEU B 1 84 ? 23.342 3.214 -7.441 1 88.76 84 LEU B C 1
ATOM 3033 O O . LEU B 1 84 ? 24.055 3.331 -6.442 1 88.76 84 LEU B O 1
ATOM 3037 N N . ARG B 1 85 ? 23.506 3.891 -8.521 1 86.89 85 ARG B N 1
ATOM 3038 C CA . ARG B 1 85 ? 24.559 4.898 -8.612 1 86.89 85 ARG B CA 1
ATOM 3039 C C . ARG B 1 85 ? 24.368 5.987 -7.562 1 86.89 85 ARG B C 1
ATOM 3041 O O . ARG B 1 85 ? 25.32 6.378 -6.885 1 86.89 85 ARG B O 1
ATOM 3048 N N . VAL B 1 86 ? 23.194 6.438 -7.45 1 90.04 86 VAL B N 1
ATOM 3049 C CA . VAL B 1 86 ? 22.872 7.501 -6.504 1 90.04 86 VAL B CA 1
ATOM 3050 C C . VAL B 1 86 ? 23.177 7.037 -5.081 1 90.04 86 VAL B C 1
ATOM 3052 O O . VAL B 1 86 ? 23.796 7.766 -4.303 1 90.04 86 VAL B O 1
ATOM 3055 N N . LEU B 1 87 ? 22.79 5.856 -4.71 1 91.35 87 LEU B N 1
ATOM 3056 C CA . LEU B 1 87 ? 22.973 5.342 -3.357 1 91.35 87 LEU B CA 1
ATOM 3057 C C . LEU B 1 87 ? 24.454 5.181 -3.032 1 91.35 87 LEU B C 1
ATOM 3059 O O . LEU B 1 87 ? 24.882 5.466 -1.911 1 91.35 87 LEU B O 1
ATOM 3063 N N . LEU B 1 88 ? 25.18 4.798 -3.974 1 85.54 88 LEU B N 1
ATOM 3064 C CA . LEU B 1 88 ? 26.62 4.666 -3.781 1 85.54 88 LEU B CA 1
ATOM 3065 C C . LEU B 1 88 ? 27.278 6.035 -3.648 1 85.54 88 LEU B C 1
ATOM 3067 O O . LEU B 1 88 ? 28.15 6.229 -2.799 1 85.54 88 LEU B O 1
ATOM 3071 N N . GLU B 1 89 ? 26.795 6.896 -4.435 1 83.99 89 GLU B N 1
ATOM 3072 C CA . GLU B 1 89 ? 27.305 8.263 -4.376 1 83.99 89 GLU B CA 1
ATOM 3073 C C . GLU B 1 89 ? 26.992 8.911 -3.031 1 83.99 89 GLU B C 1
ATOM 3075 O O . GLU B 1 89 ? 27.767 9.733 -2.537 1 83.99 89 GLU B O 1
ATOM 3080 N N . LYS B 1 90 ? 25.898 8.533 -2.482 1 89.22 90 LYS B N 1
ATOM 3081 C CA . LYS B 1 90 ? 25.49 9.098 -1.199 1 89.22 90 LYS B CA 1
ATOM 3082 C C . LYS B 1 90 ? 26.195 8.398 -0.041 1 89.22 90 LYS B C 1
ATOM 3084 O O . LYS B 1 90 ? 25.996 8.756 1.122 1 89.22 90 LYS B O 1
ATOM 3089 N N . ARG B 1 91 ? 27.004 7.38 -0.247 1 88.05 91 ARG B N 1
ATOM 3090 C CA . ARG B 1 91 ? 27.87 6.689 0.702 1 88.05 91 ARG B CA 1
ATOM 3091 C C . ARG B 1 91 ? 27.052 6.008 1.795 1 88.05 91 ARG B C 1
ATOM 3093 O O . ARG B 1 91 ? 27.307 6.208 2.984 1 88.05 91 ARG B O 1
ATOM 3100 N N . VAL B 1 92 ? 26.182 5.191 1.417 1 92.63 92 VAL B N 1
ATOM 3101 C CA . VAL B 1 92 ? 25.45 4.376 2.382 1 92.63 92 VAL B CA 1
ATOM 3102 C C . VAL B 1 92 ? 26.358 3.273 2.92 1 92.63 92 VAL B C 1
ATOM 3104 O O . VAL B 1 92 ? 27.323 2.877 2.262 1 92.63 92 VAL B O 1
ATOM 3107 N N . ASP B 1 93 ? 26.073 2.774 4.072 1 93.53 93 ASP B N 1
ATOM 3108 C CA . ASP B 1 93 ? 26.903 1.772 4.733 1 93.53 93 ASP B CA 1
ATOM 3109 C C . ASP B 1 93 ? 26.586 0.37 4.219 1 93.53 93 ASP B C 1
ATOM 3111 O O . ASP B 1 93 ? 27.378 -0.558 4.4 1 93.53 93 ASP B O 1
ATOM 3115 N N . GLY B 1 94 ? 25.493 0.177 3.672 1 94.35 94 GLY B N 1
ATOM 3116 C CA . GLY B 1 94 ? 25.034 -1.092 3.128 1 94.35 94 GLY B CA 1
ATOM 3117 C C . GLY B 1 94 ? 23.844 -0.947 2.199 1 94.35 94 GLY B C 1
ATOM 3118 O O . GLY B 1 94 ? 23.175 0.089 2.194 1 94.35 94 GLY B O 1
ATOM 3119 N N . LEU B 1 95 ? 23.616 -2.044 1.404 1 94.53 95 LEU B N 1
ATOM 3120 C CA . LEU B 1 95 ? 22.547 -2.03 0.412 1 94.53 95 LEU B CA 1
ATOM 3121 C C . LEU B 1 95 ? 21.681 -3.28 0.529 1 94.53 95 LEU B C 1
ATOM 3123 O O . LEU B 1 95 ? 22.198 -4.383 0.717 1 94.53 95 LEU B O 1
ATOM 3127 N N . ILE B 1 96 ? 20.413 -3.061 0.524 1 96.23 96 ILE B N 1
ATOM 3128 C CA . ILE B 1 96 ? 19.463 -4.146 0.302 1 96.23 96 ILE B CA 1
ATOM 3129 C C . ILE B 1 96 ? 18.738 -3.933 -1.025 1 96.23 96 ILE B C 1
ATOM 3131 O O . ILE B 1 96 ? 18.153 -2.872 -1.257 1 96.23 96 ILE B O 1
ATOM 3135 N N . VAL B 1 97 ? 18.719 -4.975 -1.901 1 93.91 97 VAL B N 1
ATOM 3136 C CA . VAL B 1 97 ? 18.198 -4.801 -3.253 1 93.91 97 VAL B CA 1
ATOM 3137 C C . VAL B 1 97 ? 17.228 -5.934 -3.582 1 93.91 97 VAL B C 1
ATOM 3139 O O . VAL B 1 97 ? 17.544 -7.109 -3.378 1 93.91 97 VAL B O 1
ATOM 3142 N N . SER B 1 98 ? 16.039 -5.547 -3.921 1 93.31 98 SER B N 1
ATOM 3143 C CA . SER B 1 98 ? 15.157 -6.447 -4.657 1 93.31 98 SER B CA 1
ATOM 3144 C C . SER B 1 98 ? 15.174 -6.137 -6.15 1 93.31 98 SER B C 1
ATOM 3146 O O . SER B 1 98 ? 14.58 -5.151 -6.592 1 93.31 98 SER B O 1
ATOM 3148 N N . SER B 1 99 ? 15.803 -6.94 -6.915 1 82.65 99 SER B N 1
ATOM 3149 C CA . SER B 1 99 ? 16.214 -6.605 -8.274 1 82.65 99 SER B CA 1
ATOM 3150 C C . SER B 1 99 ? 15.051 -6.738 -9.252 1 82.65 99 SER B C 1
ATOM 3152 O O . SER B 1 99 ? 14.117 -7.506 -9.014 1 82.65 99 SER B O 1
ATOM 3154 N N . VAL B 1 100 ? 15.252 -5.835 -10.267 1 75.71 100 VAL B N 1
ATOM 3155 C CA . VAL B 1 100 ? 14.386 -5.994 -11.431 1 75.71 100 VAL B CA 1
ATOM 3156 C C . VAL B 1 100 ? 15.063 -6.899 -12.458 1 75.71 100 VAL B C 1
ATOM 3158 O O . VAL B 1 100 ? 16.291 -6.912 -12.57 1 75.71 100 VAL B O 1
ATOM 3161 N N . GLY B 1 101 ? 14.654 -8.099 -12.653 1 64.95 101 GLY B N 1
ATOM 3162 C CA . GLY B 1 101 ? 15.224 -9.058 -13.585 1 64.95 101 GLY B CA 1
ATOM 3163 C C . GLY B 1 101 ? 15.98 -8.404 -14.726 1 64.95 101 GLY B C 1
ATOM 3164 O O . GLY B 1 101 ? 15.814 -7.21 -14.984 1 64.95 101 GLY B O 1
ATOM 3165 N N . GLY B 1 102 ? 16.999 -9.072 -15.516 1 55.85 102 GLY B N 1
ATOM 3166 C CA . GLY B 1 102 ? 17.574 -8.822 -16.828 1 55.85 102 GLY B CA 1
ATOM 3167 C C . GLY B 1 102 ? 18.844 -7.994 -16.775 1 55.85 102 GLY B C 1
ATOM 3168 O O . GLY B 1 102 ? 19.456 -7.72 -17.809 1 55.85 102 GLY B O 1
ATOM 3169 N N . ASP B 1 103 ? 19.093 -7.39 -15.565 1 53.7 103 ASP B N 1
ATOM 3170 C CA . ASP B 1 103 ? 20.155 -6.42 -15.813 1 53.7 103 ASP B CA 1
ATOM 3171 C C . ASP B 1 103 ? 21.517 -6.981 -15.411 1 53.7 103 ASP B C 1
ATOM 3173 O O . ASP B 1 103 ? 22.005 -6.712 -14.311 1 53.7 103 ASP B O 1
ATOM 3177 N N . ALA B 1 104 ? 21.929 -7.877 -16.164 1 54.41 104 ALA B N 1
ATOM 3178 C CA . ALA B 1 104 ? 23.326 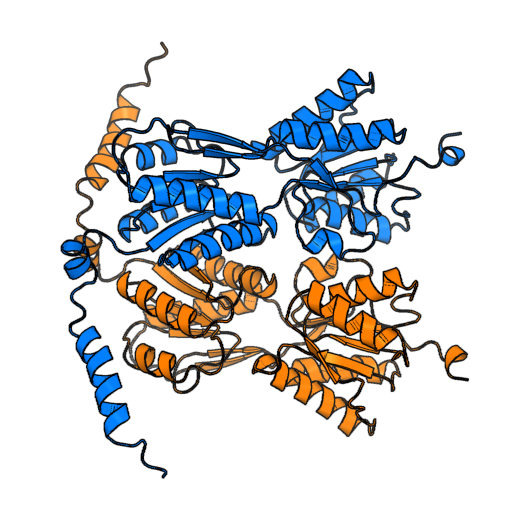-8.294 -16.073 1 54.41 104 ALA B CA 1
ATOM 3179 C C . ALA B 1 104 ? 24.242 -7.096 -15.84 1 54.41 104 ALA B C 1
ATOM 3181 O O . ALA B 1 104 ? 25.293 -7.225 -15.208 1 54.41 104 ALA B O 1
ATOM 3182 N N . GLY B 1 105 ? 23.779 -5.934 -16.248 1 54.48 105 GLY B N 1
ATOM 3183 C CA . GLY B 1 105 ? 24.626 -4.755 -16.149 1 54.48 105 GLY B CA 1
ATOM 3184 C C . GLY B 1 105 ? 24.733 -4.215 -14.735 1 54.48 105 GLY B C 1
ATOM 3185 O O . GLY B 1 105 ? 25.795 -3.74 -14.325 1 54.48 105 GLY B O 1
ATOM 3186 N N . VAL B 1 106 ? 23.743 -4.398 -13.942 1 59.52 106 VAL B N 1
ATOM 3187 C CA . VAL B 1 106 ? 23.784 -3.886 -12.576 1 59.52 106 VAL B CA 1
ATOM 3188 C C . VAL B 1 106 ? 24.726 -4.741 -11.731 1 59.52 106 VAL B C 1
ATOM 3190 O O . VAL B 1 106 ? 25.467 -4.219 -10.896 1 59.52 106 VAL B O 1
ATOM 3193 N N . ALA B 1 107 ? 24.664 -5.945 -12.032 1 59.39 107 ALA B N 1
ATOM 3194 C CA . ALA B 1 107 ? 25.476 -6.909 -11.294 1 59.39 107 ALA B CA 1
ATOM 3195 C C . ALA B 1 107 ? 26.96 -6.567 -11.396 1 59.39 107 ALA B C 1
ATOM 3197 O O . ALA B 1 107 ? 27.697 -6.675 -10.414 1 59.39 107 ALA B O 1
ATOM 3198 N N . GLY B 1 108 ? 27.263 -6.137 -12.528 1 55.96 108 GLY B N 1
ATOM 3199 C CA . GLY B 1 108 ? 28.671 -5.819 -12.708 1 55.96 108 GLY B CA 1
ATOM 3200 C C . GLY B 1 108 ? 29.127 -4.639 -11.87 1 55.96 108 GLY B C 1
ATOM 3201 O O . GLY B 1 108 ? 30.203 -4.676 -11.27 1 55.96 108 GLY B O 1
ATOM 3202 N N . GLY B 1 109 ? 28.279 -3.621 -11.72 1 58.72 109 GLY B N 1
ATOM 3203 C CA . GLY B 1 109 ? 28.626 -2.447 -10.934 1 58.72 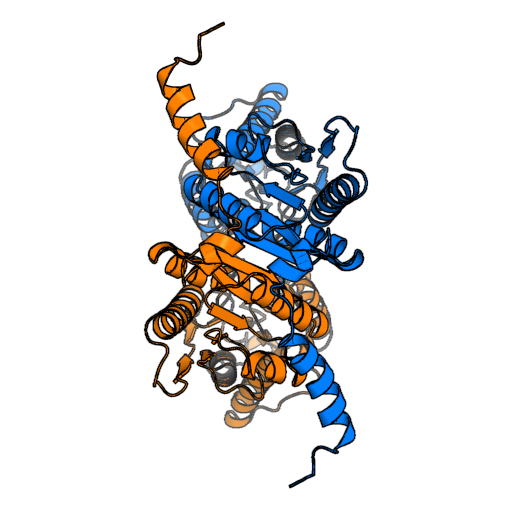109 GLY B CA 1
ATOM 3204 C C . GLY B 1 109 ? 28.646 -2.714 -9.441 1 58.72 109 GLY B C 1
ATOM 3205 O O . GLY B 1 109 ? 29.498 -2.187 -8.723 1 58.72 109 GLY B O 1
ATOM 3206 N N . LEU B 1 110 ? 27.847 -3.626 -9.049 1 64.96 110 LEU B N 1
ATOM 3207 C CA . LEU B 1 110 ? 27.73 -3.921 -7.625 1 64.96 110 LEU B CA 1
ATOM 3208 C C . LEU B 1 110 ? 28.83 -4.878 -7.176 1 64.96 110 LEU B C 1
ATOM 3210 O O . LEU B 1 110 ? 29.203 -4.894 -6.001 1 64.96 110 LEU B O 1
ATOM 3214 N N . ALA B 1 111 ? 29.266 -5.603 -8.097 1 60.08 111 ALA B N 1
ATOM 3215 C CA . ALA B 1 111 ? 30.28 -6.602 -7.772 1 60.08 111 ALA B CA 1
ATOM 3216 C C . ALA B 1 111 ? 31.573 -5.94 -7.305 1 60.08 111 ALA B C 1
ATOM 3218 O O . ALA B 1 111 ? 32.322 -6.516 -6.512 1 60.08 111 ALA B O 1
ATOM 3219 N N . GLU B 1 112 ? 31.707 -4.774 -7.714 1 57.23 112 GLU B N 1
ATOM 3220 C CA . GLU B 1 112 ? 32.962 -4.098 -7.398 1 57.23 112 GLU B CA 1
ATOM 3221 C C . GLU B 1 112 ? 32.805 -3.18 -6.189 1 57.23 112 GLU B C 1
ATOM 3223 O O . GLU B 1 112 ? 33.793 -2.66 -5.666 1 57.23 112 GLU B O 1
ATOM 3228 N N . VAL B 1 113 ? 31.597 -3.166 -5.872 1 64.26 113 VAL B N 1
ATOM 3229 C CA . VAL B 1 113 ? 31.344 -2.211 -4.798 1 64.26 113 VAL B CA 1
ATOM 3230 C C . VAL B 1 113 ? 31.602 -2.873 -3.446 1 64.26 113 VAL B C 1
ATOM 3232 O O . VAL B 1 113 ? 31.226 -4.028 -3.232 1 64.26 113 VAL B O 1
ATOM 3235 N N . ARG B 1 114 ? 32.436 -2.275 -2.633 1 75.62 114 ARG B N 1
ATOM 3236 C CA . ARG B 1 114 ? 32.815 -2.741 -1.303 1 75.62 114 ARG B CA 1
ATOM 3237 C C . ARG B 1 114 ? 31.667 -2.566 -0.314 1 75.62 114 ARG B C 1
ATOM 3239 O O . ARG B 1 114 ? 31.746 -3.031 0.825 1 75.62 114 ARG B O 1
ATOM 3246 N N . THR B 1 115 ? 30.619 -1.983 -0.836 1 86.75 115 THR B N 1
ATOM 3247 C CA . THR B 1 115 ? 29.479 -1.769 0.049 1 86.75 115 THR B CA 1
ATOM 3248 C C . THR B 1 115 ? 28.742 -3.079 0.308 1 86.75 115 THR B C 1
ATOM 3250 O O . THR B 1 115 ? 28.363 -3.781 -0.632 1 86.75 115 THR B O 1
ATOM 3253 N N . PRO B 1 116 ? 28.672 -3.484 1.613 1 91.18 116 PRO B N 1
ATOM 3254 C CA . PRO B 1 116 ? 27.922 -4.704 1.921 1 91.18 116 PRO B CA 1
ATOM 3255 C C . PRO B 1 116 ? 26.558 -4.747 1.236 1 91.18 116 PRO B C 1
ATOM 3257 O O . PRO B 1 116 ? 25.861 -3.73 1.174 1 91.18 116 PRO B O 1
ATOM 3260 N N . LEU B 1 117 ? 26.188 -5.958 0.707 1 91.67 117 LEU B N 1
ATOM 3261 C CA . LEU B 1 117 ? 25.002 -6.094 -0.131 1 91.67 117 LEU B CA 1
ATOM 3262 C C . LEU B 1 117 ? 24.21 -7.341 0.246 1 91.67 117 LEU B C 1
ATOM 3264 O O . LEU B 1 117 ? 24.787 -8.412 0.445 1 91.67 117 LEU B O 1
ATOM 3268 N N . VAL B 1 118 ? 22.92 -7.194 0.379 1 94.22 118 VAL B N 1
ATOM 3269 C CA . VAL B 1 118 ? 22 -8.316 0.526 1 94.22 118 VAL B CA 1
ATOM 3270 C C . VAL B 1 118 ? 20.917 -8.241 -0.549 1 94.22 118 VAL B C 1
ATOM 3272 O O . VAL B 1 118 ? 20.326 -7.182 -0.77 1 94.22 118 VAL B O 1
ATOM 3275 N N . ILE B 1 119 ? 20.722 -9.329 -1.24 1 93.26 119 ILE B N 1
ATOM 3276 C CA . ILE B 1 119 ? 19.653 -9.449 -2.225 1 93.26 119 ILE B CA 1
ATOM 3277 C C . ILE B 1 119 ? 18.428 -10.094 -1.581 1 93.26 119 ILE B C 1
ATOM 3279 O O . ILE B 1 119 ? 18.544 -11.11 -0.892 1 93.26 119 ILE B O 1
ATOM 3283 N N . VAL B 1 120 ? 17.27 -9.481 -1.835 1 94.51 120 VAL B N 1
ATOM 3284 C CA . VAL B 1 120 ? 16.07 -9.992 -1.182 1 94.51 120 VAL B CA 1
ATOM 3285 C C . VAL B 1 120 ? 14.99 -10.267 -2.227 1 94.51 120 VAL B C 1
ATOM 3287 O O . VAL B 1 120 ? 14.824 -9.495 -3.174 1 94.51 120 VAL B O 1
ATOM 3290 N N . ASP B 1 121 ? 14.261 -11.349 -2.189 1 90.24 121 ASP B N 1
ATOM 3291 C CA . ASP B 1 121 ? 13.066 -11.746 -2.927 1 90.24 121 ASP B CA 1
ATOM 3292 C C . ASP B 1 121 ? 13.41 -12.126 -4.365 1 90.24 121 ASP B C 1
ATOM 3294 O O . ASP B 1 121 ? 13.281 -13.289 -4.753 1 90.24 121 ASP B O 1
ATOM 3298 N N . ARG B 1 122 ? 13.966 -11.156 -5.152 1 86.41 122 ARG B N 1
ATOM 3299 C CA . ARG B 1 122 ? 14.317 -11.388 -6.55 1 86.41 122 ARG B CA 1
ATOM 3300 C C . ARG B 1 122 ? 15.829 -11.453 -6.731 1 86.41 122 ARG B C 1
ATOM 3302 O O . ARG B 1 122 ? 16.559 -10.605 -6.214 1 86.41 122 ARG B O 1
ATOM 3309 N N . GLU B 1 123 ? 16.247 -12.382 -7.505 1 77.7 123 GLU B N 1
ATOM 3310 C CA . GLU B 1 123 ? 17.677 -12.621 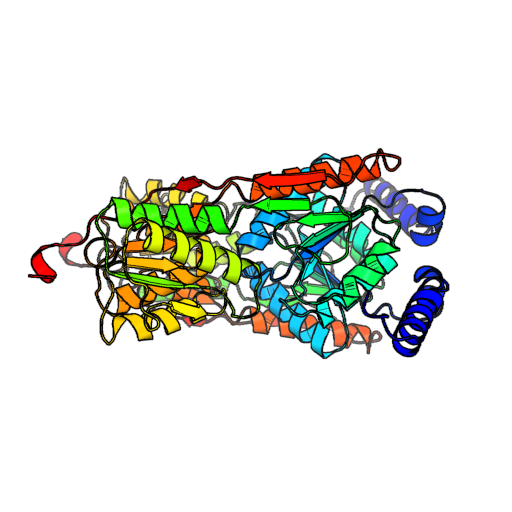-7.677 1 77.7 123 GLU B CA 1
ATOM 3311 C C . GLU B 1 123 ? 18.297 -11.596 -8.623 1 77.7 123 GLU B C 1
ATOM 3313 O O . GLU B 1 123 ? 17.589 -10.955 -9.403 1 77.7 123 GLU B O 1
ATOM 3318 N N . LEU B 1 124 ? 19.531 -11.384 -8.33 1 74.13 124 LEU B N 1
ATOM 3319 C CA . LEU B 1 124 ? 20.374 -10.589 -9.216 1 74.13 124 LEU B CA 1
ATOM 3320 C C . LEU B 1 124 ? 21.477 -11.445 -9.83 1 74.13 124 LEU B C 1
ATOM 3322 O O . LEU B 1 124 ? 22.322 -11.985 -9.112 1 74.13 124 LEU B O 1
ATOM 3326 N N . ASP B 1 125 ? 21.427 -11.581 -11.061 1 69.12 125 ASP B N 1
ATOM 3327 C CA . ASP B 1 125 ? 22.365 -12.479 -11.727 1 69.12 125 ASP B CA 1
ATOM 3328 C C . ASP B 1 125 ? 23.798 -11.964 -11.605 1 69.12 125 ASP B C 1
ATOM 3330 O O . ASP B 1 125 ? 24.039 -10.759 -11.695 1 69.12 125 ASP B O 1
ATOM 3334 N N . GLY B 1 126 ? 24.688 -12.831 -11.392 1 67.86 126 GLY B N 1
ATOM 3335 C CA . GLY B 1 126 ? 26.107 -12.535 -11.51 1 67.86 126 GLY B CA 1
ATOM 3336 C C . GLY B 1 126 ? 26.706 -11.967 -10.238 1 67.86 126 GLY B C 1
ATOM 3337 O O . GLY B 1 126 ? 27.85 -11.505 -10.236 1 67.86 126 GLY B O 1
ATOM 3338 N N . ILE B 1 127 ? 25.878 -11.921 -9.206 1 73.26 127 ILE B N 1
ATOM 3339 C CA . ILE B 1 127 ? 26.404 -11.354 -7.969 1 73.26 127 ILE B CA 1
ATOM 3340 C C . ILE B 1 127 ? 26.45 -12.431 -6.887 1 73.26 127 ILE B C 1
ATOM 3342 O O . ILE B 1 127 ? 25.475 -13.158 -6.684 1 73.26 127 ILE B O 1
ATOM 3346 N N . ASP B 1 128 ? 27.669 -12.546 -6.341 1 76.6 128 ASP B N 1
ATOM 3347 C CA . ASP B 1 128 ? 27.806 -13.411 -5.174 1 76.6 128 ASP B CA 1
ATOM 3348 C C . ASP B 1 128 ? 27.554 -12.636 -3.883 1 76.6 128 ASP B C 1
ATOM 3350 O O . ASP B 1 128 ? 28.488 -12.097 -3.284 1 76.6 128 ASP B O 1
ATOM 3354 N N . ALA B 1 129 ? 26.316 -12.529 -3.522 1 84.12 129 ALA B N 1
ATOM 3355 C CA . ALA B 1 129 ? 25.924 -11.78 -2.331 1 84.12 129 ALA B CA 1
ATOM 3356 C C . ALA B 1 129 ? 24.956 -12.587 -1.47 1 84.12 129 ALA B C 1
ATOM 3358 O O . ALA B 1 129 ? 24.419 -13.604 -1.915 1 84.12 129 ALA B O 1
ATOM 3359 N N . ASP B 1 130 ? 24.871 -12.209 -0.231 1 91.36 130 ASP B N 1
ATOM 3360 C CA . ASP B 1 130 ? 23.828 -12.771 0.621 1 91.36 130 ASP B CA 1
ATOM 3361 C C . ASP B 1 130 ? 22.448 -12.593 -0.009 1 91.36 130 ASP B C 1
ATOM 3363 O O . ASP B 1 130 ? 22.17 -11.563 -0.626 1 91.36 130 ASP B O 1
ATOM 3367 N N . MET B 1 131 ? 21.725 -13.614 0.097 1 92.99 131 MET B N 1
ATOM 3368 C CA . MET B 1 131 ? 20.4 -13.586 -0.516 1 92.99 131 MET B CA 1
ATOM 3369 C C . MET B 1 131 ? 19.369 -14.258 0.385 1 92.99 131 MET B C 1
ATOM 3371 O O . MET B 1 131 ? 19.659 -15.276 1.015 1 92.99 131 MET B O 1
ATOM 3375 N N . ILE B 1 132 ? 18.237 -13.668 0.475 1 95.19 132 ILE B N 1
ATOM 3376 C CA . ILE B 1 132 ? 17.09 -14.304 1.114 1 95.19 132 ILE B CA 1
ATOM 3377 C C . ILE B 1 132 ? 15.861 -14.17 0.218 1 95.19 132 ILE B C 1
ATOM 3379 O O . ILE B 1 132 ? 15.6 -13.097 -0.332 1 95.19 132 ILE B O 1
ATOM 3383 N N . ARG B 1 133 ? 15.189 -15.216 -0.025 1 92.82 133 ARG B N 1
ATOM 3384 C CA . ARG B 1 133 ? 13.985 -15.17 -0.848 1 92.82 133 ARG B CA 1
ATOM 3385 C C . ARG B 1 133 ? 12.979 -16.227 -0.405 1 92.82 133 ARG B C 1
ATOM 3387 O O . ARG B 1 133 ? 13.328 -17.157 0.325 1 92.82 133 ARG B O 1
ATOM 3394 N N . ILE B 1 134 ? 11.814 -16.067 -0.818 1 94.26 134 ILE B N 1
ATOM 3395 C CA . ILE B 1 134 ? 10.787 -17.086 -0.638 1 94.26 134 ILE B CA 1
ATOM 3396 C C . ILE B 1 134 ? 10.867 -18.106 -1.772 1 94.26 134 ILE B C 1
ATOM 3398 O O . ILE B 1 134 ? 11.333 -17.789 -2.868 1 94.26 134 ILE B O 1
ATOM 3402 N N . ASP B 1 135 ? 10.552 -19.32 -1.516 1 96.23 135 ASP B N 1
ATOM 3403 C CA . ASP B 1 135 ? 10.472 -20.341 -2.556 1 96.23 135 ASP B CA 1
ATOM 3404 C C . ASP B 1 135 ? 9.213 -20.165 -3.402 1 96.23 135 ASP B C 1
ATOM 3406 O O . ASP B 1 135 ? 8.18 -20.777 -3.122 1 96.23 135 ASP B O 1
ATOM 3410 N N . HIS B 1 136 ? 9.313 -19.375 -4.394 1 96.35 136 HIS B N 1
ATOM 3411 C CA . HIS B 1 136 ? 8.191 -18.988 -5.242 1 96.35 136 HIS B CA 1
ATOM 3412 C C . HIS B 1 136 ? 7.554 -20.206 -5.902 1 96.35 136 HIS B C 1
ATOM 3414 O O . HIS B 1 136 ? 6.327 -20.306 -5.977 1 96.35 136 HIS B O 1
ATOM 3420 N N . GLU B 1 137 ? 8.348 -21.084 -6.402 1 97.58 137 GLU B N 1
ATOM 3421 C CA . GLU B 1 137 ? 7.814 -22.266 -7.071 1 97.58 137 GLU B CA 1
ATOM 3422 C C . GLU B 1 137 ? 7.05 -23.156 -6.095 1 97.58 137 GLU B C 1
ATOM 3424 O O . GLU B 1 137 ? 5.942 -23.606 -6.394 1 97.58 137 GLU B O 1
ATOM 3429 N N . GLN B 1 138 ? 7.656 -23.344 -4.959 1 98.15 138 GLN B N 1
ATOM 3430 C CA . GLN B 1 138 ? 6.993 -24.163 -3.95 1 98.15 138 GLN B CA 1
ATOM 3431 C C . GLN B 1 138 ? 5.692 -23.515 -3.485 1 98.15 138 GLN B C 1
ATOM 3433 O O . GLN B 1 138 ? 4.698 -24.205 -3.247 1 98.15 138 GLN B O 1
ATOM 3438 N N . GLY B 1 139 ? 5.728 -22.217 -3.33 1 98.28 139 GLY B N 1
ATOM 3439 C CA . GLY B 1 139 ? 4.515 -21.519 -2.936 1 98.28 139 GLY B CA 1
ATOM 3440 C C . GLY B 1 139 ? 3.376 -21.699 -3.923 1 98.28 139 GLY B C 1
ATOM 3441 O O . GLY B 1 139 ? 2.241 -21.971 -3.525 1 98.28 139 GLY B O 1
ATOM 3442 N N . ALA B 1 140 ? 3.693 -21.566 -5.147 1 98.54 140 ALA B N 1
ATOM 3443 C CA . ALA B 1 140 ? 2.668 -21.715 -6.177 1 98.54 140 ALA B CA 1
ATOM 3444 C C . ALA B 1 140 ? 2.184 -23.159 -6.264 1 98.54 140 ALA B C 1
ATOM 3446 O O . ALA B 1 140 ? 1.001 -23.411 -6.506 1 98.54 140 ALA B O 1
ATOM 3447 N N . TYR B 1 141 ? 3.113 -24.086 -6.088 1 98.7 141 TYR B N 1
ATOM 3448 C CA . TYR B 1 141 ? 2.753 -25.498 -6.02 1 98.7 141 TYR B CA 1
ATOM 3449 C C . TYR B 1 141 ? 1.752 -25.752 -4.9 1 98.7 141 TYR B C 1
ATOM 3451 O O . TYR B 1 141 ? 0.723 -26.398 -5.113 1 98.7 141 TYR B O 1
ATOM 3459 N N . LEU B 1 142 ? 1.993 -25.219 -3.713 1 98.79 142 LEU B N 1
ATOM 3460 C CA . LEU B 1 142 ? 1.127 -25.401 -2.553 1 98.79 142 LEU B CA 1
ATOM 3461 C C . LEU B 1 142 ? -0.24 -24.767 -2.79 1 98.79 142 LEU B C 1
ATOM 3463 O O . LEU B 1 142 ? -1.266 -25.334 -2.41 1 98.79 142 LEU B O 1
ATOM 3467 N N . ALA B 1 143 ? -0.217 -23.581 -3.405 1 98.8 143 ALA B N 1
ATOM 3468 C CA . ALA B 1 143 ? -1.47 -22.895 -3.708 1 98.8 143 ALA B CA 1
ATOM 3469 C C . ALA B 1 143 ? -2.35 -23.74 -4.625 1 98.8 143 ALA B C 1
ATOM 3471 O O . ALA B 1 143 ? -3.538 -23.93 -4.353 1 98.8 143 ALA B O 1
ATOM 3472 N N . THR B 1 144 ? -1.776 -24.227 -5.678 1 98.81 144 THR B N 1
ATOM 3473 C CA . THR B 1 144 ? -2.505 -25.026 -6.657 1 98.81 144 THR B CA 1
ATOM 3474 C C . THR B 1 144 ? -2.929 -26.363 -6.057 1 98.81 144 THR B C 1
ATOM 3476 O O .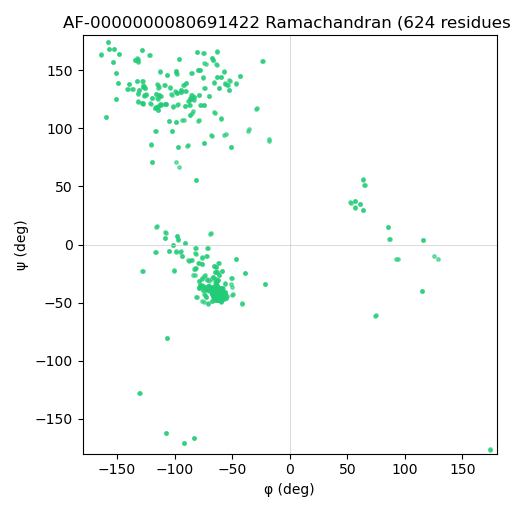 THR B 1 144 ? -4.049 -26.825 -6.285 1 98.81 144 THR B O 1
ATOM 3479 N N . ARG B 1 145 ? -2.042 -26.975 -5.307 1 98.75 145 ARG B N 1
ATOM 3480 C CA . ARG B 1 145 ? -2.348 -28.235 -4.637 1 98.75 145 ARG B CA 1
ATOM 3481 C C . ARG B 1 145 ? -3.544 -28.083 -3.703 1 98.75 145 ARG B C 1
ATOM 3483 O O . ARG B 1 145 ? -4.388 -28.977 -3.617 1 98.75 145 ARG B O 1
ATOM 3490 N N . HIS B 1 146 ? -3.604 -26.964 -2.998 1 98.88 146 HIS B N 1
ATOM 3491 C CA . HIS B 1 146 ? -4.741 -26.674 -2.131 1 98.88 146 HIS B CA 1
ATOM 3492 C C . HIS B 1 146 ? -6.054 -26.738 -2.905 1 98.88 146 HIS B C 1
ATOM 3494 O O . HIS B 1 146 ? -7.024 -27.34 -2.44 1 98.88 146 HIS B O 1
ATOM 3500 N N . LEU B 1 147 ? -6.076 -26.127 -4.072 1 98.81 147 LEU B N 1
ATOM 3501 C CA . LEU B 1 147 ? -7.272 -26.136 -4.908 1 98.81 147 LEU B CA 1
ATOM 3502 C C . LEU B 1 147 ? -7.581 -27.546 -5.398 1 98.81 147 LEU B C 1
ATOM 3504 O O . LEU B 1 147 ? -8.743 -27.96 -5.417 1 98.81 147 LEU B O 1
ATOM 3508 N N . LEU B 1 148 ? -6.571 -28.329 -5.786 1 98.69 148 LEU B N 1
ATOM 3509 C CA . LEU B 1 148 ? -6.729 -29.711 -6.227 1 98.69 148 LEU B CA 1
ATOM 3510 C C . LEU B 1 148 ? -7.295 -30.577 -5.107 1 98.69 148 LEU B C 1
ATOM 3512 O O . LEU B 1 148 ? -8.189 -31.394 -5.34 1 98.69 148 LEU B O 1
ATOM 3516 N N . ASP B 1 149 ? -6.767 -30.323 -3.909 1 98.62 149 ASP B N 1
ATOM 3517 C CA . ASP B 1 149 ? -7.192 -31.101 -2.749 1 98.62 149 ASP B CA 1
ATOM 3518 C C . ASP B 1 149 ? -8.652 -30.819 -2.403 1 98.62 149 ASP B C 1
ATOM 3520 O O . ASP B 1 149 ? -9.336 -31.67 -1.831 1 98.62 149 ASP B O 1
ATOM 3524 N N . LEU B 1 150 ? -9.148 -29.659 -2.71 1 98.41 150 LEU B N 1
ATOM 3525 C CA . LEU B 1 150 ? -10.547 -29.302 -2.5 1 98.41 150 LEU B CA 1
ATOM 3526 C C . LEU B 1 150 ? -11.437 -29.946 -3.557 1 98.41 150 LEU B C 1
ATOM 3528 O O . LEU B 1 150 ? -12.664 -29.925 -3.438 1 98.41 150 LEU B O 1
ATOM 3532 N N . GLY B 1 151 ? -10.772 -30.425 -4.691 1 98.1 151 GLY B N 1
ATOM 3533 C CA . GLY B 1 151 ? -11.532 -31.158 -5.691 1 98.1 151 GLY B CA 1
ATOM 3534 C C . GLY B 1 151 ? -11.593 -30.45 -7.031 1 98.1 151 GLY B C 1
ATOM 3535 O O . GLY B 1 151 ? -12.197 -30.956 -7.979 1 98.1 151 GLY B O 1
ATOM 3536 N N . HIS B 1 152 ? -10.924 -29.358 -7.167 1 98 152 HIS B N 1
ATOM 3537 C CA . HIS B 1 152 ? -10.958 -28.622 -8.425 1 98 152 HIS B CA 1
ATOM 3538 C C . HIS B 1 152 ? -10.102 -29.304 -9.487 1 98 152 HIS B C 1
ATOM 3540 O O . HIS B 1 152 ? -9.024 -29.821 -9.183 1 98 152 HIS B O 1
ATOM 3546 N N . ARG B 1 153 ? -10.538 -29.264 -10.714 1 96.68 153 ARG B N 1
ATOM 3547 C CA . ARG B 1 153 ? -9.778 -29.774 -11.85 1 96.68 153 ARG B CA 1
ATOM 3548 C C . ARG B 1 153 ? -9.672 -28.725 -12.953 1 96.68 153 ARG B C 1
ATOM 3550 O O . ARG B 1 153 ? -8.792 -28.808 -13.813 1 96.68 153 ARG B O 1
ATOM 3557 N N . ALA B 1 154 ? -10.629 -27.744 -12.963 1 96.39 154 ALA B N 1
ATOM 3558 C CA . ALA B 1 154 ? -10.581 -26.589 -13.855 1 96.39 154 ALA B CA 1
ATOM 3559 C C . ALA B 1 154 ? -9.978 -25.377 -13.15 1 96.39 154 ALA B C 1
ATOM 3561 O O . ALA B 1 154 ? -10.705 -24.529 -12.628 1 96.39 154 ALA B O 1
ATOM 3562 N N . ILE B 1 155 ? -8.691 -25.358 -13.169 1 98.05 155 ILE B N 1
ATOM 3563 C CA . ILE B 1 155 ? -7.966 -24.347 -12.407 1 98.05 155 ILE B CA 1
ATOM 3564 C C . ILE B 1 155 ? -7.193 -23.439 -13.361 1 98.05 155 ILE B C 1
ATOM 3566 O O . ILE B 1 155 ? -6.326 -23.904 -14.105 1 98.05 155 ILE B O 1
ATOM 3570 N N . ALA B 1 156 ? -7.496 -22.168 -13.375 1 98.27 156 ALA B N 1
ATOM 3571 C CA . ALA B 1 156 ? -6.773 -21.186 -14.179 1 98.27 156 ALA B CA 1
ATOM 3572 C C . ALA B 1 156 ? -5.7 -20.484 -13.352 1 98.27 156 ALA B C 1
ATOM 3574 O O . ALA B 1 156 ? -5.75 -20.495 -12.12 1 98.27 156 ALA B O 1
ATOM 3575 N N . CYS B 1 157 ? -4.774 -19.929 -14.04 1 98.47 157 CYS B N 1
ATOM 3576 C CA . CYS B 1 157 ? -3.713 -19.136 -13.431 1 98.47 157 CYS B CA 1
ATOM 3577 C C . CYS B 1 157 ? -3.607 -17.767 -14.092 1 98.47 157 CYS B C 1
ATOM 3579 O O . CYS B 1 157 ? -3.504 -17.671 -15.316 1 98.47 157 CYS B O 1
ATOM 3581 N N . ILE B 1 158 ? -3.763 -16.776 -13.307 1 98.15 158 ILE B N 1
ATOM 3582 C CA . ILE B 1 158 ? -3.391 -15.433 -13.737 1 98.15 158 ILE B CA 1
ATOM 3583 C C . ILE B 1 158 ? -2.051 -15.044 -13.118 1 98.15 158 ILE B C 1
ATOM 3585 O O . ILE B 1 158 ? -1.996 -14.607 -11.966 1 98.15 158 ILE B O 1
ATOM 3589 N N . GLY B 1 159 ? -1.07 -15.205 -13.863 1 96.92 159 GLY B N 1
ATOM 3590 C CA . GLY B 1 159 ? 0.285 -15.018 -13.368 1 96.92 159 GLY B CA 1
ATOM 3591 C C . GLY B 1 159 ? 0.73 -13.568 -13.379 1 96.92 159 GLY B C 1
ATOM 3592 O O . GLY B 1 159 ? -0.103 -12.658 -13.391 1 96.92 159 GLY B O 1
ATOM 3593 N N . GLY B 1 160 ? 1.995 -13.294 -13.217 1 95.26 160 GLY B N 1
ATOM 3594 C CA . GLY B 1 160 ? 2.606 -11.978 -13.314 1 95.26 160 GLY B CA 1
ATOM 3595 C C . GLY B 1 160 ? 3.113 -11.656 -14.707 1 95.26 160 GLY B C 1
ATOM 3596 O O . GLY B 1 160 ? 2.787 -12.356 -15.668 1 95.26 160 GLY B O 1
ATOM 3597 N N . PRO B 1 161 ? 3.821 -10.564 -14.762 1 93.83 161 PRO B N 1
ATOM 3598 C CA . PRO B 1 161 ? 4.345 -10.16 -16.069 1 93.83 161 PRO B CA 1
ATOM 3599 C C . PRO B 1 161 ? 5.215 -11.236 -16.714 1 93.83 161 PRO B C 1
ATOM 3601 O O . PRO B 1 161 ? 5.968 -11.925 -16.02 1 93.83 161 PRO B O 1
ATOM 3604 N N . VAL B 1 162 ? 5.233 -11.303 -17.991 1 90.59 162 VAL B N 1
ATOM 3605 C CA . VAL B 1 162 ? 5.895 -12.344 -18.77 1 90.59 162 VAL B CA 1
ATOM 3606 C C . VAL B 1 162 ? 7.399 -12.306 -18.511 1 90.59 162 VAL B C 1
ATOM 3608 O O . VAL B 1 162 ? 8.056 -13.349 -18.476 1 90.59 162 VAL B O 1
ATOM 3611 N N . HIS B 1 163 ? 7.966 -11.198 -18.225 1 86.96 163 HIS B N 1
ATOM 3612 C CA . HIS B 1 163 ? 9.414 -11.061 -18.11 1 86.96 163 HIS B CA 1
ATOM 3613 C C . HIS B 1 163 ? 9.863 -11.158 -16.656 1 86.96 163 HIS B C 1
ATOM 3615 O O . HIS B 1 163 ? 11.056 -11.049 -16.362 1 86.96 163 HIS B O 1
ATOM 3621 N N . SER B 1 164 ? 8.995 -11.403 -15.789 1 89.93 164 SER B N 1
ATOM 3622 C CA . SER B 1 164 ? 9.307 -11.486 -14.366 1 89.93 164 SER B CA 1
ATOM 3623 C C . SER B 1 164 ? 9.765 -12.888 -13.981 1 89.93 164 SER B C 1
ATOM 3625 O O . SER B 1 164 ? 9.043 -13.864 -14.195 1 89.93 164 SER B O 1
ATOM 3627 N N . THR B 1 165 ? 10.904 -12.993 -13.375 1 89.13 165 THR B N 1
ATOM 3628 C CA . THR B 1 165 ? 11.429 -14.281 -12.935 1 89.13 165 THR B CA 1
ATOM 3629 C C . THR B 1 165 ? 10.533 -14.892 -11.862 1 89.13 165 THR B C 1
ATOM 3631 O O . THR B 1 165 ? 10.323 -16.107 -11.838 1 89.13 165 THR B O 1
ATOM 3634 N N . VAL B 1 166 ? 10.007 -14.092 -11.036 1 92.84 166 VAL B N 1
ATOM 3635 C CA . VAL B 1 166 ? 9.119 -14.551 -9.973 1 92.84 166 VAL B CA 1
ATOM 3636 C C . VAL B 1 166 ? 7.848 -15.14 -10.581 1 92.84 166 VAL B C 1
ATOM 3638 O O . VAL B 1 166 ? 7.385 -16.203 -10.158 1 92.84 166 VAL B O 1
ATOM 3641 N N . ALA B 1 167 ? 7.293 -14.485 -11.568 1 94.7 167 ALA B N 1
ATOM 3642 C CA . ALA B 1 167 ? 6.101 -14.98 -12.251 1 94.7 167 ALA B CA 1
ATOM 3643 C C . ALA B 1 167 ? 6.365 -16.335 -12.902 1 94.7 167 ALA B C 1
ATOM 3645 O O . ALA B 1 167 ? 5.515 -17.227 -12.862 1 94.7 167 ALA B O 1
ATOM 3646 N N . GLU B 1 168 ? 7.524 -16.485 -13.453 1 94.7 168 GLU B N 1
ATOM 3647 C CA . GLU B 1 168 ? 7.898 -17.735 -14.107 1 94.7 168 GLU B CA 1
ATOM 3648 C C . GLU B 1 168 ? 7.982 -18.881 -13.102 1 94.7 168 GLU B C 1
ATOM 3650 O O . GLU B 1 168 ? 7.507 -19.986 -13.372 1 94.7 168 GLU B O 1
ATOM 3655 N N . MET B 1 169 ? 8.584 -18.621 -12.01 1 95.72 169 MET B N 1
ATOM 3656 C CA . MET B 1 169 ? 8.728 -19.638 -10.972 1 95.72 169 MET B CA 1
ATOM 3657 C C . MET B 1 169 ? 7.366 -20.057 -10.428 1 95.72 169 MET B C 1
ATOM 3659 O O . MET B 1 169 ? 7.125 -21.242 -10.192 1 95.72 169 MET B O 1
ATOM 3663 N N . ARG B 1 170 ? 6.512 -19.096 -10.208 1 97.32 170 ARG B N 1
ATOM 3664 C CA . ARG B 1 170 ? 5.179 -19.41 -9.704 1 97.32 170 ARG B CA 1
ATOM 3665 C C . ARG B 1 170 ? 4.375 -20.195 -10.734 1 97.32 170 ARG B C 1
ATOM 3667 O O . ARG B 1 170 ? 3.671 -21.146 -10.387 1 97.32 170 ARG B O 1
ATOM 3674 N N . LEU B 1 171 ? 4.499 -19.787 -12.013 1 97.4 171 LEU B N 1
ATOM 3675 C CA . LEU B 1 171 ? 3.843 -20.542 -13.075 1 97.4 171 LEU B CA 1
ATOM 3676 C C . LEU B 1 171 ? 4.345 -21.982 -13.108 1 97.4 171 LEU B C 1
ATOM 3678 O O . LEU B 1 171 ? 3.566 -22.911 -13.329 1 97.4 171 LEU B O 1
ATOM 3682 N N . ALA B 1 172 ? 5.638 -22.165 -12.926 1 97.45 172 ALA B N 1
ATOM 3683 C CA . ALA B 1 172 ? 6.227 -23.502 -12.891 1 97.45 172 ALA B CA 1
ATOM 3684 C C . ALA B 1 172 ? 5.63 -24.335 -11.761 1 97.45 172 ALA B C 1
ATOM 3686 O O . ALA B 1 172 ? 5.37 -25.528 -11.931 1 97.45 172 ALA B O 1
ATOM 3687 N N . GLY B 1 173 ? 5.462 -23.697 -10.599 1 98.39 173 GLY B N 1
ATOM 3688 C CA . GLY B 1 173 ? 4.833 -24.385 -9.483 1 98.39 173 GLY B CA 1
ATOM 3689 C C . GLY B 1 173 ? 3.403 -24.803 -9.768 1 98.39 173 GLY B C 1
ATOM 3690 O O . GLY B 1 173 ? 2.997 -25.917 -9.43 1 98.39 173 GLY B O 1
ATOM 3691 N N . TYR B 1 174 ? 2.674 -23.912 -10.434 1 98.58 174 TYR B N 1
ATOM 3692 C CA . TYR B 1 174 ? 1.309 -24.179 -10.874 1 98.58 174 TYR B CA 1
ATOM 3693 C C . TYR B 1 174 ? 1.265 -25.376 -11.816 1 98.58 174 TYR B C 1
ATOM 3695 O O . TYR B 1 174 ? 0.484 -26.308 -11.61 1 98.58 174 TYR B O 1
ATOM 3703 N N . ARG B 1 175 ? 2.088 -25.399 -12.755 1 98.19 175 ARG B N 1
ATOM 3704 C CA . ARG B 1 175 ? 2.132 -26.464 -13.751 1 98.19 175 ARG B CA 1
ATOM 3705 C C . ARG B 1 175 ? 2.54 -27.79 -13.118 1 98.19 175 ARG B C 1
ATOM 3707 O O . ARG B 1 175 ? 1.98 -28.839 -13.444 1 98.19 175 ARG B O 1
ATOM 3714 N N . ARG B 1 176 ? 3.518 -27.746 -12.25 1 98.39 176 ARG B N 1
ATOM 3715 C CA . ARG B 1 176 ? 3.996 -28.946 -11.571 1 98.39 176 ARG B CA 1
ATOM 3716 C C . ARG B 1 176 ? 2.874 -29.612 -10.782 1 98.39 176 ARG B C 1
ATOM 3718 O O . ARG B 1 176 ? 2.726 -30.836 -10.815 1 98.39 176 ARG B O 1
ATOM 3725 N N . ALA B 1 177 ? 2.097 -28.808 -10.064 1 98.68 177 ALA B N 1
ATOM 3726 C CA . ALA B 1 177 ? 0.986 -29.338 -9.277 1 98.68 177 ALA B CA 1
ATOM 3727 C C . ALA B 1 177 ? -0.041 -30.025 -10.172 1 98.68 177 ALA B C 1
ATOM 3729 O O . ALA B 1 177 ? -0.513 -31.12 -9.859 1 98.68 177 ALA B O 1
ATOM 3730 N N . LEU B 1 178 ? -0.398 -29.417 -11.278 1 98.37 178 LEU B N 1
ATOM 3731 C CA . LEU B 1 178 ? -1.377 -29.981 -12.201 1 98.37 178 LEU B CA 1
ATOM 3732 C C . LEU B 1 178 ? -0.855 -31.272 -12.824 1 98.37 178 LEU B C 1
ATOM 3734 O O . LEU B 1 178 ? -1.59 -32.256 -12.93 1 98.37 178 LEU B O 1
ATOM 3738 N N . GLN B 1 179 ? 0.386 -31.223 -13.212 1 97.82 179 GLN B N 1
ATOM 3739 C CA . GLN B 1 179 ? 1.005 -32.397 -13.819 1 97.82 179 GLN B CA 1
ATOM 3740 C C . GLN B 1 179 ? 0.983 -33.587 -12.864 1 97.82 179 GLN B C 1
ATOM 3742 O O . GLN B 1 179 ? 0.62 -34.698 -13.256 1 97.82 179 GLN B O 1
ATOM 3747 N N . GLN B 1 180 ? 1.339 -33.36 -11.667 1 98.06 180 GLN B N 1
ATOM 3748 C CA . GLN B 1 180 ? 1.39 -34.425 -10.671 1 98.06 180 GLN B CA 1
ATOM 3749 C C . GLN B 1 180 ? -0.001 -34.993 -10.401 1 98.06 180 GLN B C 1
ATOM 3751 O O . GLN B 1 180 ? -0.141 -36.167 -10.05 1 98.06 180 GLN B O 1
ATOM 3756 N N . ALA B 1 181 ? -0.989 -34.175 -10.558 1 97.88 181 ALA B N 1
ATOM 3757 C CA . ALA B 1 181 ? -2.367 -34.606 -10.339 1 97.88 181 ALA B CA 1
ATOM 3758 C C . ALA B 1 181 ? -2.993 -35.12 -11.632 1 97.88 181 ALA B C 1
ATOM 3760 O O . ALA B 1 181 ? -4.184 -35.439 -11.669 1 97.88 181 ALA B O 1
ATOM 3761 N N . SER B 1 182 ? -2.246 -35.144 -12.735 1 97.5 182 SER B N 1
ATOM 3762 C CA . SER B 1 182 ? -2.686 -35.591 -14.052 1 97.5 182 SER B CA 1
ATOM 3763 C C . SER B 1 182 ? -3.846 -34.743 -14.564 1 97.5 182 SER B C 1
ATOM 3765 O O . SER B 1 182 ? -4.817 -35.274 -15.107 1 97.5 182 SER B O 1
ATOM 3767 N N . VAL B 1 183 ? -3.814 -33.501 -14.235 1 96.39 183 VAL B N 1
ATOM 3768 C CA . VAL B 1 183 ? -4.771 -32.531 -14.757 1 96.39 183 VAL B CA 1
ATOM 3769 C C . VAL B 1 183 ? -4.144 -31.758 -15.915 1 96.39 183 VAL B C 1
ATOM 3771 O O . VAL B 1 183 ? -3.003 -31.3 -15.818 1 96.39 183 VAL B O 1
ATOM 3774 N N . GLN B 1 184 ? -4.816 -31.648 -16.97 1 91.56 184 GLN B N 1
ATOM 3775 C CA . GLN B 1 184 ? -4.289 -30.984 -18.157 1 91.56 184 GLN B CA 1
ATOM 3776 C C . GLN B 1 184 ? -4.25 -29.47 -17.969 1 91.56 184 GLN B C 1
ATOM 3778 O O . GLN B 1 184 ? -5.216 -28.874 -17.488 1 91.56 184 GLN B O 1
ATOM 3783 N N . VAL B 1 185 ? -3.156 -28.938 -18.356 1 89.56 185 VAL B N 1
ATOM 3784 C CA . VAL B 1 185 ? -3.024 -27.484 -18.371 1 89.56 185 VAL B CA 1
ATOM 3785 C C . VAL B 1 185 ? -3.616 -26.925 -19.662 1 89.56 185 VAL B C 1
ATOM 3787 O O . VAL B 1 185 ? -3.239 -27.345 -20.759 1 89.56 185 VAL B O 1
ATOM 3790 N N . ARG B 1 186 ? -4.48 -26.075 -19.521 1 90.25 186 ARG B N 1
ATOM 3791 C CA . ARG B 1 186 ? -5.068 -25.421 -20.686 1 90.25 186 ARG B CA 1
ATOM 3792 C C . ARG B 1 186 ? -4.415 -24.067 -20.941 1 90.25 186 ARG B C 1
ATOM 3794 O O . ARG B 1 186 ? -4.379 -23.212 -20.053 1 90.25 186 ARG B O 1
ATOM 3801 N N . ALA B 1 187 ? -4.005 -23.784 -22.071 1 89.56 187 ALA B N 1
ATOM 3802 C CA . ALA B 1 187 ? -3.293 -22.559 -22.427 1 89.56 187 ALA B CA 1
ATOM 3803 C C . ALA B 1 187 ? -4.18 -21.333 -22.229 1 89.56 187 ALA B C 1
ATOM 3805 O O . ALA B 1 187 ? -3.699 -20.269 -21.83 1 89.56 187 ALA B O 1
ATOM 3806 N N . GLU B 1 188 ? -5.472 -21.514 -22.489 1 90.83 188 GLU B N 1
ATOM 3807 C CA . GLU B 1 188 ? -6.408 -20.399 -22.384 1 90.83 188 GLU B CA 1
ATOM 3808 C C . GLU B 1 188 ? -6.646 -20.014 -20.926 1 90.83 188 GLU B C 1
ATOM 3810 O O . GLU B 1 188 ? -7.201 -18.951 -20.642 1 90.83 188 GLU B O 1
ATOM 3815 N N . TRP B 1 189 ? -6.125 -20.915 -20.014 1 92.82 189 TRP B N 1
ATOM 3816 C CA . TRP B 1 189 ? -6.322 -20.666 -18.59 1 92.82 189 TRP B CA 1
ATOM 3817 C C . TRP B 1 189 ? -5.019 -20.234 -17.927 1 92.82 189 TRP B C 1
ATOM 3819 O O . TRP B 1 189 ? -4.925 -20.189 -16.699 1 92.82 189 TRP B O 1
ATOM 3829 N N . SER B 1 190 ? -4.046 -19.97 -18.716 1 94.37 190 SER B N 1
ATOM 3830 C CA . SER B 1 190 ? -2.777 -19.427 -18.241 1 94.37 190 SER B CA 1
ATOM 3831 C C . SER B 1 190 ? -2.524 -18.035 -18.809 1 94.37 190 SER B C 1
ATOM 3833 O O . SER B 1 190 ? -1.993 -17.896 -19.913 1 94.37 190 SER B O 1
ATOM 3835 N N . LEU B 1 191 ? -2.836 -17.032 -18.019 1 95.37 191 LEU B N 1
ATOM 3836 C CA . LEU B 1 191 ? -2.738 -15.655 -18.49 1 95.37 191 LEU B CA 1
ATOM 3837 C C . LEU B 1 191 ? -1.632 -14.906 -17.753 1 95.37 191 LEU B C 1
ATOM 3839 O O . LEU B 1 191 ? -1.359 -15.186 -16.584 1 95.37 191 LEU B O 1
ATOM 3843 N N . HIS B 1 192 ? -1.051 -14.009 -18.429 1 96.2 192 HIS B N 1
ATOM 3844 C CA . HIS B 1 192 ? -0.112 -13.071 -17.825 1 96.2 192 HIS B CA 1
ATOM 3845 C C . HIS B 1 192 ? -0.787 -11.738 -17.517 1 96.2 192 HIS B C 1
ATOM 3847 O O . HIS B 1 192 ? -1.744 -11.352 -18.191 1 96.2 192 HIS B O 1
ATOM 3853 N N . SER B 1 193 ? -0.303 -11.128 -16.5 1 96.7 193 SER B N 1
ATOM 3854 C CA . SER B 1 193 ? -0.801 -9.828 -16.062 1 96.7 193 SER B CA 1
ATOM 3855 C C . SER B 1 193 ? 0.278 -9.045 -15.321 1 96.7 193 SER B C 1
ATOM 3857 O O . SER B 1 193 ? 1.24 -9.628 -14.817 1 96.7 193 SER B O 1
ATOM 3859 N N . GLU B 1 194 ? 0.116 -7.694 -15.293 1 95.81 194 GLU B N 1
ATOM 3860 C CA . GLU B 1 194 ? 0.909 -6.926 -14.338 1 95.81 194 GLU B CA 1
ATOM 3861 C C . GLU B 1 194 ? 0.488 -7.229 -12.902 1 95.81 194 GLU B C 1
ATOM 3863 O O . GLU B 1 194 ? -0.602 -7.753 -12.667 1 95.81 194 GLU B O 1
ATOM 3868 N N . PHE B 1 195 ? 1.329 -6.934 -11.98 1 95.87 195 PHE B N 1
ATOM 3869 C CA . PHE B 1 195 ? 1.036 -7.166 -10.571 1 95.87 195 PHE B CA 1
ATOM 3870 C C . PHE B 1 195 ? 0.186 -6.036 -10.002 1 95.87 195 PHE B C 1
ATOM 3872 O O . PHE B 1 195 ? 0.588 -5.37 -9.046 1 95.87 195 PHE B O 1
ATOM 3879 N N . THR B 1 196 ? -0.936 -5.782 -10.606 1 96.72 196 THR B N 1
ATOM 3880 C CA . THR B 1 196 ? -1.879 -4.763 -10.158 1 96.72 196 THR B CA 1
ATOM 3881 C C . THR B 1 196 ? -3.298 -5.323 -10.109 1 96.72 196 THR B C 1
ATOM 3883 O O . THR B 1 196 ? -3.607 -6.305 -10.787 1 96.72 196 THR B O 1
ATOM 3886 N N . SER B 1 197 ? -4.084 -4.694 -9.339 1 98.12 197 SER B N 1
ATOM 3887 C CA . SER B 1 197 ? -5.483 -5.101 -9.266 1 98.12 197 SER B CA 1
ATOM 3888 C C . SER B 1 197 ? -6.202 -4.847 -10.587 1 98.12 197 SER B C 1
ATOM 3890 O O . SER B 1 197 ? -7.035 -5.65 -11.011 1 98.12 197 SER B O 1
ATOM 3892 N N . SER B 1 198 ? -5.882 -3.74 -11.22 1 98.17 198 SER B N 1
ATOM 3893 C CA . SER B 1 198 ? -6.502 -3.405 -12.498 1 98.17 198 SER B CA 1
ATOM 3894 C C . SER B 1 198 ? -6.212 -4.471 -13.55 1 98.17 198 SER B C 1
ATOM 3896 O O . SER B 1 198 ? -7.117 -4.912 -14.261 1 98.17 198 SER B O 1
ATOM 3898 N N . ALA B 1 199 ? -5.005 -4.89 -13.646 1 98.07 199 ALA B N 1
ATOM 3899 C CA . ALA B 1 199 ? -4.624 -5.915 -14.614 1 98.07 199 ALA B CA 1
ATOM 3900 C C . ALA B 1 199 ? -5.25 -7.262 -14.263 1 98.07 199 ALA B C 1
ATOM 3902 O O . ALA B 1 199 ? -5.683 -8.002 -15.149 1 98.07 199 ALA B O 1
ATOM 3903 N N . GLY B 1 200 ? -5.238 -7.577 -12.955 1 98.41 200 GLY B N 1
ATOM 3904 C CA . GLY B 1 200 ? -5.915 -8.787 -12.516 1 98.41 200 GLY B CA 1
ATOM 3905 C C . GLY B 1 200 ? -7.394 -8.8 -12.854 1 98.41 200 GLY B C 1
ATOM 3906 O O . GLY B 1 200 ? -7.933 -9.827 -13.27 1 98.41 200 GLY B O 1
ATOM 3907 N N . HIS B 1 201 ? -8.032 -7.66 -12.67 1 98.58 201 HIS B N 1
ATOM 3908 C CA . HIS B 1 201 ? -9.443 -7.5 -13.004 1 98.58 201 HIS B CA 1
ATOM 3909 C C . HIS B 1 201 ? -9.689 -7.748 -14.488 1 98.58 201 HIS B C 1
ATOM 3911 O O . HIS B 1 201 ? -10.6 -8.494 -14.855 1 98.58 201 HIS B O 1
ATOM 3917 N N . GLU B 1 202 ? -8.878 -7.151 -15.307 1 98.02 202 GLU B N 1
ATOM 3918 C CA . GLU B 1 202 ? -9.023 -7.293 -16.752 1 98.02 202 GLU B CA 1
ATOM 3919 C C . GLU B 1 202 ? -8.84 -8.745 -17.186 1 98.02 202 GLU B C 1
ATOM 3921 O O . GLU B 1 202 ? -9.622 -9.263 -17.985 1 98.02 202 GLU B O 1
ATOM 3926 N N . ALA B 1 203 ? -7.812 -9.361 -16.689 1 97.15 203 ALA B N 1
ATOM 3927 C CA . ALA B 1 203 ? -7.552 -10.759 -17.023 1 97.15 203 ALA B CA 1
ATOM 3928 C C . ALA B 1 203 ? -8.702 -11.654 -16.57 1 97.15 203 ALA B C 1
ATOM 3930 O O . ALA B 1 203 ? -9.114 -12.562 -17.297 1 97.15 203 ALA B O 1
ATOM 3931 N N . ALA B 1 204 ? -9.195 -11.424 -15.408 1 97.87 204 ALA B N 1
ATOM 3932 C CA . ALA B 1 204 ? -10.302 -12.21 -14.867 1 97.87 204 ALA B CA 1
ATOM 3933 C C . ALA B 1 204 ? -11.564 -12.028 -15.705 1 97.87 204 ALA B C 1
ATOM 3935 O O . ALA B 1 204 ? -12.312 -12.983 -15.928 1 97.87 204 ALA B O 1
ATOM 3936 N N . CYS B 1 205 ? -11.796 -10.783 -16.103 1 97.26 205 CYS B N 1
ATOM 3937 C CA . CYS B 1 205 ? -12.954 -10.52 -16.951 1 97.26 205 CYS B CA 1
ATOM 3938 C C . CYS B 1 205 ? -12.907 -11.369 -18.216 1 97.26 205 CYS B C 1
ATOM 3940 O O . CYS B 1 205 ? -13.925 -11.92 -18.637 1 97.26 205 CYS B O 1
ATOM 3942 N N . GLN B 1 206 ? -11.766 -11.483 -18.753 1 94.5 206 GLN B N 1
ATOM 3943 C CA . GLN B 1 206 ? -11.589 -12.29 -19.955 1 94.5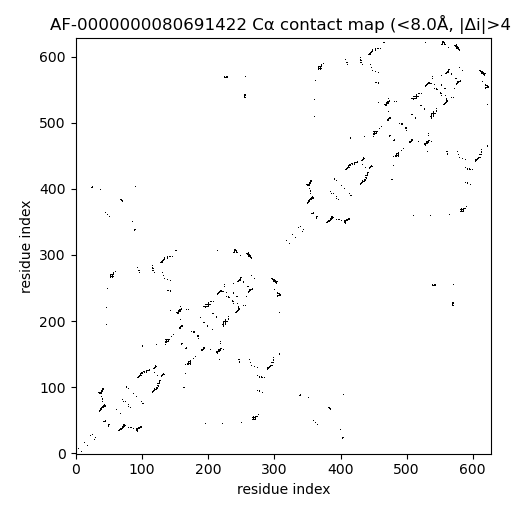 206 GLN B CA 1
ATOM 3944 C C . GLN B 1 206 ? -11.832 -13.769 -19.667 1 94.5 206 GLN B C 1
ATOM 3946 O O . GLN B 1 206 ? -12.544 -14.444 -20.413 1 94.5 206 GLN B O 1
ATOM 3951 N N . LEU B 1 207 ? -11.307 -14.259 -18.601 1 94.57 207 LEU B N 1
ATOM 3952 C CA . LEU B 1 207 ? -11.372 -15.67 -18.236 1 94.57 207 LEU B CA 1
ATOM 3953 C C . LEU B 1 207 ? -12.804 -16.082 -17.912 1 94.57 207 LEU B C 1
ATOM 3955 O O . LEU B 1 207 ? -13.234 -17.18 -18.273 1 94.57 207 LEU B O 1
ATOM 3959 N N . LEU B 1 208 ? -13.553 -15.253 -17.249 1 95.44 208 LEU B N 1
ATOM 3960 C CA . LEU B 1 208 ? -14.86 -15.6 -16.7 1 95.44 208 LEU B CA 1
ATOM 3961 C C . LEU B 1 208 ? -15.952 -15.427 -17.75 1 95.44 208 LEU B C 1
ATOM 3963 O O . LEU B 1 208 ? -17.081 -15.887 -17.559 1 95.44 208 LEU B O 1
ATOM 3967 N N . ALA B 1 209 ? -15.709 -14.781 -18.84 1 90.79 209 ALA B N 1
ATOM 3968 C CA . ALA B 1 209 ? -16.688 -14.521 -19.892 1 90.79 209 ALA B CA 1
ATOM 3969 C C . ALA B 1 209 ? -16.956 -15.777 -20.715 1 90.79 209 ALA B C 1
ATOM 3971 O O . ALA B 1 209 ? -18.078 -15.994 -21.181 1 90.79 209 ALA B O 1
ATOM 3972 N N . GLU B 1 210 ? -16.14 -16.613 -20.997 1 80.42 210 GLU B N 1
ATOM 3973 C CA . GLU B 1 210 ? -16.296 -17.7 -21.96 1 80.42 210 GLU B CA 1
ATOM 3974 C C . GLU B 1 210 ? -16.464 -19.043 -21.254 1 80.42 210 GLU B C 1
ATOM 3976 O O . GLU B 1 210 ? -17.571 -19.58 -21.186 1 80.42 210 GLU B O 1
ATOM 3981 N N . ARG B 1 211 ? -15.52 -19.723 -20.782 1 80.14 211 ARG B N 1
ATOM 3982 C CA . ARG B 1 211 ? -15.473 -20.995 -20.068 1 80.14 211 ARG B CA 1
ATOM 3983 C C . ARG B 1 211 ? -14.844 -20.826 -18.689 1 80.14 211 ARG B C 1
ATOM 3985 O O . ARG B 1 211 ? -13.656 -21.098 -18.505 1 80.14 211 ARG B O 1
ATOM 3992 N N . PRO B 1 212 ? -15.733 -20.482 -17.81 1 90.29 212 PRO B N 1
ATOM 3993 C CA . PRO B 1 212 ? -15.173 -20.122 -16.506 1 90.29 212 PRO B CA 1
ATOM 3994 C C . PRO B 1 212 ? -14.611 -21.325 -15.752 1 90.29 212 PRO B C 1
ATOM 3996 O O . PRO B 1 212 ? -15.246 -22.381 -15.707 1 90.29 212 PRO B O 1
ATOM 3999 N N . PRO B 1 213 ? -13.372 -21.2 -15.311 1 95.99 213 PRO B N 1
ATOM 4000 C CA . PRO B 1 213 ? -12.859 -22.196 -14.367 1 95.99 213 PRO B CA 1
ATOM 4001 C C . PRO B 1 213 ? -13.627 -22.208 -13.047 1 95.99 213 PRO B C 1
ATOM 4003 O O . PRO B 1 213 ? -14.466 -21.336 -12.809 1 95.99 213 PRO B O 1
ATOM 4006 N N . THR B 1 214 ? -13.419 -23.221 -12.296 1 97.06 214 THR B N 1
ATOM 4007 C CA . THR B 1 214 ? -14.034 -23.255 -10.974 1 97.06 214 THR B CA 1
ATOM 4008 C C . THR B 1 214 ? -13.082 -22.696 -9.92 1 97.06 214 THR B C 1
ATOM 4010 O O . THR B 1 214 ? -13.477 -22.477 -8.773 1 97.06 214 THR B O 1
ATOM 4013 N N . ALA B 1 215 ? -11.766 -22.471 -10.368 1 98.41 215 ALA B N 1
ATOM 4014 C CA . ALA B 1 215 ? -10.779 -21.918 -9.443 1 98.41 215 ALA B CA 1
ATOM 4015 C C . ALA B 1 215 ? -9.722 -21.11 -10.188 1 98.41 215 ALA B C 1
ATOM 4017 O O . ALA B 1 215 ? -9.384 -21.423 -11.332 1 98.41 215 ALA B O 1
ATOM 4018 N N . ILE B 1 216 ? -9.23 -20.1 -9.556 1 98.72 216 ILE B N 1
ATOM 4019 C CA . ILE B 1 216 ? -8.162 -19.275 -10.109 1 98.72 216 ILE B CA 1
ATOM 4020 C C . ILE B 1 216 ? -7.027 -19.151 -9.094 1 98.72 216 ILE B C 1
ATOM 4022 O O . ILE B 1 216 ? -7.254 -18.766 -7.944 1 98.72 216 ILE B O 1
ATOM 4026 N N . PHE B 1 217 ? -5.863 -19.549 -9.478 1 98.89 217 PHE B N 1
ATOM 4027 C CA . PHE B 1 217 ? -4.638 -19.159 -8.789 1 98.89 217 PHE B CA 1
ATOM 4028 C C . PHE B 1 217 ? -4.117 -17.83 -9.323 1 98.89 217 PHE B C 1
ATOM 4030 O O . PHE B 1 217 ? -3.682 -17.745 -10.473 1 98.89 217 PHE B O 1
ATOM 4037 N N . ALA B 1 218 ? -4.165 -16.789 -8.539 1 98.87 218 ALA B N 1
ATOM 4038 C CA . ALA B 1 218 ? -3.62 -15.483 -8.9 1 98.87 218 ALA B CA 1
ATOM 4039 C C . ALA B 1 218 ? -2.159 -15.362 -8.477 1 98.87 218 ALA B C 1
ATOM 4041 O O . ALA B 1 218 ? -1.799 -15.723 -7.354 1 98.87 218 ALA B O 1
ATOM 4042 N N . GLY B 1 219 ? -1.362 -14.794 -9.293 1 98.17 219 GLY B N 1
ATOM 4043 C CA . GLY B 1 219 ? 0.08 -14.731 -9.11 1 98.17 219 GLY B CA 1
ATOM 4044 C C . GLY B 1 219 ? 0.49 -13.956 -7.872 1 98.17 219 GLY B C 1
ATOM 4045 O O . GLY B 1 219 ? 1.608 -14.114 -7.376 1 98.17 219 GLY B O 1
ATOM 4046 N N . ASN B 1 220 ? -0.341 -13.065 -7.385 1 97.84 220 ASN B N 1
ATOM 4047 C CA . ASN B 1 220 ? -0.199 -12.445 -6.072 1 97.84 220 ASN B CA 1
ATOM 4048 C C . ASN B 1 220 ? -1.53 -11.901 -5.562 1 97.84 220 ASN B C 1
ATOM 4050 O O . ASN B 1 220 ? -2.544 -11.978 -6.258 1 97.84 220 ASN B O 1
ATOM 4054 N N . ASP B 1 221 ? -1.553 -11.426 -4.371 1 98.57 221 ASP B N 1
ATOM 4055 C CA . ASP B 1 221 ? -2.786 -11.013 -3.708 1 98.57 221 ASP B CA 1
ATOM 4056 C C . ASP B 1 221 ? -3.426 -9.828 -4.428 1 98.57 221 ASP B C 1
ATOM 4058 O O . ASP B 1 221 ? -4.653 -9.722 -4.492 1 98.57 221 ASP B O 1
ATOM 4062 N N . VAL B 1 222 ? -2.653 -8.949 -4.965 1 98.31 222 VAL B N 1
ATOM 4063 C CA . VAL B 1 222 ? -3.186 -7.768 -5.636 1 98.31 222 VAL B CA 1
ATOM 4064 C C . VAL B 1 222 ? -3.946 -8.185 -6.893 1 98.31 222 VAL B C 1
ATOM 4066 O O . VAL B 1 222 ? -5.02 -7.654 -7.182 1 98.31 222 VAL B O 1
ATOM 4069 N N . ILE B 1 223 ? -3.395 -9.09 -7.672 1 98.62 223 ILE B N 1
ATOM 4070 C CA . ILE B 1 223 ? -4.106 -9.668 -8.808 1 98.62 223 ILE B CA 1
ATOM 4071 C C . ILE B 1 223 ? -5.392 -10.334 -8.327 1 98.62 223 ILE B C 1
ATOM 4073 O O . ILE B 1 223 ? -6.456 -10.148 -8.923 1 98.62 223 ILE B O 1
ATOM 4077 N N . ALA B 1 224 ? -5.292 -11.096 -7.237 1 98.87 224 ALA B N 1
ATOM 4078 C CA . ALA B 1 224 ? -6.435 -11.829 -6.697 1 98.87 224 ALA B CA 1
ATOM 4079 C C . ALA B 1 224 ? -7.569 -10.879 -6.325 1 98.87 224 ALA B C 1
ATOM 4081 O O . ALA B 1 224 ? -8.744 -11.198 -6.519 1 98.87 224 ALA B O 1
ATOM 4082 N N . ILE B 1 225 ? -7.241 -9.774 -5.799 1 98.61 225 ILE B N 1
ATOM 4083 C CA . ILE B 1 225 ? -8.242 -8.781 -5.426 1 98.61 225 ILE B CA 1
ATOM 4084 C C . ILE B 1 225 ? -8.951 -8.268 -6.677 1 98.61 225 ILE B C 1
ATOM 4086 O O . ILE B 1 225 ? -10.166 -8.06 -6.668 1 98.61 225 ILE B O 1
ATOM 4090 N N . GLY B 1 226 ? -8.178 -8.063 -7.759 1 98.69 226 GLY B N 1
ATOM 4091 C CA . GLY B 1 226 ? -8.797 -7.753 -9.038 1 98.69 226 GLY B CA 1
ATOM 4092 C C . GLY B 1 226 ? -9.744 -8.836 -9.521 1 98.69 226 GLY B C 1
ATOM 4093 O O . GLY B 1 226 ? -10.801 -8.538 -10.082 1 98.69 226 GLY B O 1
ATOM 4094 N N . VAL B 1 227 ? -9.392 -10.09 -9.276 1 98.72 227 VAL B N 1
ATOM 4095 C CA . VAL B 1 227 ? -10.223 -11.231 -9.646 1 98.72 227 VAL B CA 1
ATOM 4096 C C . VAL B 1 227 ? -11.519 -11.209 -8.838 1 98.72 227 VAL B C 1
ATOM 4098 O O . VAL B 1 227 ? -12.602 -11.429 -9.385 1 98.72 227 VAL B O 1
ATOM 4101 N N . LEU B 1 228 ? -11.417 -10.955 -7.535 1 98.55 228 LEU B N 1
ATOM 4102 C CA . LEU B 1 228 ? -12.595 -10.874 -6.678 1 98.55 228 LEU B CA 1
ATOM 4103 C C . LEU B 1 228 ? -13.559 -9.803 -7.179 1 98.55 228 LEU B C 1
ATOM 4105 O O . LEU B 1 228 ? -14.774 -10.013 -7.191 1 98.55 228 LEU B O 1
ATOM 4109 N N . ARG B 1 229 ? -12.988 -8.673 -7.606 1 98.44 229 ARG B N 1
ATOM 4110 C CA . ARG B 1 229 ? -13.804 -7.582 -8.127 1 98.44 229 ARG B CA 1
ATOM 4111 C C . ARG B 1 229 ? -14.543 -8.007 -9.392 1 98.44 229 ARG B C 1
ATOM 4113 O O . ARG B 1 229 ? -15.747 -7.774 -9.522 1 98.44 229 ARG B O 1
ATOM 4120 N N . ALA B 1 230 ? -13.819 -8.606 -10.293 1 98.06 230 ALA B N 1
ATOM 4121 C CA . ALA B 1 230 ? -14.412 -9.067 -11.545 1 98.06 230 ALA B CA 1
ATOM 4122 C C . ALA B 1 230 ? -15.532 -10.07 -11.285 1 98.06 230 ALA B C 1
ATOM 4124 O O . ALA B 1 230 ? -16.585 -10.014 -11.925 1 98.06 230 ALA B O 1
ATOM 4125 N N . ALA B 1 231 ? -15.32 -11.011 -10.374 1 97.72 231 ALA B N 1
ATOM 4126 C CA . ALA B 1 231 ? -16.332 -11.999 -10.009 1 97.72 231 ALA B CA 1
ATOM 4127 C C . ALA B 1 231 ? -17.582 -11.324 -9.453 1 97.72 231 ALA B C 1
ATOM 4129 O O . ALA B 1 231 ? -18.703 -11.654 -9.85 1 97.72 231 ALA B O 1
ATOM 4130 N N . ALA B 1 232 ? -17.378 -10.388 -8.574 1 96.5 232 ALA B N 1
ATOM 4131 C CA . ALA B 1 232 ? -18.495 -9.683 -7.951 1 96.5 232 ALA B CA 1
ATOM 4132 C C . ALA B 1 232 ? -19.337 -8.957 -8.997 1 96.5 232 ALA B C 1
ATOM 4134 O O . ALA B 1 232 ? -20.569 -8.986 -8.939 1 96.5 232 ALA B O 1
ATOM 4135 N N . GLU B 1 233 ? -18.658 -8.343 -9.918 1 96.65 233 GLU B N 1
ATOM 4136 C CA . GLU B 1 233 ? -19.342 -7.593 -10.967 1 96.65 233 GLU B CA 1
ATOM 4137 C C . GLU B 1 233 ? -20.19 -8.514 -11.84 1 96.65 233 GLU B C 1
ATOM 4139 O O . GLU B 1 233 ? -21.127 -8.061 -12.501 1 96.65 233 GLU B O 1
ATOM 4144 N N . ARG B 1 234 ? -19.879 -9.75 -11.787 1 95.87 234 ARG B N 1
ATOM 4145 C CA . ARG B 1 234 ? -20.572 -10.724 -12.624 1 95.87 234 ARG B CA 1
ATOM 4146 C C . ARG B 1 234 ? -21.494 -11.606 -11.789 1 95.87 234 ARG B C 1
ATOM 4148 O O . ARG B 1 234 ? -21.996 -12.622 -12.273 1 95.87 234 ARG B O 1
ATOM 4155 N N . LEU B 1 235 ? -21.588 -11.262 -10.536 1 95.24 235 LEU B N 1
ATOM 4156 C CA . LEU B 1 235 ? -22.456 -11.948 -9.585 1 95.24 235 LEU B CA 1
ATOM 4157 C C . LEU B 1 235 ? -22.023 -13.399 -9.403 1 95.24 235 LEU B C 1
ATOM 4159 O O . LEU B 1 235 ? -22.863 -14.285 -9.229 1 95.24 235 LEU B O 1
ATOM 4163 N N . ILE B 1 236 ? -20.764 -13.622 -9.564 1 96.31 236 ILE B N 1
ATOM 4164 C CA . ILE B 1 236 ? -20.167 -14.918 -9.262 1 96.31 236 ILE B CA 1
ATOM 4165 C C . ILE B 1 236 ? -19.771 -14.973 -7.788 1 96.31 236 ILE B C 1
ATOM 4167 O O . ILE B 1 236 ? -18.993 -14.14 -7.317 1 96.31 236 ILE B O 1
ATOM 4171 N N . ARG B 1 237 ? -20.389 -15.94 -7.135 1 96.49 237 ARG B N 1
ATOM 4172 C CA . ARG B 1 237 ? -20.141 -16.027 -5.7 1 96.49 237 ARG B CA 1
ATOM 4173 C C . ARG B 1 237 ? -18.796 -16.688 -5.416 1 96.49 237 ARG B C 1
ATOM 4175 O O . ARG B 1 237 ? -18.492 -17.749 -5.964 1 96.49 237 ARG B O 1
ATOM 4182 N N . VAL B 1 238 ? -17.949 -16.079 -4.609 1 97.86 238 VAL B N 1
ATOM 4183 C CA . VAL B 1 238 ? -16.704 -16.631 -4.086 1 97.86 238 VAL B CA 1
ATOM 4184 C C . VAL B 1 238 ? -16.86 -16.943 -2.6 1 97.86 238 VAL B C 1
ATOM 4186 O O . VAL B 1 238 ? -17.186 -16.058 -1.805 1 97.86 238 VAL B O 1
ATOM 4189 N N . PRO B 1 239 ? -16.678 -18.138 -2.224 1 97.68 239 PRO B N 1
ATOM 4190 C CA . PRO B 1 239 ? -15.998 -19.211 -2.952 1 97.68 239 PRO B CA 1
ATOM 4191 C C . PRO B 1 239 ? -16.971 -20.186 -3.612 1 97.68 239 PRO B C 1
ATOM 4193 O O . PRO B 1 239 ? -16.545 -21.153 -4.248 1 97.68 239 PRO B O 1
ATOM 4196 N N . GLN B 1 240 ? -18.249 -20.014 -3.494 1 96.21 240 GLN B N 1
ATOM 4197 C CA . GLN B 1 240 ? -19.234 -21.035 -3.834 1 96.21 240 GLN B CA 1
ATOM 4198 C C . GLN B 1 240 ? -19.167 -21.393 -5.315 1 96.21 240 GLN B C 1
ATOM 4200 O O . GLN B 1 240 ? -19.262 -22.567 -5.68 1 96.21 240 GLN B O 1
ATOM 4205 N N . ASP B 1 241 ? -19.067 -20.41 -6.166 1 96.53 241 ASP B N 1
ATOM 4206 C CA . ASP B 1 241 ? -19.063 -20.627 -7.609 1 96.53 241 ASP B CA 1
ATOM 4207 C C . ASP B 1 241 ? -17.642 -20.582 -8.167 1 96.53 241 ASP B C 1
ATOM 4209 O O . ASP B 1 241 ? -17.377 -21.112 -9.248 1 96.53 241 ASP B O 1
ATOM 4213 N N . LEU B 1 242 ? -16.746 -19.953 -7.463 1 98.2 242 LEU B N 1
ATOM 4214 C CA . LEU B 1 242 ? -15.362 -19.757 -7.879 1 98.2 242 LEU B CA 1
ATOM 4215 C C . LEU B 1 242 ? -14.439 -19.658 -6.668 1 98.2 242 LEU B C 1
ATOM 4217 O O . LEU B 1 242 ? -14.672 -18.847 -5.769 1 98.2 242 LEU B O 1
ATOM 4221 N N . SER B 1 243 ? -13.446 -20.479 -6.641 1 98.85 243 SER B N 1
ATOM 4222 C CA . SER B 1 243 ? -12.407 -20.333 -5.626 1 98.85 243 SER B CA 1
ATOM 4223 C C . SER B 1 243 ? -11.257 -19.469 -6.133 1 98.85 243 SER B C 1
ATOM 4225 O O . SER B 1 243 ? -10.855 -19.579 -7.293 1 98.85 243 SER B O 1
ATOM 4227 N N . VAL B 1 244 ? -10.772 -18.594 -5.297 1 98.9 244 VAL B N 1
ATOM 4228 C CA . VAL B 1 244 ? -9.657 -17.716 -5.635 1 98.9 244 VAL B CA 1
ATOM 4229 C C . VAL B 1 244 ? -8.566 -17.835 -4.573 1 98.9 244 VAL B C 1
ATOM 4231 O O . VAL B 1 244 ? -8.845 -17.758 -3.375 1 98.9 244 VAL B O 1
ATOM 4234 N N . ILE B 1 245 ? -7.355 -18.075 -4.935 1 98.94 245 ILE B N 1
ATOM 4235 C CA . ILE B 1 245 ? -6.216 -18.12 -4.025 1 98.94 245 ILE B CA 1
ATOM 4236 C C . ILE B 1 245 ? -5.112 -17.195 -4.533 1 98.94 245 ILE B C 1
ATOM 4238 O O . ILE B 1 245 ? -4.86 -17.123 -5.738 1 98.94 245 ILE B O 1
ATOM 4242 N N . GLY B 1 246 ? -4.543 -16.45 -3.64 1 98.83 246 GLY B N 1
ATOM 4243 C CA . GLY B 1 246 ? -3.492 -15.511 -3.999 1 98.83 246 GLY B CA 1
ATOM 4244 C C . GLY B 1 246 ? -2.116 -15.951 -3.538 1 98.83 246 GLY B C 1
ATOM 4245 O O . GLY B 1 246 ? -1.885 -17.139 -3.298 1 98.83 246 GLY B O 1
ATOM 4246 N N . PHE B 1 247 ? -1.138 -15.02 -3.475 1 98.57 247 PHE B N 1
ATOM 4247 C CA . PHE B 1 247 ? 0.256 -15.203 -3.088 1 98.57 247 PHE B CA 1
ATOM 4248 C C . PHE B 1 247 ? 0.805 -13.943 -2.429 1 98.57 247 PHE B C 1
ATOM 4250 O O . PHE B 1 247 ? 0.52 -12.829 -2.874 1 98.57 247 PHE B O 1
ATOM 4257 N N . ASP B 1 248 ? 1.615 -14.072 -1.334 1 97.65 248 ASP B N 1
ATOM 4258 C CA . ASP B 1 248 ? 2.353 -13.04 -0.613 1 97.65 248 ASP B CA 1
ATOM 4259 C C . ASP B 1 248 ? 1.827 -12.882 0.812 1 97.65 248 ASP B C 1
ATOM 4261 O O . ASP B 1 248 ? 2.595 -12.605 1.736 1 97.65 248 ASP B O 1
ATOM 4265 N N . ASP B 1 249 ? 0.481 -12.958 0.969 1 98.01 249 ASP B N 1
ATOM 4266 C CA . ASP B 1 249 ? -0.195 -12.757 2.247 1 98.01 249 ASP B CA 1
ATOM 4267 C C . ASP B 1 249 ? -0.02 -11.322 2.741 1 98.01 249 ASP B C 1
ATOM 4269 O O . ASP B 1 249 ? 0.404 -11.099 3.877 1 98.01 249 ASP B O 1
ATOM 4273 N N . ILE B 1 250 ? -0.322 -10.397 1.867 1 97.69 250 ILE B N 1
ATOM 4274 C CA . ILE B 1 250 ? -0.288 -9 2.287 1 97.69 250 ILE B CA 1
ATOM 4275 C C . ILE B 1 250 ? -1.381 -8.745 3.322 1 97.69 250 ILE B C 1
ATOM 4277 O O . ILE B 1 250 ? -2.384 -9.461 3.364 1 97.69 250 ILE B O 1
ATOM 4281 N N . GLN B 1 251 ? -1.235 -7.712 4.096 1 96.2 251 GLN B N 1
ATOM 4282 C CA . GLN B 1 251 ? -2.155 -7.432 5.193 1 96.2 251 GLN B CA 1
ATOM 4283 C C . GLN B 1 251 ? -3.575 -7.214 4.678 1 96.2 251 GLN B C 1
ATOM 4285 O O . GLN B 1 251 ? -4.539 -7.696 5.276 1 96.2 251 GLN B O 1
ATOM 4290 N N . MET B 1 252 ? -3.695 -6.534 3.597 1 96.17 252 MET B N 1
ATOM 4291 C CA . MET B 1 252 ? -4.986 -6.13 3.047 1 96.17 252 MET B CA 1
ATOM 4292 C C . MET B 1 252 ? -5.834 -7.349 2.699 1 96.17 252 MET B C 1
ATOM 4294 O O . MET B 1 252 ? -7.064 -7.269 2.676 1 96.17 252 MET B O 1
ATOM 4298 N N . SER B 1 253 ? -5.236 -8.459 2.411 1 97.4 253 SER B N 1
ATOM 4299 C CA . SER B 1 253 ? -5.952 -9.646 1.957 1 97.4 253 SER B CA 1
ATOM 4300 C C . SER B 1 253 ? -6.855 -10.201 3.054 1 97.4 253 SER B C 1
ATOM 4302 O O . SER B 1 253 ? -7.797 -10.944 2.773 1 97.4 253 SER B O 1
ATOM 4304 N N . ARG B 1 254 ? -6.579 -9.785 4.332 1 97.33 254 ARG B N 1
ATOM 4305 C CA . ARG B 1 254 ? -7.381 -10.209 5.475 1 97.33 254 ARG B CA 1
ATOM 4306 C C . ARG B 1 254 ? -8.676 -9.407 5.564 1 97.33 254 ARG B C 1
ATOM 4308 O O . ARG B 1 254 ? -9.64 -9.844 6.195 1 97.33 254 ARG B O 1
ATOM 4315 N N . TYR B 1 255 ? -8.713 -8.286 4.852 1 97.58 255 TYR B N 1
ATOM 4316 C CA . TYR B 1 255 ? -9.798 -7.355 5.141 1 97.58 255 TYR B CA 1
ATOM 4317 C C . TYR B 1 255 ? -10.714 -7.193 3.934 1 97.58 255 TYR B C 1
ATOM 4319 O O . TYR B 1 255 ? -11.763 -6.551 4.025 1 97.58 255 TYR B O 1
ATOM 4327 N N . VAL B 1 256 ? -10.296 -7.797 2.822 1 96.89 256 VAL B N 1
ATOM 4328 C CA . VAL B 1 256 ? -11.191 -7.79 1.669 1 96.89 256 VAL B CA 1
ATOM 4329 C C . VAL B 1 256 ? -12.331 -8.781 1.894 1 96.89 256 VAL B C 1
ATOM 4331 O O . VAL B 1 256 ? -12.288 -9.585 2.828 1 96.89 256 VAL B O 1
ATOM 4334 N N . TYR B 1 257 ? -13.394 -8.633 1.056 1 93.73 257 TYR B N 1
ATOM 4335 C CA . TYR B 1 257 ? -14.504 -9.575 1.137 1 93.73 257 TYR B CA 1
ATOM 4336 C C . TYR B 1 257 ? -14.689 -10.316 -0.181 1 93.73 257 TYR B C 1
ATOM 4338 O O . TYR B 1 257 ? -14.954 -9.699 -1.216 1 93.73 257 TYR B O 1
ATOM 4346 N N . PRO B 1 258 ? -14.69 -11.675 -0.07 1 97.06 258 PRO B N 1
ATOM 4347 C CA . PRO B 1 258 ? -14.276 -12.497 1.069 1 97.06 258 PRO B CA 1
ATOM 4348 C C . PRO B 1 258 ? -12.791 -12.35 1.394 1 97.06 258 PRO B C 1
ATOM 4350 O O . PRO B 1 258 ? -12.003 -11.951 0.532 1 97.06 258 PRO B O 1
ATOM 4353 N N . ALA B 1 259 ? -12.441 -12.621 2.675 1 98.34 259 ALA B N 1
ATOM 4354 C CA . ALA B 1 259 ? -11.023 -12.66 3.022 1 98.34 259 ALA B CA 1
ATOM 4355 C C . ALA B 1 259 ? -10.274 -13.67 2.157 1 98.34 259 ALA B C 1
ATOM 4357 O O . ALA B 1 259 ? -10.744 -14.792 1.954 1 98.34 259 ALA B O 1
ATOM 4358 N N . LEU B 1 260 ? -9.159 -13.323 1.739 1 98.76 260 LEU B N 1
ATOM 4359 C CA . LEU B 1 260 ? -8.497 -14.029 0.647 1 98.76 260 LEU B CA 1
ATOM 4360 C C . LEU B 1 260 ? -7.607 -15.146 1.181 1 98.76 260 LEU B C 1
ATOM 4362 O O . LEU B 1 260 ? -6.705 -14.897 1.984 1 98.76 260 LEU B O 1
ATOM 4366 N N . THR B 1 261 ? -7.872 -16.405 0.806 1 98.88 261 THR B N 1
ATOM 4367 C CA . THR B 1 261 ? -6.898 -17.479 0.963 1 98.88 261 THR B CA 1
ATOM 4368 C C . THR B 1 261 ? -5.639 -17.191 0.149 1 98.88 261 THR B C 1
ATOM 4370 O O . THR B 1 261 ? -5.723 -16.75 -0.999 1 98.88 261 THR B O 1
ATOM 4373 N N . THR B 1 262 ? -4.496 -17.377 0.714 1 98.78 262 THR B N 1
ATOM 4374 C CA . THR B 1 262 ? -3.25 -17.001 0.056 1 98.78 262 THR B CA 1
ATOM 4375 C C . THR B 1 262 ? -2.098 -17.879 0.537 1 98.78 262 THR B C 1
ATOM 4377 O O . THR B 1 262 ? -2.281 -18.728 1.412 1 98.78 262 THR B O 1
ATOM 4380 N N . VAL B 1 263 ? -1 -17.797 -0.15 1 98.33 263 VAL B N 1
ATOM 4381 C CA . VAL B 1 263 ? 0.245 -18.436 0.261 1 98.33 263 VAL B CA 1
ATOM 4382 C C . VAL B 1 263 ? 1.295 -17.371 0.57 1 98.33 263 VAL B C 1
ATOM 4384 O O . VAL B 1 263 ? 1.367 -16.345 -0.112 1 98.33 263 VAL B O 1
ATOM 4387 N N . GLY B 1 264 ? 1.947 -17.562 1.526 1 92.6 264 GLY B N 1
ATOM 4388 C CA . GLY B 1 264 ? 3.014 -16.616 1.812 1 92.6 264 GLY B CA 1
ATOM 4389 C C . GLY B 1 264 ? 3.696 -16.871 3.143 1 92.6 264 GLY B C 1
ATOM 4390 O O . GLY B 1 264 ? 3.529 -17.938 3.738 1 92.6 264 GLY B O 1
ATOM 4391 N N . GLN B 1 265 ? 4.525 -16.056 3.424 1 88.07 265 GLN B N 1
ATOM 4392 C CA . GLN B 1 265 ? 5.212 -15.958 4.708 1 88.07 265 GLN B CA 1
ATOM 4393 C C . GLN B 1 265 ? 5.131 -14.541 5.269 1 88.07 265 GLN B C 1
ATOM 4395 O O . GLN B 1 265 ? 4.635 -13.631 4.601 1 88.07 265 GLN B O 1
ATOM 4400 N N . SER B 1 266 ? 5.48 -14.331 6.528 1 90.74 266 SER B N 1
ATOM 4401 C CA . SER B 1 266 ? 5.513 -12.986 7.092 1 90.74 266 SER B CA 1
ATOM 4402 C C . SER B 1 266 ? 6.488 -12.092 6.333 1 90.74 266 SER B C 1
ATOM 4404 O O . SER B 1 266 ? 7.704 -12.266 6.432 1 90.74 266 SER B O 1
ATOM 4406 N N . ILE B 1 267 ? 5.954 -11.169 5.596 1 96.38 267 ILE B N 1
ATOM 4407 C CA . ILE B 1 267 ? 6.739 -10.238 4.794 1 96.38 267 ILE B CA 1
ATOM 4408 C C . ILE B 1 267 ? 7.644 -9.41 5.704 1 96.38 267 ILE B C 1
ATOM 4410 O O . ILE B 1 267 ? 8.82 -9.2 5.396 1 96.38 267 ILE B O 1
ATOM 4414 N N . MET B 1 268 ? 7.089 -8.995 6.828 1 95.02 268 MET B N 1
ATOM 4415 C CA . MET B 1 268 ? 7.845 -8.194 7.787 1 95.02 268 MET B CA 1
ATOM 4416 C C . MET B 1 268 ? 9.043 -8.972 8.321 1 95.02 268 MET B C 1
ATOM 4418 O O . MET B 1 268 ? 10.142 -8.426 8.436 1 95.02 268 MET B O 1
ATOM 4422 N N . GLN B 1 269 ? 8.801 -10.217 8.595 1 95.28 269 GLN B N 1
ATOM 4423 C CA . GLN B 1 269 ? 9.886 -11.053 9.097 1 95.28 269 GLN B CA 1
ATOM 4424 C C . GLN B 1 269 ? 10.969 -11.242 8.039 1 95.28 269 GLN B C 1
ATOM 4426 O O . GLN B 1 269 ? 12.159 -11.283 8.36 1 95.28 269 GLN B O 1
ATOM 4431 N N . LEU B 1 270 ? 10.542 -11.478 6.847 1 96.66 270 LEU B N 1
ATOM 4432 C CA . LEU B 1 270 ? 11.501 -11.564 5.75 1 96.66 270 LEU B CA 1
ATOM 4433 C C . LEU B 1 270 ? 12.367 -10.311 5.685 1 96.66 270 LEU B C 1
ATOM 4435 O O . LEU B 1 270 ? 13.587 -10.402 5.534 1 96.66 270 LEU B O 1
ATOM 4439 N N . GLY B 1 271 ? 11.74 -9.144 5.815 1 97.71 271 GLY B N 1
ATOM 4440 C CA . GLY B 1 271 ? 12.459 -7.88 5.826 1 97.71 271 GLY B CA 1
ATOM 4441 C C . GLY B 1 271 ? 13.433 -7.757 6.983 1 97.71 271 GLY B C 1
ATOM 4442 O O . GLY B 1 271 ? 14.574 -7.33 6.798 1 97.71 271 GLY B O 1
ATOM 4443 N N . GLU B 1 272 ? 12.974 -8.119 8.126 1 97.66 272 GLU B N 1
ATOM 4444 C CA . GLU B 1 272 ? 13.835 -8.06 9.303 1 97.66 272 GLU B CA 1
ATOM 4445 C C . GLU B 1 272 ? 15.056 -8.961 9.14 1 97.66 272 GLU B C 1
ATOM 4447 O O . GLU B 1 272 ? 16.169 -8.581 9.51 1 97.66 272 GLU B O 1
ATOM 4452 N N . THR B 1 273 ? 14.836 -10.125 8.58 1 97.11 273 THR B N 1
ATOM 4453 C CA . THR B 1 273 ? 15.929 -11.066 8.362 1 97.11 273 THR B CA 1
ATOM 4454 C C . THR B 1 273 ? 16.938 -10.5 7.366 1 97.11 273 THR B C 1
ATOM 4456 O O . THR B 1 273 ? 18.149 -10.633 7.558 1 97.11 273 THR B O 1
ATOM 4459 N N . ALA B 1 274 ? 16.46 -9.903 6.299 1 97.32 274 ALA B N 1
ATOM 4460 C CA . ALA B 1 274 ? 17.344 -9.284 5.316 1 97.32 274 ALA B CA 1
ATOM 4461 C C . ALA B 1 274 ? 18.205 -8.2 5.959 1 97.32 274 ALA B C 1
ATOM 4463 O O . ALA B 1 274 ? 19.411 -8.128 5.711 1 97.32 274 ALA B O 1
ATOM 4464 N N . ALA B 1 275 ? 17.575 -7.356 6.789 1 97.92 275 ALA B N 1
ATOM 4465 C CA . ALA B 1 275 ? 18.293 -6.29 7.483 1 97.92 275 ALA B CA 1
ATOM 4466 C C . ALA B 1 275 ? 19.331 -6.863 8.444 1 97.92 275 ALA B C 1
ATOM 4468 O O . ALA B 1 275 ? 20.445 -6.343 8.546 1 97.92 275 ALA B O 1
ATOM 4469 N N . GLU B 1 276 ? 18.925 -7.901 9.119 1 96.88 276 GLU B N 1
ATOM 4470 C CA . GLU B 1 276 ? 19.833 -8.572 10.044 1 96.88 276 GLU B CA 1
ATOM 4471 C C . GLU B 1 276 ? 21.068 -9.1 9.319 1 96.88 276 GLU B C 1
ATOM 4473 O O . GLU B 1 276 ? 22.192 -8.944 9.802 1 96.88 276 GLU B O 1
ATOM 4478 N N . MET B 1 277 ? 20.862 -9.743 8.196 1 95.57 277 MET B N 1
ATOM 4479 C CA . MET B 1 277 ? 21.964 -10.257 7.387 1 95.57 277 MET B CA 1
ATOM 4480 C C . MET B 1 277 ? 22.897 -9.129 6.959 1 95.57 277 MET B C 1
ATOM 4482 O O . MET B 1 277 ? 24.119 -9.268 7.032 1 95.57 277 MET B O 1
ATOM 4486 N N . LEU B 1 278 ? 22.33 -7.986 6.563 1 95.76 278 LEU B N 1
ATOM 4487 C CA . LEU B 1 278 ? 23.132 -6.863 6.088 1 95.76 278 LEU B CA 1
ATOM 4488 C C . LEU B 1 278 ? 23.955 -6.265 7.224 1 95.76 278 LEU B C 1
ATOM 4490 O O . LEU B 1 278 ? 25.15 -6.008 7.062 1 95.76 278 LEU B O 1
ATOM 4494 N N . LEU B 1 279 ? 23.306 -6.016 8.346 1 94.72 279 LEU B N 1
ATOM 4495 C CA . LEU B 1 279 ? 23.996 -5.383 9.465 1 94.72 279 LEU B CA 1
ATOM 4496 C C . LEU B 1 279 ? 25.124 -6.27 9.98 1 94.72 279 LEU B C 1
ATOM 4498 O O . LEU B 1 279 ? 26.164 -5.77 10.414 1 94.72 279 LEU B O 1
ATOM 4502 N N . SER B 1 280 ? 24.904 -7.607 9.938 1 92.48 280 SER B N 1
ATOM 4503 C CA . SER B 1 280 ? 25.97 -8.537 10.295 1 92.48 280 SER B CA 1
ATOM 4504 C C . SER B 1 280 ? 27.165 -8.395 9.357 1 92.48 280 SER B C 1
ATOM 4506 O O . SER B 1 280 ? 28.315 -8.474 9.793 1 92.48 280 SER B O 1
ATOM 4508 N N . ARG B 1 281 ? 26.871 -8.15 8.051 1 90.36 281 ARG B N 1
ATOM 4509 C CA . ARG B 1 281 ? 27.925 -7.976 7.057 1 90.36 281 ARG B CA 1
ATOM 4510 C C . ARG B 1 281 ? 28.666 -6.66 7.269 1 90.36 281 ARG B C 1
ATOM 4512 O O . ARG B 1 281 ? 29.868 -6.57 7.013 1 90.36 281 ARG B O 1
ATOM 4519 N N . ILE B 1 282 ? 27.963 -5.633 7.683 1 89.11 282 ILE B N 1
ATOM 4520 C CA . ILE B 1 282 ? 28.559 -4.324 7.927 1 89.11 282 ILE B CA 1
ATOM 4521 C C . ILE B 1 282 ? 29.5 -4.402 9.128 1 89.11 282 ILE B C 1
ATOM 4523 O O . ILE B 1 282 ? 30.591 -3.827 9.107 1 89.11 282 ILE B O 1
ATOM 4527 N N . THR B 1 283 ? 29.107 -5.054 10.105 1 86.04 283 THR B N 1
ATOM 4528 C CA . THR B 1 283 ? 29.882 -5.123 11.339 1 86.04 283 THR B CA 1
ATOM 4529 C C . THR B 1 283 ? 31.031 -6.118 11.201 1 86.04 283 THR B C 1
ATOM 4531 O O . THR B 1 283 ? 32.07 -5.969 11.848 1 86.04 283 THR B O 1
ATOM 4534 N N . THR B 1 284 ? 30.788 -7.228 10.492 1 79.94 284 THR B N 1
ATOM 4535 C CA . THR B 1 284 ? 31.822 -8.238 10.297 1 79.94 284 THR B CA 1
ATOM 4536 C C . THR B 1 284 ? 32.128 -8.42 8.813 1 79.94 284 THR B C 1
ATOM 4538 O O . THR B 1 284 ? 31.708 -9.406 8.204 1 79.94 284 THR B O 1
ATOM 4541 N N . PRO B 1 285 ? 32.755 -7.468 8.23 1 63.62 285 PRO B N 1
ATOM 4542 C CA . PRO B 1 285 ? 32.928 -7.491 6.775 1 63.62 285 PRO B CA 1
ATOM 4543 C C . PRO B 1 285 ? 33.679 -8.729 6.29 1 63.62 285 PRO B C 1
ATOM 4545 O O . PRO B 1 285 ? 33.41 -9.228 5.195 1 63.62 285 PRO B O 1
ATOM 4548 N N . HIS B 1 286 ? 34.815 -9.068 6.978 1 60.84 286 HIS B N 1
ATOM 4549 C CA . HIS B 1 286 ? 35.788 -10.01 6.436 1 60.84 286 HIS B CA 1
ATOM 4550 C C . HIS B 1 286 ? 35.395 -11.449 6.75 1 60.84 286 HIS B C 1
ATOM 4552 O O . HIS B 1 286 ? 34.898 -11.738 7.841 1 60.84 286 HIS B O 1
ATOM 4558 N N . GLY B 1 287 ? 35.002 -12.358 5.702 1 60.26 287 GLY B N 1
ATOM 4559 C CA . GLY B 1 287 ? 35.311 -13.777 5.786 1 60.26 287 GLY B CA 1
ATOM 4560 C C . GLY B 1 287 ? 34.103 -14.665 5.555 1 60.26 287 GLY B C 1
ATOM 4561 O O . GLY B 1 287 ? 34.238 -15.883 5.424 1 60.26 287 GLY B O 1
ATOM 4562 N N . LEU B 1 288 ? 32.901 -14.019 5.573 1 64.17 288 LEU B N 1
ATOM 4563 C CA . LEU B 1 288 ? 31.888 -15.068 5.552 1 64.17 288 LEU B CA 1
ATOM 4564 C C . LEU B 1 288 ? 31.372 -15.297 4.135 1 64.17 288 LEU B C 1
ATOM 4566 O O . LEU B 1 288 ? 31.253 -14.352 3.353 1 64.17 288 LEU B O 1
ATOM 4570 N N . PRO B 1 289 ? 31.521 -16.464 3.643 1 80.8 289 PRO B N 1
ATOM 4571 C CA . PRO B 1 289 ? 30.894 -16.791 2.36 1 80.8 289 PRO B CA 1
ATOM 4572 C C . PRO B 1 289 ? 29.463 -16.268 2.253 1 80.8 289 PRO B C 1
ATOM 4574 O O . PRO B 1 289 ? 28.803 -16.051 3.272 1 80.8 289 PRO B O 1
ATOM 4577 N N . ALA B 1 290 ? 29.16 -15.907 1.1 1 86.19 290 ALA B N 1
ATOM 4578 C CA . ALA B 1 290 ? 27.79 -15.462 0.857 1 86.19 290 ALA B CA 1
ATOM 4579 C C . ALA B 1 290 ? 26.783 -16.502 1.34 1 86.19 290 ALA B C 1
ATOM 4581 O O . ALA B 1 290 ? 26.975 -17.703 1.137 1 86.19 290 ALA B O 1
ATOM 4582 N N . GLU B 1 291 ? 25.785 -16.045 2.048 1 89.68 291 GLU B N 1
ATOM 4583 C CA . GLU B 1 291 ? 24.731 -16.908 2.574 1 89.68 291 GLU B CA 1
ATOM 4584 C C . GLU B 1 291 ? 23.456 -16.792 1.743 1 89.68 291 GLU B C 1
ATOM 4586 O O . GLU B 1 291 ? 23.036 -15.687 1.394 1 89.68 291 GLU B O 1
ATOM 4591 N N . LYS B 1 292 ? 22.98 -17.92 1.369 1 91.74 292 LYS B N 1
ATOM 4592 C CA . LYS B 1 292 ? 21.7 -17.973 0.669 1 91.74 292 LYS B CA 1
ATOM 4593 C C . LYS B 1 292 ? 20.633 -18.65 1.524 1 91.74 292 LYS B C 1
ATOM 4595 O O . LYS B 1 292 ? 20.819 -19.782 1.976 1 91.74 292 LYS B O 1
ATOM 4600 N N . ARG B 1 293 ? 19.581 -17.924 1.791 1 93.66 293 ARG B N 1
ATOM 4601 C CA . ARG B 1 293 ? 18.48 -18.446 2.595 1 93.66 293 ARG B CA 1
ATOM 4602 C C . ARG B 1 293 ? 17.195 -18.524 1.777 1 93.66 293 ARG B C 1
ATOM 4604 O O . ARG B 1 293 ? 16.855 -17.586 1.054 1 93.66 293 ARG B O 1
ATOM 4611 N N . LEU B 1 294 ? 16.587 -19.657 1.827 1 94.34 294 LEU B N 1
ATOM 4612 C CA . LEU B 1 294 ? 15.308 -19.893 1.166 1 94.34 294 LEU B CA 1
ATOM 4613 C C . LEU B 1 294 ? 14.197 -20.101 2.189 1 94.34 294 LEU B C 1
ATOM 4615 O O . LEU B 1 294 ? 14.275 -21.007 3.021 1 94.34 294 LEU B O 1
ATOM 4619 N N . VAL B 1 295 ? 13.197 -19.272 2.159 1 94.79 295 VAL B N 1
ATOM 4620 C CA . VAL B 1 295 ? 12.088 -19.353 3.104 1 94.79 295 VAL B CA 1
ATOM 4621 C C . VAL B 1 295 ? 10.946 -20.162 2.492 1 94.79 295 VAL B C 1
ATOM 4623 O O . VAL B 1 295 ? 10.503 -19.877 1.376 1 94.79 295 VAL B O 1
ATOM 4626 N N . THR B 1 296 ? 10.452 -21.074 3.196 1 94.05 296 THR B N 1
ATOM 4627 C CA . THR B 1 296 ? 9.351 -21.91 2.729 1 94.05 296 THR B CA 1
ATOM 4628 C C . THR B 1 296 ? 8.007 -21.266 3.057 1 94.05 296 THR B C 1
ATOM 4630 O O . THR B 1 296 ? 7.717 -20.98 4.22 1 94.05 296 THR B O 1
ATOM 4633 N N . PRO B 1 297 ? 7.22 -21.066 2.056 1 96.38 297 PRO B N 1
ATOM 4634 C CA . PRO B 1 297 ? 5.901 -20.48 2.304 1 96.38 297 PRO B CA 1
ATOM 4635 C C . PRO B 1 297 ? 4.884 -21.504 2.803 1 96.38 297 PRO B C 1
ATOM 4637 O O . PRO B 1 297 ? 5.159 -22.706 2.796 1 96.38 297 PRO B O 1
ATOM 4640 N N . SER B 1 298 ? 3.779 -21.012 3.323 1 97.78 298 SER B N 1
ATOM 4641 C CA . SER B 1 298 ? 2.668 -21.853 3.756 1 97.78 298 SER B CA 1
ATOM 4642 C C . SER B 1 298 ? 1.333 -21.298 3.271 1 97.78 298 SER B C 1
ATOM 4644 O O . SER B 1 298 ? 1.222 -20.107 2.971 1 97.78 298 SER B O 1
ATOM 4646 N N . VAL B 1 299 ? 0.366 -22.18 3.228 1 98.56 299 VAL B N 1
ATOM 4647 C CA . VAL B 1 299 ? -0.976 -21.772 2.826 1 98.56 299 VAL B CA 1
ATOM 4648 C C . VAL B 1 299 ? -1.72 -21.19 4.026 1 98.56 299 VAL B C 1
ATOM 4650 O O . VAL B 1 299 ? -1.727 -21.783 5.108 1 98.56 299 VAL B O 1
ATOM 4653 N N . VAL B 1 300 ? -2.22 -20.063 3.888 1 98.56 300 VAL B N 1
ATOM 4654 C CA . VAL B 1 300 ? -3.107 -19.448 4.87 1 98.56 300 VAL B CA 1
ATOM 4655 C C . VAL B 1 300 ? -4.549 -19.502 4.37 1 98.56 300 VAL B C 1
ATOM 4657 O O . VAL B 1 300 ? -4.94 -18.723 3.498 1 98.56 300 VAL B O 1
ATOM 4660 N N . VAL B 1 301 ? -5.322 -20.33 4.924 1 98.71 301 VAL B N 1
ATOM 4661 C CA . VAL B 1 301 ? -6.687 -20.565 4.465 1 98.71 301 VAL B CA 1
ATOM 4662 C C . VAL B 1 301 ? -7.628 -19.541 5.096 1 98.71 301 VAL B C 1
ATOM 4664 O O . VAL B 1 301 ? -7.617 -19.347 6.314 1 98.71 301 VAL B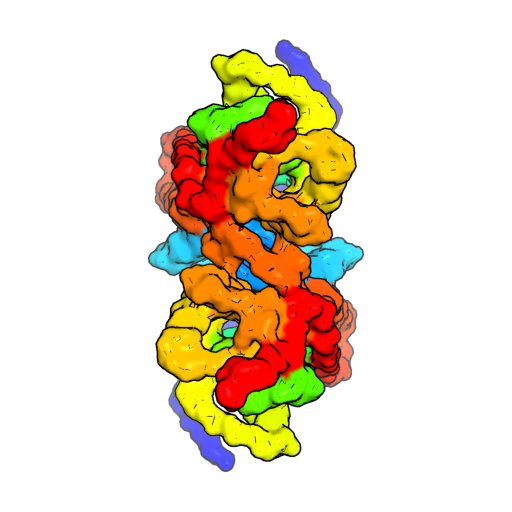 O 1
ATOM 4667 N N . ARG B 1 302 ? -8.423 -18.889 4.189 1 98.24 302 ARG B N 1
ATOM 4668 C CA . ARG B 1 302 ? -9.455 -17.968 4.654 1 98.24 302 ARG B CA 1
ATOM 4669 C C . ARG B 1 302 ? -10.796 -18.27 3.993 1 98.24 302 ARG B C 1
ATOM 4671 O O . ARG B 1 302 ? -11.235 -19.421 3.963 1 98.24 302 ARG B O 1
ATOM 4678 N N . GLU B 1 303 ? -11.442 -17.233 3.387 1 98.43 303 GLU B N 1
ATOM 4679 C CA . GLU B 1 303 ? -12.843 -17.414 3.018 1 98.43 303 GLU B CA 1
ATOM 4680 C C . GLU B 1 303 ? -12.995 -17.627 1.515 1 98.43 303 GLU B C 1
ATOM 4682 O O . GLU B 1 303 ? -14.074 -17.984 1.039 1 98.43 303 GLU B O 1
ATOM 4687 N N . SER B 1 304 ? -11.931 -17.514 0.731 1 98.8 304 SER B N 1
ATOM 4688 C CA . SER B 1 304 ? -12.114 -17.362 -0.709 1 98.8 304 SER B CA 1
ATOM 4689 C C . SER B 1 304 ? -11.957 -18.697 -1.43 1 98.8 304 SER B C 1
ATOM 4691 O O . SER B 1 304 ? -11.9 -18.741 -2.66 1 98.8 304 SER B O 1
ATOM 4693 N N . THR B 1 305 ? -11.825 -19.849 -0.726 1 98.8 305 THR B N 1
ATOM 4694 C CA . THR B 1 305 ? -11.699 -21.147 -1.38 1 98.8 305 THR B CA 1
ATOM 4695 C C . THR B 1 305 ? -12.643 -22.165 -0.747 1 98.8 305 THR B C 1
ATOM 4697 O O . THR B 1 305 ? -12.86 -22.148 0.466 1 98.8 305 THR B O 1
ATOM 4700 N N . ALA B 1 306 ? -13.236 -22.985 -1.546 1 98.55 306 ALA B N 1
ATOM 4701 C CA . ALA B 1 306 ? -14.119 -24.08 -1.154 1 98.55 306 ALA B CA 1
ATOM 4702 C C . ALA B 1 306 ? -14.178 -25.152 -2.239 1 98.55 306 ALA B C 1
ATOM 4704 O O . ALA B 1 306 ? -13.629 -24.972 -3.328 1 98.55 306 ALA B O 1
ATOM 4705 N N . ALA B 1 307 ? -14.74 -26.313 -1.933 1 98.03 307 ALA B N 1
ATOM 4706 C CA . ALA B 1 307 ? -14.957 -27.357 -2.93 1 98.03 307 ALA B CA 1
ATOM 4707 C C . ALA B 1 307 ? -15.849 -26.857 -4.062 1 98.03 307 ALA B C 1
ATOM 4709 O O . ALA B 1 307 ? -16.752 -26.047 -3.838 1 98.03 307 ALA B O 1
ATOM 4710 N N . PRO B 1 308 ? -15.616 -27.265 -5.274 1 95.48 308 PRO B N 1
ATOM 4711 C CA . PRO B 1 308 ? -16.471 -26.82 -6.377 1 95.48 308 PRO B CA 1
ATOM 4712 C C . PRO B 1 308 ? -17.917 -27.287 -6.228 1 95.48 308 PRO B C 1
ATOM 4714 O O . PRO B 1 308 ? -18.172 -28.343 -5.645 1 95.48 308 PRO B O 1
ATOM 4717 N N . ASN B 1 309 ? -18.828 -26.455 -6.643 1 84.11 309 ASN B N 1
ATOM 4718 C CA . ASN B 1 309 ? -20.236 -26.841 -6.641 1 84.11 309 ASN B CA 1
ATOM 4719 C C . ASN B 1 309 ? -20.518 -27.937 -7.664 1 84.11 309 ASN B C 1
ATOM 4721 O O . ASN B 1 309 ? -20.189 -27.791 -8.843 1 84.11 309 ASN B O 1
ATOM 4725 N N . THR B 1 310 ? -20.519 -29.293 -7.426 1 66.61 310 THR B N 1
ATOM 4726 C CA . THR B 1 310 ? -20.779 -30.432 -8.3 1 66.61 310 THR B CA 1
ATOM 4727 C C . THR B 1 310 ? -22.084 -30.239 -9.066 1 66.61 310 THR B C 1
ATOM 4729 O O . THR B 1 310 ? -22.324 -30.909 -10.073 1 66.61 310 THR B O 1
ATOM 4732 N N . LEU B 1 311 ? -23.075 -29.538 -8.582 1 52.4 311 LEU B N 1
ATOM 4733 C CA . LEU B 1 311 ? -24.318 -29.511 -9.346 1 52.4 311 LEU B CA 1
ATOM 4734 C C . LEU B 1 311 ? -24.103 -28.862 -10.709 1 52.4 311 LEU B C 1
ATOM 4736 O O . LEU B 1 311 ? -24.902 -29.059 -11.627 1 52.4 311 LEU B O 1
ATOM 4740 N N . SER B 1 312 ? -23.25 -27.975 -10.831 1 43.26 312 SER B N 1
ATOM 4741 C CA . SER B 1 312 ? -23.171 -27.237 -12.088 1 43.26 312 SER B CA 1
ATOM 4742 C C . SER B 1 312 ? -22.468 -28.055 -13.166 1 43.26 312 SER B C 1
ATOM 4744 O O . SER B 1 312 ? -22.484 -27.686 -14.342 1 43.26 312 SER B O 1
ATOM 4746 N N . ASN B 1 313 ? -21.487 -28.875 -12.936 1 39.42 313 ASN B N 1
ATOM 4747 C CA . ASN B 1 313 ? -20.861 -29.604 -14.035 1 39.42 313 ASN B CA 1
ATOM 4748 C C . ASN B 1 313 ? -21.656 -30.854 -14.402 1 39.42 313 ASN B C 1
ATOM 4750 O O . ASN B 1 313 ? -21.162 -31.717 -15.13 1 39.42 313 ASN B O 1
ATOM 4754 N N . GLU B 1 314 ? -22.787 -31.341 -13.649 1 33.03 314 GLU B N 1
ATOM 4755 C CA . GLU B 1 314 ? -23.58 -32.349 -14.346 1 33.03 314 GLU B CA 1
ATOM 4756 C C . GLU B 1 314 ? -24.521 -31.706 -15.361 1 33.03 314 GLU B C 1
ATOM 4758 O O . GLU B 1 314 ? -25.088 -30.642 -15.102 1 33.03 314 GLU B O 1
#

Nearest PDB structures (foldseek):
  3c3k-assembly1_B  TM=9.114E-01  e=1.108E-25  Actinobacillus succinogenes 130Z
  3c3k-assembly1_A  TM=9.192E-01  e=9.893E-25  Actinobacillus succinogenes 130Z
  3clk-assembly1_B  TM=9.289E-01  e=1.121E-24  Lactiplantibacillus plantarum WCFS1
  3clk-assembly1_A  TM=9.475E-01  e=9.404E-24  Lactiplantibacillus plantarum WCFS1
  7dob-assembly1_A  TM=8.467E-01  e=2.460E-21  Escherichia coli 536

InterPro domains:
  IPR000843 LacI-type HTH domain [PS50932] (1-32)
  IPR000843 LacI-type HTH domain [SM00354] (4-47)
  IPR010982 Lambda repressor-like, DNA-binding domain superfamily [G3DSA:1.10.260.40] (1-34)
  IPR028082 Periplasmic binding protein-like I [SSF53822] (37-309)
  IPR046335 Transcriptional regulator LacI/GalR-like, sensor domain [PF13377] (145-305)
  IPR057343 PurR, sensor domain [cd06275] (37-304)

Foldseek 3Di:
DPDPDPPVVVVVCVVVVVVVVVPPCCRVCVVVVAPLEEEEEDADCVPLLVVLLVVLQQVLSVVVSHHYDYDHQVLPQVSVQVVVVVCVVVPHQAYEYADNPPPPPSQVVVQPDLRAYEYEAHDDPPHFAAYEHAQLLLFLLQQLLVQVVLPFQQEAEAFEAPRGPSRVSSVNSNVVNCVVVVRDDDPLRYHYFHLALCRLLVSLLSQCPPDHGLEYEYNALRSQNSNVVNCVVVVNDFNARYAYEHEAPRVCLCVDVPRHWYKHDNSSVSSNVRSVRRVCCSVVVPDDGHHYHYHYIDIDDTGRHHRYDVVVVD/DPPPDPPVVVVVCVVVVVVVVVPPCCRVCVVVVAPLEEEEEDADCVPLLVVLLVVLQQVLSVVVSHHYDYDYQVLPQVSVQVVVVVCVVVPHQAYEYADNPPPPPSQVVVQPDLRAYEYEAHDDPPHFAAYEHAQLLLFLLQQLLVQVVLPFQQEAEAFEAPRGPSRVSSVNSNVVNNVVVVRDDDPLRYHYFHQALCRLLVSLLSQCPPDHGLEYEYNALRSQNSNVVNCVVVVNDFNARYAYEHEAPRVCLCVDVPRHKYKHDNSSVSSNVRSVRRVCCSVVVPDDGHHYHYHYIDIDDTGRHHRYDVVVVD

Sequence (628 aa):
RWPVSEPVRLKVEAAIAQLDYVPSAVARSLKAKTTSTIGLLIPNGMNPYFAELARGIEDYCERNGFCVILCNSDDNPEKQRGYLRVLLEKRVDGLIVSSVGGDAGVAGGLAEVRTPLVIVDRELDGIDADMIRIDHEQGAYLATRHLLDLGHRAIACIGGPVHSTVAEMRLAGYRRALQQASVQVRAEWSLHSEFTSSAGHEAACQLLAERPPTAIFAGNDVIAIGVLRAAAERLIRVPQDLSVIGFDDIQMSRYVYPALTTVGQSIMQLGETAAEMLLSRITTPHGLPAEKRLVTPSVVVRESTAAPNTLSNERWPVSEPVRLKVEAAIAQLDYVPSAVARSLKAKTTSTIGLLIPNGMNPYFAELARGIEDYCERNGFCVILCNSDDNPEKQRGYLRVLLEKRVDGLIVSSVGGDAGVAGGLAEVRTPLVIVDRELDGIDADMIRIDHEQGAYLATRHLLDLGHRAIACIGGPVHSTVAEMRLAGYRRALQQASVQVRAEWSLHSEFTSSAGHEAACQLLAERPPTAIFAGNDVIAIGVLRAAAERLIRVPQDLSVIGFDDIQMSRYVYPALTTVGQSIMQLGETAAEMLLSRITTPHGLPAEKRLVTPSVVVRESTAAPNTLSNE

pLDDT: mean 85.83, std 19.57, range [24.23, 98.94]

Organism: NCBI:txid629263

Radius of gyration: 25.94 Å; Cα contacts (8 Å, |Δi|>4): 1347; chains: 2; bounding box: 78×75×55 Å

Secondary structure (DSSP, 8-state):
-----HHHHHHHHHHHHHHHT---HHHHHHHSS---EEEEEES-TTSHHHHHHHHHHHHHHHHTT-EEEEEE-TT-HHHHHHHHHHHHHTT-SEEEE---TT-HHHHHHHHT--S-EEEESS--TT---EEEEE-HHHHHHHHHHHHHHTT---EEEE---TT-HHHHHHHHHHHHHHHHTTPPPPGGGEE---SSHHHHHHHHHHHHHSS--SEEEESSHHHHHHHHHHHHHTT--TTTT-EEE-SB--GGGGTSSSPPBEEE--HHHHHHHHHHHHHHHHHS-SS----EEEEPPEEE--SS-----TTS--/-----HHHHHHHHHHHHHHHT---HHHHHHHSS---EEEEEES-TTSHHHHHHHHHHHHHHHHTT-EEEEEE-TT-HHHHHHHHHHHHHTT-SEEEE---TT-HHHHHHHHT--S-EEEESS--TT---EEEEE-HHHHHHHHHHHHHHTT---EEEE---TT-HHHHHHHHHHHHHHHHTTPPPPGGGEE---SSHHHHHHHHHHHHHSS--SEEEESSHHHHHHHHHHHHHTT--TTTT-EEE-SB--GGGGTSSSPPBEEE--HHHHHHHHHHHHHHHHHS-SS----EEEEPPEEE--SS-----TTS--

Solvent-accessible surface area (backbone atoms only — not comparable to full-atom values): 31369 Å² total; per-residue (Å²): 130,84,73,76,59,68,69,66,54,51,56,52,47,51,55,47,59,48,45,75,59,43,53,52,44,58,56,41,41,66,70,39,92,65,67,47,28,31,33,35,38,36,34,41,55,74,37,63,62,48,23,39,24,48,46,18,25,43,52,49,31,47,78,69,67,29,45,57,41,35,34,67,24,65,64,31,55,69,47,38,46,52,48,52,50,49,42,57,53,54,50,41,49,28,38,38,36,30,43,46,60,88,43,60,67,49,23,59,61,52,64,71,43,85,54,36,53,24,34,36,67,34,69,58,60,85,48,92,46,27,30,41,27,60,40,46,30,58,30,26,20,52,49,42,40,52,45,43,73,44,62,48,72,48,68,26,33,41,33,25,39,87,79,36,65,64,29,50,34,25,50,50,12,37,49,50,36,32,53,78,68,71,37,79,83,53,71,91,35,56,41,68,21,53,84,31,34,68,39,19,20,55,52,34,46,58,45,58,68,75,72,56,50,46,27,37,44,22,58,24,43,49,18,30,40,8,32,53,32,36,32,52,76,65,71,44,48,60,17,60,60,29,18,42,32,22,27,50,57,47,75,65,40,68,36,36,61,56,24,45,15,23,16,28,51,63,44,38,56,53,16,30,49,52,38,50,55,37,53,50,35,57,75,49,65,82,82,67,74,64,47,79,45,77,42,78,47,46,78,46,84,54,49,13,54,53,49,60,58,65,76,72,79,104,130,84,73,76,60,71,68,64,54,51,54,52,46,50,55,47,57,47,46,76,59,43,53,53,45,59,58,41,41,65,67,39,92,63,66,48,28,32,34,35,40,36,34,40,54,74,37,63,60,49,23,39,25,48,46,18,26,41,52,46,32,46,78,70,67,28,46,58,40,35,34,68,24,65,65,31,55,69,47,38,48,53,49,54,52,50,42,58,53,56,52,39,49,29,37,39,36,29,44,50,58,87,42,60,65,48,24,60,62,52,65,70,43,84,55,36,53,24,35,35,67,34,69,58,61,86,48,91,47,28,31,41,27,61,39,46,29,59,30,27,21,52,48,43,40,53,45,44,73,44,62,48,71,47,67,25,33,41,35,24,39,87,80,36,63,64,30,50,34,25,51,50,12,36,50,50,36,31,54,75,68,72,37,79,83,53,71,91,36,56,41,68,21,52,82,32,34,69,40,19,22,53,52,35,47,61,44,58,67,76,72,56,49,45,28,36,44,21,58,24,43,48,19,30,41,9,31,53,34,37,31,51,77,68,70,45,47,60,17,60,61,29,17,42,34,21,26,50,58,46,76,66,40,69,37,36,61,56,24,46,15,22,16,29,50,64,44,37,55,54,16,29,50,51,38,51,56,36,53,50,35,56,75,49,66,81,79,70,73,64,47,76,45,77,42,79,47,45,79,46,85,54,49,12,54,53,49,58,58,66,74,73,80,104